Protein AF-A0A7S8ECG7-F1 (afdb_monomer_lite)

InterPro domains:
  IPR003646 SH3-like domain, bacterial-type [PF08239] (434-485)
  IPR003646 SH3-like domain, bacterial-type [PS51781] (425-496)
  IPR003646 SH3-like domain, bacterial-type [SM00287] (425-490)

Foldseek 3Di:
DDDDDDDDDDDPDPPPPPPPFDKKWFWWADQQQQWIFIATPQLDTPDTDRDDDDPQFRGWAPAWAAALVRFKIWTKTAHPVPLWIKIWIAGRVVRDTQAIDTDPAHFPFWQSNPAHAEDENVNQKTKIWTAHPVLKIKIWIARRNVNDTPDMDICPQLLVVPVDPPLSHWIWHFQYDYPFKTKIWIDSPPDPGDQFTWIWIQGNVQRWIDTFDQPRDRAWEAQPPQRKIKDFHADPVAAACQVVDPHNHARQFIWIQGPVVLFIFGQEGDHQWGWDHKAAALLNQWIWTWIQGPPVRDIWIFIAGLASDTPDIQPDDAPDRNQWYYFNQTIKGWHFDDDPDPQFTKIWIFDDRVVVPRYNGDTSYMDRHDIGTRDMDSSNSSHDPPYDHHDGPDDTDHDDPDPTSGSVVSPPDPDDQWDADAQFKWFFADPDFFWWFFFADPEPPGDGPDTHTGRFIWHWHDDQDDDPNFGWTWTAGPVGDIGITTQDDPNDRRITTDD

Organism: NCBI:txid2710758

Secondary structure (DSSP, 8-state):
--PPP-------------PPPPP-EEEEEETTTTEEEEEETTS-EEEEEEPP--TT--EE-S--EE-TTS-EEEEEEE-TTT--EEEEEEETTTTEEEEEE--SS-EEEEGGGTS---B-TTSSEEEEEEEETTS-EEEEEEETTTTEEEEEEETTSTTTTTTS-S-S-EEEEEEEE-SSEEEEEEEETTS---SS--EEEEETTTTEEEE-SS-SSTT-EE-TTT--EEEEE--TTS---GGGSSS-----EEEEEETTTTEEEEEEE-TTEEEEEEEEEGGGTEEEEEEEETTTTEEE-EEEETTS-EEEE-----SSTT-EEEETTEEEEEE----SSTT---EEEEEE-TTT--SS-EEEEEESS--EEEEEE-HHHH--SSPPPPPPSSPPBPPP-PPPB-TTTSS--TTSTTS--TTSEEEE--STT-EEEEESSSSTTSPEEEEEETT-EEEEEEEEEEETTEEEEEEEETTS-EEEEESEETTEE-EEEE-

Radius of gyration: 29.48 Å; chains: 1; bounding box: 109×62×86 Å

Structure (mmCIF, N/CA/C/O backbone):
data_AF-A0A7S8ECG7-F1
#
_entry.id   AF-A0A7S8ECG7-F1
#
loop_
_atom_site.group_PDB
_atom_site.id
_atom_site.type_symbol
_atom_site.label_atom_id
_atom_site.label_alt_id
_atom_site.label_comp_id
_atom_site.label_asym_id
_atom_site.label_entity_id
_atom_site.label_seq_id
_atom_site.pdbx_PDB_ins_code
_atom_site.Cartn_x
_atom_site.Cartn_y
_atom_site.Cartn_z
_atom_site.occupancy
_atom_site.B_iso_or_equiv
_atom_site.auth_seq_id
_atom_site.auth_comp_id
_atom_site.auth_asym_id
_atom_site.auth_atom_id
_atom_site.pdbx_PDB_model_num
ATOM 1 N N . MET A 1 1 ? 69.811 -33.996 -30.626 1.00 43.78 1 MET A N 1
ATOM 2 C CA . MET A 1 1 ? 69.189 -33.105 -29.621 1.00 43.78 1 MET A CA 1
ATOM 3 C C . MET A 1 1 ? 68.507 -31.951 -30.340 1.00 43.78 1 MET A C 1
ATOM 5 O O . MET A 1 1 ? 69.206 -31.195 -30.994 1.00 43.78 1 MET A O 1
ATOM 9 N N . LYS A 1 2 ? 67.175 -31.858 -30.257 1.00 34.84 2 LYS A N 1
ATOM 10 C CA . LYS A 1 2 ? 66.359 -30.630 -30.350 1.00 34.84 2 LYS A CA 1
ATOM 11 C C . LYS A 1 2 ? 64.906 -31.052 -30.095 1.00 34.84 2 LYS A C 1
ATOM 13 O O . LYS A 1 2 ? 64.277 -31.653 -30.955 1.00 34.84 2 LYS A O 1
ATOM 18 N N . LYS A 1 3 ? 64.434 -30.847 -28.861 1.00 34.00 3 LYS A N 1
ATOM 19 C CA . LYS A 1 3 ? 63.023 -30.998 -28.482 1.00 34.00 3 LYS A CA 1
ATOM 20 C C . LYS A 1 3 ? 62.296 -29.746 -28.979 1.00 34.00 3 LYS A C 1
ATOM 22 O O . LYS A 1 3 ? 62.702 -28.649 -28.609 1.00 34.00 3 LYS A O 1
ATOM 27 N N . ILE A 1 4 ? 61.282 -29.904 -29.825 1.00 37.47 4 ILE A N 1
ATOM 28 C CA . ILE A 1 4 ? 60.367 -28.821 -30.202 1.00 37.47 4 ILE A CA 1
ATOM 29 C C . ILE A 1 4 ? 59.186 -28.903 -29.235 1.00 37.47 4 ILE A C 1
ATOM 31 O O . ILE A 1 4 ? 58.525 -29.934 -29.143 1.00 37.47 4 ILE A O 1
ATOM 35 N N . LEU A 1 5 ? 59.010 -27.843 -28.451 1.00 33.75 5 LEU A N 1
ATOM 36 C CA . LEU A 1 5 ? 57.965 -27.686 -27.447 1.00 33.75 5 LEU A CA 1
ATOM 37 C C . LEU A 1 5 ? 56.689 -27.200 -28.156 1.00 33.75 5 LEU A C 1
ATOM 39 O O . LEU A 1 5 ? 56.708 -26.144 -28.785 1.00 33.75 5 LEU A O 1
ATOM 43 N N . LEU A 1 6 ? 55.604 -27.971 -28.078 1.00 32.09 6 LEU A N 1
ATOM 44 C CA . LEU A 1 6 ? 54.273 -27.548 -28.519 1.00 32.09 6 LEU A CA 1
ATOM 45 C C . LEU A 1 6 ? 53.644 -26.729 -27.380 1.00 32.09 6 LEU A C 1
ATOM 47 O O . LEU A 1 6 ? 53.419 -27.266 -26.297 1.00 32.09 6 LEU A O 1
ATOM 51 N N . ILE A 1 7 ? 53.391 -25.440 -27.601 1.00 36.25 7 ILE A N 1
ATOM 52 C CA . ILE A 1 7 ? 52.625 -24.600 -26.672 1.00 36.25 7 ILE A CA 1
ATOM 53 C C . ILE A 1 7 ? 51.153 -24.727 -27.071 1.00 36.25 7 ILE A C 1
ATOM 55 O O . ILE A 1 7 ? 50.754 -24.260 -28.135 1.00 36.25 7 ILE A O 1
ATOM 59 N N . ALA A 1 8 ? 50.361 -25.397 -26.235 1.00 34.62 8 ALA A N 1
ATOM 60 C CA . ALA A 1 8 ? 48.910 -25.417 -26.354 1.00 34.62 8 ALA A CA 1
ATOM 61 C C . ALA A 1 8 ? 48.354 -24.105 -25.784 1.00 34.62 8 ALA A C 1
ATOM 63 O O . ALA A 1 8 ? 48.487 -23.831 -24.592 1.00 34.62 8 ALA A O 1
ATOM 64 N N . LEU A 1 9 ? 47.760 -23.285 -26.649 1.00 33.50 9 LEU A N 1
ATOM 65 C CA . LEU A 1 9 ? 47.025 -22.088 -26.260 1.00 33.50 9 LEU A CA 1
ATOM 66 C C . LEU A 1 9 ? 45.659 -22.536 -25.711 1.00 33.50 9 LEU A C 1
ATOM 68 O O . LEU A 1 9 ? 44.769 -22.893 -26.481 1.00 33.50 9 LEU A O 1
ATOM 72 N N . LEU A 1 10 ? 45.508 -22.580 -24.386 1.00 35.06 10 LEU A N 1
ATOM 73 C CA . LEU A 1 10 ? 44.204 -22.773 -23.748 1.00 35.06 10 LEU A CA 1
ATOM 74 C C . LEU A 1 10 ? 43.410 -21.468 -23.863 1.00 35.06 10 LEU A C 1
ATOM 76 O O . LEU A 1 10 ? 43.706 -20.486 -23.187 1.00 35.06 10 LEU A O 1
ATOM 80 N N . LEU A 1 11 ? 42.407 -21.466 -24.738 1.00 34.72 11 LEU A N 1
ATOM 81 C CA . LEU A 1 11 ? 41.403 -20.414 -24.821 1.00 34.72 11 LEU A CA 1
ATOM 82 C C . LEU A 1 11 ? 40.391 -20.645 -23.688 1.00 34.72 11 LEU A C 1
ATOM 84 O O . LEU A 1 11 ? 39.513 -21.499 -23.795 1.00 34.72 11 LEU A O 1
ATOM 88 N N . THR A 1 12 ? 40.528 -19.930 -22.574 1.00 38.47 12 THR A N 1
ATOM 89 C CA . THR A 1 12 ? 39.499 -19.900 -21.528 1.00 38.47 12 THR A CA 1
ATOM 90 C C . THR A 1 12 ? 38.333 -19.047 -22.021 1.00 38.47 12 THR A C 1
ATOM 92 O O . THR A 1 12 ? 38.361 -17.824 -21.900 1.00 38.47 12 THR A O 1
ATOM 95 N N . MET A 1 13 ? 37.314 -19.678 -22.609 1.00 38.59 13 MET A N 1
ATOM 96 C CA . MET A 1 13 ? 35.991 -19.063 -22.720 1.00 38.59 13 MET A CA 1
ATOM 97 C C . MET A 1 13 ? 35.450 -18.890 -21.300 1.00 38.59 13 MET A C 1
ATOM 99 O O . MET A 1 13 ? 35.088 -19.867 -20.646 1.00 38.59 13 MET A O 1
ATOM 103 N N . ALA A 1 14 ? 35.431 -17.651 -20.811 1.00 35.88 14 ALA A N 1
ATOM 104 C CA . ALA A 1 14 ? 34.609 -17.295 -19.669 1.00 35.88 14 ALA A CA 1
ATOM 105 C C . ALA A 1 14 ? 33.151 -17.447 -20.114 1.00 35.88 14 ALA A C 1
ATOM 107 O O . ALA A 1 14 ? 32.633 -16.625 -20.867 1.00 35.88 14 ALA A O 1
ATOM 108 N N . ILE A 1 15 ? 32.515 -18.543 -19.708 1.00 37.91 15 ILE A N 1
ATOM 109 C CA . ILE A 1 15 ? 31.062 -18.652 -19.745 1.00 37.91 15 ILE A CA 1
ATOM 110 C C . ILE A 1 15 ? 30.591 -17.714 -18.637 1.00 37.91 15 ILE A C 1
ATOM 112 O O . ILE A 1 15 ? 30.588 -18.082 -17.464 1.00 37.91 15 ILE A O 1
ATOM 116 N N . SER A 1 16 ? 30.275 -16.471 -18.989 1.00 36.03 16 SER A N 1
ATOM 117 C CA . SER A 1 16 ? 29.411 -15.647 -18.158 1.00 36.03 16 SER A CA 1
ATOM 118 C C . SER A 1 16 ? 28.082 -16.386 -18.087 1.00 36.03 16 SER A C 1
ATOM 120 O O . SER A 1 16 ? 27.332 -16.447 -19.057 1.00 36.03 16 SER A O 1
ATOM 122 N N . THR A 1 17 ? 27.813 -17.026 -16.954 1.00 36.03 17 THR A N 1
ATOM 123 C CA . THR A 1 17 ? 26.460 -17.450 -16.623 1.00 36.03 17 THR A CA 1
ATOM 124 C C . THR A 1 17 ? 25.637 -16.172 -16.533 1.00 36.03 17 THR A C 1
ATOM 126 O O . THR A 1 17 ? 25.737 -15.455 -15.539 1.00 36.03 17 THR A O 1
ATOM 129 N N . SER A 1 18 ? 24.876 -15.836 -17.577 1.00 40.19 18 SER A N 1
ATOM 130 C CA . SER A 1 18 ? 23.759 -14.912 -17.413 1.00 40.19 18 SER A CA 1
ATOM 131 C C . SER A 1 18 ? 22.861 -15.561 -16.367 1.00 40.19 18 SER A C 1
ATOM 133 O O . SER A 1 18 ? 22.275 -16.614 -16.638 1.00 40.19 18 SER A O 1
ATOM 135 N N . GLN A 1 19 ? 22.821 -15.021 -15.148 1.00 48.00 19 GLN A N 1
ATOM 136 C CA . GLN A 1 19 ? 21.738 -15.379 -14.244 1.00 48.00 19 GLN A CA 1
ATOM 137 C C . GLN A 1 19 ? 20.449 -15.067 -15.004 1.00 48.00 19 GLN A C 1
ATOM 139 O O . GLN A 1 19 ? 20.299 -13.966 -15.530 1.00 48.00 19 GLN A O 1
ATOM 144 N N . ALA A 1 20 ? 19.589 -16.070 -15.174 1.00 52.16 20 ALA A N 1
ATOM 145 C CA . ALA A 1 20 ? 18.272 -15.834 -15.736 1.00 52.16 20 ALA A CA 1
ATOM 146 C C . ALA A 1 20 ? 17.577 -14.813 -14.825 1.00 52.16 20 ALA A C 1
ATOM 148 O O . ALA A 1 20 ? 17.541 -15.012 -13.611 1.00 52.16 20 ALA A O 1
ATOM 149 N N . GLN A 1 21 ? 17.113 -13.708 -15.404 1.00 68.19 21 GLN A N 1
ATOM 150 C CA . GLN A 1 21 ? 16.331 -12.697 -14.699 1.00 68.19 21 GLN A CA 1
ATOM 151 C C . GLN A 1 21 ? 15.106 -13.377 -14.078 1.00 68.19 21 GLN A C 1
ATOM 153 O O . GLN A 1 21 ? 14.456 -14.192 -14.742 1.00 68.19 21 GLN A O 1
ATOM 158 N N . THR A 1 22 ? 14.813 -13.083 -12.811 1.00 85.12 22 THR A N 1
ATOM 159 C CA . THR A 1 22 ? 13.583 -13.572 -12.185 1.00 85.12 22 THR A CA 1
ATOM 160 C C . THR A 1 22 ? 12.398 -12.944 -12.923 1.00 85.12 22 THR A C 1
ATOM 162 O O . THR A 1 22 ? 12.349 -11.715 -13.020 1.00 85.12 22 THR A O 1
ATOM 165 N N . PRO A 1 23 ? 11.465 -13.746 -13.466 1.00 93.19 23 PRO A N 1
ATOM 166 C CA . PRO A 1 23 ? 10.355 -13.216 -14.239 1.00 93.19 23 PRO A CA 1
ATOM 167 C C . PRO A 1 23 ? 9.448 -12.349 -13.370 1.00 93.19 23 PRO A C 1
ATOM 169 O O . PRO A 1 23 ? 9.189 -12.669 -12.210 1.00 93.19 23 PRO A O 1
ATOM 172 N N . TRP A 1 24 ? 8.929 -11.281 -13.964 1.00 96.44 24 TRP A N 1
ATOM 173 C CA . TRP A 1 24 ? 7.961 -10.397 -13.328 1.00 96.44 24 TRP A CA 1
ATOM 174 C C . TRP A 1 24 ? 6.834 -10.017 -14.289 1.00 96.44 24 TRP A C 1
ATOM 176 O O . TRP A 1 24 ? 6.952 -10.103 -15.517 1.00 96.44 24 TRP A O 1
ATOM 186 N N . SER A 1 25 ? 5.721 -9.585 -13.705 1.00 97.88 25 SER A N 1
ATOM 187 C CA . SER A 1 25 ? 4.620 -8.929 -14.402 1.00 97.88 25 SER A CA 1
ATOM 188 C C . SER A 1 25 ? 4.142 -7.711 -13.618 1.00 97.88 25 SER A C 1
ATOM 190 O O . SER A 1 25 ? 4.456 -7.554 -12.437 1.00 97.88 25 SER A O 1
ATOM 192 N N . ALA A 1 26 ? 3.411 -6.835 -14.294 1.00 98.44 26 ALA A N 1
ATOM 193 C CA . ALA A 1 26 ? 2.826 -5.637 -13.722 1.00 98.44 26 ALA A CA 1
ATOM 194 C C . ALA A 1 26 ? 1.327 -5.587 -14.012 1.00 98.44 26 ALA A C 1
ATOM 196 O O . ALA A 1 26 ? 0.912 -5.884 -15.133 1.00 98.44 26 ALA A O 1
ATOM 197 N N . TRP A 1 27 ? 0.536 -5.171 -13.024 1.00 98.56 27 TRP A N 1
ATOM 198 C CA . TRP A 1 27 ? -0.868 -4.816 -13.222 1.00 98.56 27 TRP A CA 1
ATOM 199 C C . TRP A 1 27 ? -1.004 -3.308 -13.420 1.00 98.56 27 TRP A C 1
ATOM 201 O O . TRP A 1 27 ? -0.477 -2.511 -12.641 1.00 98.56 27 TRP A O 1
ATOM 211 N N . LEU A 1 28 ? -1.717 -2.932 -14.475 1.00 97.88 28 LEU A N 1
ATOM 212 C CA . LEU A 1 28 ? -2.051 -1.566 -14.852 1.00 97.88 28 LEU A CA 1
ATOM 213 C C . LEU A 1 28 ? -3.562 -1.400 -14.729 1.00 97.88 28 LEU A C 1
ATOM 215 O O . LEU A 1 28 ? -4.295 -2.319 -15.088 1.00 97.88 28 LEU A O 1
ATOM 219 N N . TYR A 1 29 ? -4.018 -0.249 -14.245 1.00 97.19 29 TYR A N 1
ATOM 220 C CA . TYR A 1 29 ? -5.416 -0.050 -13.867 1.00 97.19 29 TYR A CA 1
ATOM 221 C C . TYR A 1 29 ? -5.946 1.329 -14.270 1.00 97.19 29 TYR A C 1
ATOM 223 O O . TYR A 1 29 ? -5.304 2.350 -14.017 1.00 97.19 29 TYR A O 1
ATOM 231 N N . ASP A 1 30 ? -7.127 1.351 -14.883 1.00 95.69 30 ASP A N 1
ATOM 232 C CA . ASP A 1 30 ? -7.916 2.548 -15.170 1.00 95.69 30 ASP A CA 1
ATOM 233 C C . ASP A 1 30 ? -9.132 2.597 -14.232 1.00 95.69 30 ASP A C 1
ATOM 235 O O . ASP A 1 30 ? -10.134 1.917 -14.458 1.00 95.69 30 ASP A O 1
ATOM 239 N N . SER A 1 31 ? -9.069 3.436 -13.193 1.00 93.38 31 SER A N 1
ATOM 240 C CA . SER A 1 31 ? -10.163 3.587 -12.223 1.00 93.38 31 SER A CA 1
ATOM 241 C C . SER A 1 31 ? -11.425 4.228 -12.800 1.00 93.38 31 SER A C 1
ATOM 243 O O . SER A 1 31 ? -12.493 4.127 -12.203 1.00 93.38 31 SER A O 1
ATOM 245 N N . THR A 1 32 ? -11.345 4.859 -13.975 1.00 93.69 32 THR A N 1
ATOM 246 C CA . THR A 1 32 ? -12.517 5.481 -14.609 1.00 93.69 32 THR A CA 1
ATOM 247 C C . THR A 1 32 ? -13.401 4.436 -15.278 1.00 93.69 32 THR A C 1
ATOM 249 O O . THR A 1 32 ? -14.621 4.582 -15.326 1.00 93.69 32 THR A O 1
ATOM 252 N N . THR A 1 33 ? -12.787 3.390 -15.831 1.00 95.62 33 THR A N 1
ATOM 253 C CA . THR A 1 33 ? -13.480 2.363 -16.620 1.00 95.62 33 THR A CA 1
ATOM 254 C C . THR A 1 33 ? -13.533 1.006 -15.922 1.00 95.62 33 THR A C 1
ATOM 256 O O . THR A 1 33 ? -14.327 0.154 -16.320 1.00 95.62 33 THR A O 1
ATOM 259 N N . GLY A 1 34 ? -12.712 0.800 -14.888 1.00 97.06 34 GLY A N 1
ATOM 260 C CA . GLY A 1 34 ? -12.518 -0.499 -14.251 1.00 97.06 34 GLY A CA 1
ATOM 261 C C . GLY A 1 34 ? -11.682 -1.460 -15.096 1.00 97.06 34 GLY A C 1
ATOM 262 O O . GLY A 1 34 ? -11.642 -2.652 -14.800 1.00 97.06 34 GLY A O 1
ATOM 263 N N . GLU A 1 35 ? -11.051 -0.989 -16.175 1.00 98.12 35 GLU A N 1
ATOM 264 C CA . GLU A 1 35 ? -10.193 -1.824 -17.011 1.00 98.12 35 GLU A CA 1
ATOM 265 C C . GLU A 1 35 ? -8.837 -2.067 -16.337 1.00 98.12 35 GLU A C 1
ATOM 267 O O . GLU A 1 35 ? -8.225 -1.162 -15.764 1.00 98.12 35 GLU A O 1
ATOM 272 N N . ALA A 1 36 ? -8.357 -3.306 -16.427 1.00 98.44 36 ALA A N 1
ATOM 273 C CA . ALA A 1 36 ? -7.074 -3.721 -15.891 1.00 98.44 36 ALA A CA 1
ATOM 274 C C . ALA A 1 36 ? -6.318 -4.617 -16.882 1.00 98.44 36 ALA A C 1
ATOM 276 O O . ALA A 1 36 ? -6.903 -5.469 -17.559 1.00 98.44 36 ALA A O 1
ATOM 277 N N . TRP A 1 37 ? -4.997 -4.444 -16.936 1.00 98.50 37 TRP A N 1
ATOM 278 C CA . TRP A 1 37 ? -4.098 -5.210 -17.799 1.00 98.50 37 TRP A CA 1
ATOM 279 C C . TRP A 1 37 ? -2.939 -5.775 -16.994 1.00 98.50 37 TRP A C 1
ATOM 281 O O . TRP A 1 37 ? -2.264 -5.029 -16.288 1.00 98.50 37 TRP A O 1
ATOM 291 N N . GLN A 1 38 ? -2.661 -7.066 -17.153 1.00 98.62 38 GLN A N 1
ATOM 292 C CA . GLN A 1 38 ? -1.438 -7.677 -16.649 1.00 98.62 38 GLN A CA 1
ATOM 293 C C . GLN A 1 38 ? -0.445 -7.823 -17.792 1.00 98.62 38 GLN A C 1
ATOM 295 O O . GLN A 1 38 ? -0.731 -8.493 -18.784 1.00 98.62 38 GLN A O 1
ATOM 300 N N . VAL A 1 39 ? 0.730 -7.223 -17.652 1.00 98.62 39 VAL A N 1
ATOM 301 C CA . VAL A 1 39 ? 1.771 -7.210 -18.682 1.00 98.62 39 VAL A CA 1
ATOM 302 C C . VAL A 1 39 ? 3.039 -7.833 -18.119 1.00 98.62 39 VAL A C 1
ATOM 304 O O . VAL A 1 39 ? 3.474 -7.470 -17.029 1.00 98.62 39 VAL A O 1
ATOM 307 N N . ASN A 1 40 ? 3.634 -8.784 -18.836 1.00 97.50 40 ASN A N 1
ATOM 308 C CA . ASN A 1 40 ? 4.900 -9.389 -18.427 1.00 97.50 40 ASN A CA 1
ATOM 309 C C . ASN A 1 40 ? 6.117 -8.553 -18.863 1.00 97.50 40 ASN A C 1
ATOM 311 O O . ASN A 1 40 ? 6.002 -7.594 -19.626 1.00 97.50 40 ASN A O 1
ATOM 315 N N . GLN A 1 41 ? 7.302 -8.966 -18.416 1.00 95.44 41 GLN A N 1
ATOM 316 C CA . GLN A 1 41 ? 8.576 -8.318 -18.747 1.00 95.44 41 GLN A CA 1
ATOM 317 C C . GLN A 1 41 ? 8.894 -8.186 -20.248 1.00 95.44 41 GLN A C 1
ATOM 319 O O . GLN A 1 41 ? 9.711 -7.353 -20.620 1.00 95.44 41 GLN A O 1
ATOM 324 N N . ASP A 1 42 ? 8.260 -8.984 -21.111 1.00 96.00 42 ASP A N 1
ATOM 325 C CA . ASP A 1 42 ? 8.465 -8.949 -22.564 1.00 96.00 42 ASP A CA 1
ATOM 326 C C . ASP A 1 42 ? 7.429 -8.056 -23.278 1.00 96.00 42 ASP A C 1
ATOM 328 O O . ASP A 1 42 ? 7.377 -8.020 -24.508 1.00 96.00 42 ASP A O 1
ATOM 332 N N . GLY A 1 43 ? 6.555 -7.376 -22.526 1.00 97.06 43 GLY A N 1
ATOM 333 C CA . GLY A 1 43 ? 5.459 -6.565 -23.067 1.00 97.06 43 GLY A CA 1
ATOM 334 C C . GLY A 1 43 ? 4.235 -7.373 -23.505 1.00 97.06 43 GLY A C 1
ATOM 335 O O . GLY A 1 43 ? 3.298 -6.823 -24.088 1.00 97.06 43 GLY A O 1
ATOM 336 N N . THR A 1 44 ? 4.209 -8.680 -23.231 1.00 98.19 44 THR A N 1
ATOM 337 C CA . THR A 1 44 ? 3.051 -9.529 -23.530 1.00 98.19 44 THR A CA 1
ATOM 338 C C . THR A 1 44 ? 1.950 -9.265 -22.514 1.00 98.19 44 THR A C 1
ATOM 340 O O . THR A 1 44 ? 2.165 -9.371 -21.306 1.00 98.19 44 THR A O 1
ATOM 343 N N . VAL A 1 45 ? 0.751 -8.961 -23.009 1.00 98.56 45 VAL A N 1
ATOM 344 C CA . VAL A 1 45 ? -0.455 -8.852 -22.186 1.00 98.56 45 VAL A CA 1
ATOM 345 C C . VAL A 1 45 ? -0.915 -10.263 -21.817 1.00 98.56 45 VAL A C 1
ATOM 347 O O . VAL A 1 45 ? -1.356 -11.018 -22.683 1.00 98.56 45 VAL A O 1
ATOM 350 N N . LEU A 1 46 ? -0.771 -10.623 -20.544 1.00 98.19 46 LEU A N 1
ATOM 351 C CA . LEU A 1 46 ? -1.208 -11.901 -19.982 1.00 98.19 46 LEU A CA 1
ATOM 352 C C . LEU A 1 46 ? -2.718 -11.905 -19.732 1.00 98.19 46 LEU A C 1
ATOM 354 O O . LEU A 1 46 ? -3.388 -12.881 -20.052 1.00 98.19 46 LEU A O 1
ATOM 358 N N . ASN A 1 47 ? -3.237 -10.793 -19.206 1.00 98.44 47 ASN A N 1
ATOM 359 C CA . ASN A 1 47 ? -4.651 -10.590 -18.910 1.00 98.44 47 ASN A CA 1
ATOM 360 C C . ASN A 1 47 ? -5.082 -9.182 -19.332 1.00 98.44 47 ASN A C 1
ATOM 362 O O . ASN A 1 47 ? -4.319 -8.226 -19.197 1.00 98.44 47 ASN A O 1
ATOM 366 N N . ALA A 1 48 ? -6.310 -9.064 -19.831 1.00 97.94 48 ALA A N 1
ATOM 367 C CA . ALA A 1 48 ? -6.975 -7.802 -20.134 1.00 97.94 48 ALA A CA 1
ATOM 368 C C . ALA A 1 48 ? -8.461 -7.974 -19.824 1.00 97.94 48 ALA A C 1
ATOM 370 O O . ALA A 1 48 ? -9.128 -8.790 -20.462 1.00 97.94 48 ALA A O 1
ATOM 371 N N . LEU A 1 49 ? -8.960 -7.251 -18.828 1.00 97.75 49 LEU A N 1
ATOM 372 C CA . LEU A 1 49 ? -10.310 -7.443 -18.308 1.00 97.75 49 LEU A CA 1
ATOM 373 C C . LEU A 1 49 ? -10.922 -6.128 -17.838 1.00 97.75 49 LEU A C 1
ATOM 375 O O . LEU A 1 49 ? -10.213 -5.176 -17.521 1.00 97.75 49 LEU A O 1
ATOM 379 N N . THR A 1 50 ? -12.247 -6.102 -17.774 1.00 97.88 50 THR A N 1
ATOM 380 C CA . THR A 1 50 ? -12.995 -5.086 -17.034 1.00 97.88 50 THR A CA 1
ATOM 381 C C . THR A 1 50 ? -13.443 -5.723 -15.731 1.00 97.88 50 THR A C 1
ATOM 383 O O . THR A 1 50 ? -14.088 -6.772 -15.752 1.00 97.88 50 THR A O 1
ATOM 386 N N . LEU A 1 51 ? -13.077 -5.110 -14.611 1.00 97.94 51 LEU A N 1
ATOM 387 C CA . LEU A 1 51 ? -13.419 -5.597 -13.283 1.00 97.94 51 LEU A CA 1
ATOM 388 C C . LEU A 1 51 ? -14.946 -5.709 -13.139 1.00 97.94 51 LEU A C 1
ATOM 390 O O . LEU A 1 51 ? -15.652 -4.743 -13.430 1.00 97.94 51 LEU A O 1
ATOM 394 N N . PRO A 1 52 ? -15.492 -6.860 -12.709 1.00 96.62 52 PRO A N 1
ATOM 395 C CA . PRO A 1 52 ? -16.935 -6.999 -12.558 1.00 96.62 52 PRO A CA 1
ATOM 396 C C . PRO A 1 52 ? -17.509 -6.027 -11.521 1.00 96.62 52 PRO A C 1
ATOM 398 O O . PRO A 1 52 ? -16.878 -5.727 -10.508 1.00 96.62 52 PRO A O 1
ATOM 401 N N . THR A 1 53 ? -18.749 -5.594 -11.727 1.00 95.31 53 THR A N 1
ATOM 402 C CA . THR A 1 53 ? -19.504 -4.827 -10.730 1.00 95.31 53 THR A CA 1
ATOM 403 C C . THR A 1 53 ? -20.723 -5.603 -10.251 1.00 95.31 53 THR A C 1
ATOM 405 O O . THR A 1 53 ? -21.098 -6.652 -10.779 1.00 95.31 53 THR A O 1
ATOM 408 N N . VAL A 1 54 ? -21.351 -5.071 -9.212 1.00 90.31 54 VAL A N 1
ATOM 409 C CA . VAL A 1 54 ? -22.628 -5.532 -8.666 1.00 90.31 54 VAL A CA 1
ATOM 410 C C . VAL A 1 54 ? -23.729 -4.531 -9.008 1.00 90.31 54 VAL A C 1
ATOM 412 O O . VAL A 1 54 ? -23.455 -3.391 -9.384 1.00 90.31 54 VAL A O 1
ATOM 415 N N . MET A 1 55 ? -24.994 -4.952 -8.910 1.00 83.56 55 MET A N 1
ATOM 416 C CA . MET A 1 55 ? -26.122 -4.154 -9.405 1.00 83.56 55 MET A CA 1
ATOM 417 C C . MET A 1 55 ? -26.093 -2.707 -8.888 1.00 83.56 55 MET A C 1
ATOM 419 O O . MET A 1 55 ? -25.948 -2.480 -7.688 1.00 83.56 55 MET A O 1
ATOM 423 N N . ALA A 1 56 ? -26.259 -1.763 -9.819 1.00 85.75 56 ALA A N 1
ATOM 424 C CA . ALA A 1 56 ? -26.287 -0.312 -9.613 1.00 85.75 56 ALA A CA 1
ATOM 425 C C . ALA A 1 56 ? -24.975 0.360 -9.156 1.00 85.75 56 ALA A C 1
ATOM 427 O O . ALA A 1 56 ? -25.002 1.559 -8.897 1.00 85.75 56 ALA A O 1
ATOM 428 N N . HIS A 1 57 ? -23.844 -0.350 -9.079 1.00 93.88 57 HIS A N 1
ATOM 429 C CA . HIS A 1 57 ? -22.546 0.260 -8.762 1.00 93.88 57 HIS A CA 1
ATOM 430 C C . HIS A 1 57 ? -21.778 0.589 -10.047 1.00 93.88 57 HIS A C 1
ATOM 432 O O . HIS A 1 57 ? -21.626 -0.268 -10.922 1.00 93.88 57 HIS A O 1
ATOM 438 N N . ASP A 1 58 ? -21.335 1.838 -10.159 1.00 93.44 58 ASP A N 1
ATOM 439 C CA . ASP A 1 58 ? -20.896 2.471 -11.406 1.00 93.44 58 ASP A CA 1
ATOM 440 C C . ASP A 1 58 ? -19.593 3.277 -11.281 1.00 93.44 58 ASP A C 1
ATOM 442 O O . ASP A 1 58 ? -19.048 3.713 -12.294 1.00 93.44 58 ASP A O 1
ATOM 446 N N . VAL A 1 59 ? -19.069 3.443 -10.066 1.00 96.38 59 VAL A N 1
ATOM 447 C CA . VAL A 1 59 ? -17.802 4.134 -9.796 1.00 96.38 59 VAL A CA 1
ATOM 448 C C . VAL A 1 59 ? -16.835 3.160 -9.137 1.00 96.38 59 VAL A C 1
ATOM 450 O O . VAL A 1 59 ? -17.182 2.564 -8.123 1.00 96.38 59 VAL A O 1
ATOM 453 N N . TYR A 1 60 ? -15.631 2.999 -9.681 1.00 97.75 60 TYR A N 1
ATOM 454 C CA . TYR A 1 60 ? -14.607 2.144 -9.079 1.00 97.75 60 TYR A CA 1
ATOM 455 C C . TYR A 1 60 ? -13.716 2.922 -8.113 1.00 97.75 60 TYR A C 1
ATOM 457 O O . TYR A 1 60 ? -13.542 4.135 -8.240 1.00 97.75 60 TYR A O 1
ATOM 465 N N . SER A 1 61 ? -13.109 2.202 -7.174 1.00 97.19 61 SER A N 1
ATOM 466 C CA . SER A 1 61 ? -12.061 2.736 -6.319 1.00 97.19 61 SER A CA 1
ATOM 467 C C . SER A 1 61 ? -10.859 3.208 -7.124 1.00 97.19 61 SER A C 1
ATOM 469 O O . SER A 1 61 ? -10.481 2.638 -8.151 1.00 97.19 61 SER A O 1
ATOM 471 N N . ASP A 1 62 ? -10.213 4.237 -6.597 1.00 93.69 62 ASP A N 1
ATOM 472 C CA . ASP A 1 62 ? -9.049 4.873 -7.202 1.00 93.69 62 ASP A CA 1
ATOM 473 C C . ASP A 1 62 ? -7.804 3.970 -7.207 1.00 93.69 62 ASP A C 1
ATOM 475 O O . ASP A 1 62 ? -6.910 4.134 -8.044 1.00 93.69 62 ASP A O 1
ATOM 479 N N . GLN A 1 63 ? -7.742 3.016 -6.278 1.00 95.31 63 GLN A N 1
ATOM 480 C CA . GLN A 1 63 ? -6.689 2.011 -6.195 1.00 95.31 63 GLN A CA 1
ATOM 481 C C . GLN A 1 63 ? -7.232 0.623 -6.523 1.00 95.31 63 GLN A C 1
ATOM 483 O O . GLN A 1 63 ? -8.416 0.331 -6.346 1.00 95.31 63 GLN A O 1
ATOM 488 N N . LEU A 1 64 ? -6.320 -0.238 -6.964 1.00 97.19 64 LEU A N 1
ATOM 489 C CA . LEU A 1 64 ? -6.537 -1.662 -7.162 1.00 97.19 64 LEU A CA 1
ATOM 490 C C . LEU A 1 64 ? -5.526 -2.404 -6.298 1.00 97.19 64 LEU A C 1
ATOM 492 O O . LEU A 1 64 ? -4.321 -2.197 -6.431 1.00 97.19 64 LEU A O 1
ATOM 496 N N . THR A 1 65 ? -6.012 -3.261 -5.409 1.00 97.81 65 THR A N 1
ATOM 497 C CA . THR A 1 65 ? -5.151 -4.100 -4.576 1.00 97.81 65 THR A CA 1
ATOM 498 C C . THR A 1 65 ? -4.975 -5.450 -5.249 1.00 97.81 65 THR A C 1
ATOM 500 O O . THR A 1 65 ? -5.955 -6.087 -5.619 1.00 97.81 65 THR A O 1
ATOM 503 N N . VAL A 1 66 ? -3.736 -5.905 -5.392 1.00 98.31 66 VAL A N 1
ATOM 504 C CA . VAL A 1 66 ? -3.408 -7.176 -6.048 1.00 98.31 66 VAL A CA 1
ATOM 505 C C . VAL A 1 66 ? -2.782 -8.120 -5.024 1.00 98.31 66 VAL A C 1
ATOM 507 O O . VAL A 1 66 ? -1.942 -7.693 -4.227 1.00 98.31 66 VAL A O 1
ATOM 510 N N . SER A 1 67 ? -3.188 -9.390 -5.020 1.00 97.88 67 SER A N 1
ATOM 511 C CA . SER A 1 67 ? -2.602 -10.413 -4.147 1.00 97.88 67 SER A CA 1
ATOM 512 C C . SER A 1 67 ? -1.109 -10.640 -4.437 1.00 97.88 67 SER A C 1
ATOM 514 O O . SER A 1 67 ? -0.624 -10.312 -5.523 1.00 97.88 67 SER A O 1
ATOM 516 N N . PRO A 1 68 ? -0.337 -11.204 -3.487 1.00 95.94 68 PRO A N 1
ATOM 517 C CA . PRO A 1 68 ? 1.113 -11.364 -3.641 1.00 95.94 68 PRO A CA 1
ATOM 518 C C . PRO A 1 68 ? 1.556 -12.213 -4.842 1.00 95.94 68 PRO A C 1
ATOM 520 O O . PRO A 1 68 ? 2.662 -12.017 -5.346 1.00 95.94 68 PRO A O 1
ATOM 523 N N . ASP A 1 69 ? 0.703 -13.129 -5.298 1.00 95.44 69 ASP A N 1
ATOM 524 C CA . ASP A 1 69 ? 0.890 -13.971 -6.486 1.00 95.44 69 ASP A CA 1
ATOM 525 C C . ASP A 1 69 ? 0.424 -13.309 -7.797 1.00 95.44 69 ASP A C 1
ATOM 527 O O . ASP A 1 69 ? 0.768 -13.778 -8.880 1.00 95.44 69 ASP A O 1
ATOM 531 N N . GLY A 1 70 ? -0.303 -12.190 -7.724 1.00 97.06 70 GLY A N 1
ATOM 532 C CA . GLY A 1 70 ? -0.841 -11.496 -8.890 1.00 97.06 70 GLY A CA 1
ATOM 533 C C . GLY A 1 70 ? -2.171 -12.045 -9.416 1.00 97.06 70 GLY A C 1
ATOM 534 O O . GLY A 1 70 ? -2.606 -11.589 -10.475 1.00 97.06 70 GLY A O 1
ATOM 535 N N . GLU A 1 71 ? -2.800 -13.003 -8.725 1.00 97.25 71 GLU A N 1
ATOM 536 C CA . GLU A 1 71 ? -3.961 -13.756 -9.231 1.00 97.25 71 GLU A CA 1
ATOM 537 C C . GLU A 1 71 ? -5.324 -13.237 -8.741 1.00 97.25 71 GLU A C 1
ATOM 539 O O . GLU A 1 71 ? -6.351 -13.534 -9.351 1.00 97.25 71 GLU A O 1
ATOM 544 N N . ARG A 1 72 ? -5.367 -12.433 -7.673 1.00 98.38 72 ARG A N 1
ATOM 545 C CA . ARG A 1 72 ? -6.604 -11.897 -7.085 1.00 98.38 72 ARG A CA 1
ATOM 546 C C . ARG A 1 72 ? -6.561 -10.378 -7.018 1.00 98.38 72 ARG A C 1
ATOM 548 O O . ARG A 1 72 ? -5.539 -9.781 -6.680 1.00 98.38 72 ARG A O 1
ATOM 555 N N . LEU A 1 73 ? -7.696 -9.758 -7.320 1.00 98.62 73 LEU A N 1
ATOM 556 C CA . LEU A 1 73 ? -7.863 -8.313 -7.424 1.00 98.62 73 LEU A CA 1
ATOM 557 C C . LEU A 1 73 ? -8.942 -7.852 -6.444 1.00 98.62 73 LEU A C 1
ATOM 559 O O . LEU A 1 73 ? -10.089 -8.281 -6.545 1.00 98.62 73 LEU A O 1
ATOM 563 N N . ALA A 1 74 ? -8.581 -6.978 -5.509 1.00 98.62 74 ALA A N 1
ATOM 564 C CA . ALA A 1 74 ? -9.487 -6.392 -4.531 1.00 98.62 74 ALA A CA 1
ATOM 565 C C . ALA A 1 74 ? -9.663 -4.886 -4.759 1.00 98.62 74 ALA A C 1
ATOM 567 O O . ALA A 1 74 ? -8.692 -4.140 -4.916 1.00 98.62 74 ALA A O 1
ATOM 568 N N . TYR A 1 75 ? -10.915 -4.448 -4.783 1.00 98.56 75 TYR A N 1
ATOM 569 C CA . TYR A 1 75 ? -11.326 -3.083 -5.111 1.00 98.56 75 TYR A CA 1
ATOM 570 C C . TYR A 1 75 ? -12.690 -2.793 -4.489 1.00 98.56 75 TYR A C 1
ATOM 572 O O . TYR A 1 75 ? -13.406 -3.715 -4.093 1.00 98.56 75 TYR A O 1
ATOM 580 N N . SER A 1 76 ? -13.064 -1.520 -4.392 1.00 98.25 76 SER A N 1
ATOM 581 C CA . SER A 1 76 ? -14.435 -1.151 -4.051 1.00 98.25 76 SER A CA 1
ATOM 582 C C . SER A 1 76 ? -15.147 -0.531 -5.245 1.00 98.25 76 SER A C 1
ATOM 584 O O . SER A 1 76 ? -14.530 -0.020 -6.180 1.00 98.25 76 SER A O 1
ATOM 586 N N . VAL A 1 77 ? -16.469 -0.641 -5.239 1.00 98.00 77 VAL A N 1
ATOM 587 C CA . VAL A 1 77 ? -17.353 0.024 -6.189 1.00 98.00 77 VAL A CA 1
ATOM 588 C C . VAL A 1 77 ? -18.404 0.803 -5.417 1.00 98.00 77 VAL A C 1
ATOM 590 O O . VAL A 1 77 ? -18.918 0.323 -4.408 1.00 98.00 77 VAL A O 1
ATOM 593 N N . TYR A 1 78 ? -18.731 1.998 -5.885 1.00 96.75 78 TYR A N 1
ATOM 594 C CA . TYR A 1 78 ? -19.743 2.881 -5.324 1.00 96.75 78 TYR A CA 1
ATOM 595 C C . TYR A 1 78 ? -20.913 3.018 -6.301 1.00 96.75 78 TYR A C 1
ATOM 597 O O . TYR A 1 78 ? -20.726 3.019 -7.517 1.00 96.75 78 TYR A O 1
ATOM 605 N N . SER A 1 79 ? -22.126 3.098 -5.759 1.00 96.12 79 SER A N 1
ATOM 606 C CA . SER A 1 79 ? -23.350 3.368 -6.505 1.00 96.12 79 SER A CA 1
ATOM 607 C C . SER A 1 79 ? -23.714 4.841 -6.394 1.00 96.12 79 SER A C 1
ATOM 609 O O . SER A 1 79 ? -24.122 5.299 -5.325 1.00 96.12 79 SER A O 1
ATOM 611 N N . SER A 1 80 ? -23.631 5.577 -7.503 1.00 92.00 80 SER A N 1
ATOM 612 C CA . SER A 1 80 ? -24.060 6.979 -7.554 1.00 92.00 80 SER A CA 1
ATOM 613 C C . SER A 1 80 ? -25.566 7.157 -7.316 1.00 92.00 80 SER A C 1
ATOM 615 O O . SER A 1 80 ? -25.984 8.157 -6.728 1.00 92.00 80 SER A O 1
ATOM 617 N N . ASP A 1 81 ? -26.363 6.154 -7.689 1.00 90.94 81 ASP A N 1
ATOM 618 C CA . ASP A 1 81 ? -27.815 6.130 -7.504 1.00 90.94 81 ASP A CA 1
ATOM 619 C C . ASP A 1 81 ? -28.228 5.798 -6.060 1.00 90.94 81 ASP A C 1
ATOM 621 O O . ASP A 1 81 ? -29.187 6.374 -5.539 1.00 90.94 81 ASP A O 1
ATOM 625 N N . MET A 1 82 ? -27.543 4.845 -5.415 1.00 91.19 82 MET A N 1
ATOM 626 C CA . MET A 1 82 ? -27.930 4.325 -4.094 1.00 91.19 82 MET A CA 1
ATOM 627 C C . MET A 1 82 ? -27.108 4.897 -2.935 1.00 91.19 82 MET A C 1
ATOM 629 O O . MET A 1 82 ? -27.519 4.767 -1.783 1.00 91.19 82 MET A O 1
ATOM 633 N N . GLY A 1 83 ? -25.955 5.506 -3.208 1.00 91.88 83 GLY A N 1
ATOM 634 C CA . GLY A 1 83 ? -25.017 5.977 -2.188 1.00 91.88 83 GLY A CA 1
ATOM 635 C C . GLY A 1 83 ? -24.246 4.862 -1.476 1.00 91.88 83 GLY A C 1
ATOM 636 O O . GLY A 1 83 ? -23.570 5.125 -0.485 1.00 91.88 83 GLY A O 1
ATOM 637 N N . THR A 1 84 ? -24.360 3.616 -1.937 1.00 95.00 84 THR A N 1
ATOM 638 C CA . THR A 1 84 ? -23.773 2.443 -1.281 1.00 95.00 84 THR A CA 1
ATOM 639 C C . THR A 1 84 ? -22.420 2.082 -1.876 1.00 95.00 84 THR A C 1
ATOM 641 O O . THR A 1 84 ? -22.225 2.195 -3.084 1.00 95.00 84 THR A O 1
ATOM 644 N N . THR A 1 85 ? -21.521 1.571 -1.038 1.00 96.88 85 THR A N 1
ATOM 645 C CA . THR A 1 85 ? -20.241 0.993 -1.462 1.00 96.88 85 THR A CA 1
ATOM 646 C C . THR A 1 85 ? -20.268 -0.519 -1.273 1.00 96.88 85 THR A C 1
ATOM 648 O O . THR A 1 85 ? -20.826 -1.014 -0.295 1.00 96.88 85 THR A O 1
ATOM 651 N N . GLN A 1 86 ? -19.637 -1.262 -2.177 1.00 97.12 86 GLN A N 1
ATOM 652 C CA . GLN A 1 86 ? -19.308 -2.672 -1.988 1.00 97.12 86 GLN A CA 1
ATOM 653 C C . GLN A 1 86 ? -17.819 -2.891 -2.195 1.00 97.12 86 GLN A C 1
ATOM 655 O O . GLN A 1 86 ? -17.240 -2.374 -3.144 1.00 97.12 86 GLN A O 1
ATOM 660 N N . PHE A 1 87 ? -17.215 -3.687 -1.322 1.00 98.19 87 PHE A N 1
ATOM 661 C CA . PHE A 1 87 ? -15.854 -4.173 -1.479 1.00 98.19 87 PHE A CA 1
ATOM 662 C C . PHE A 1 87 ? -15.883 -5.566 -2.106 1.00 98.19 87 PHE A C 1
ATOM 664 O O . PHE A 1 87 ? -16.678 -6.417 -1.705 1.00 98.19 87 PHE A O 1
ATOM 671 N N . LEU A 1 88 ? -15.050 -5.782 -3.114 1.00 98.00 88 LEU A N 1
ATOM 672 C CA . LEU A 1 88 ? -15.100 -6.918 -4.025 1.00 98.00 88 LEU A CA 1
ATOM 673 C C . LEU A 1 88 ? -13.718 -7.564 -4.125 1.00 98.00 88 LEU A C 1
ATOM 675 O O . LEU A 1 88 ? -12.704 -6.867 -4.109 1.00 98.00 88 LEU A O 1
ATOM 679 N N . VAL A 1 89 ? -13.684 -8.891 -4.261 1.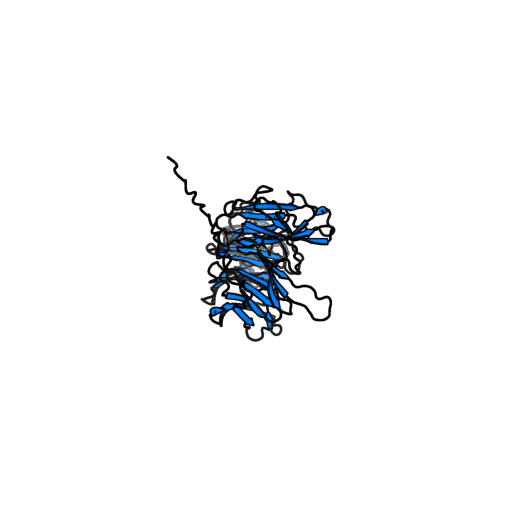00 98.38 89 VAL A N 1
ATOM 680 C CA . VAL A 1 89 ? -12.473 -9.656 -4.578 1.00 98.38 89 VAL A CA 1
ATOM 681 C C . VAL A 1 89 ? -12.756 -10.567 -5.763 1.00 98.38 89 VAL A C 1
ATOM 683 O O . VAL A 1 89 ? -13.580 -11.481 -5.682 1.00 98.38 89 VAL A O 1
ATOM 686 N N . TYR A 1 90 ? -12.045 -10.322 -6.856 1.00 98.19 90 TYR A N 1
ATOM 687 C CA . TYR A 1 90 ? -12.140 -11.062 -8.105 1.00 98.19 90 TYR A CA 1
ATOM 688 C C . TYR A 1 90 ? -10.917 -11.967 -8.288 1.00 98.19 90 TYR A C 1
ATOM 690 O O . TYR A 1 90 ? -9.781 -11.531 -8.106 1.00 98.19 90 TYR A O 1
ATOM 698 N N . ASP A 1 91 ? -11.157 -13.226 -8.641 1.00 97.94 91 ASP A N 1
ATOM 699 C CA . ASP A 1 91 ? -10.136 -14.227 -8.937 1.00 97.94 91 ASP A CA 1
ATOM 700 C C . ASP A 1 91 ? -9.929 -14.319 -10.452 1.00 97.94 91 ASP A C 1
ATOM 702 O O . ASP A 1 91 ? -10.825 -14.726 -11.196 1.00 97.94 91 ASP A O 1
ATOM 706 N N . VAL A 1 92 ? -8.745 -13.912 -10.910 1.00 97.88 92 VAL A N 1
ATOM 707 C CA . VAL A 1 92 ? -8.408 -13.815 -12.335 1.00 97.88 92 VAL A CA 1
ATOM 708 C C . VAL A 1 92 ? -8.312 -15.195 -12.998 1.00 97.88 92 VAL A C 1
ATOM 710 O O . VAL A 1 92 ? -8.873 -15.350 -14.084 1.00 97.88 92 VAL A O 1
ATOM 713 N N . PRO A 1 93 ? -7.664 -16.221 -12.400 1.00 96.81 93 PRO A N 1
ATOM 714 C CA . PRO A 1 93 ? -7.555 -17.534 -13.035 1.00 96.81 93 PRO A CA 1
ATOM 715 C C . PRO A 1 93 ? -8.900 -18.225 -13.265 1.00 96.81 93 PRO A C 1
ATOM 717 O O . PRO A 1 93 ? -9.057 -18.931 -14.265 1.00 96.81 93 PRO A O 1
ATOM 720 N N . THR A 1 94 ? -9.853 -18.065 -12.341 1.00 96.38 94 THR A N 1
ATOM 721 C CA . THR A 1 94 ? -11.170 -18.709 -12.445 1.00 96.38 94 THR A CA 1
ATOM 722 C C . THR A 1 94 ? -12.251 -17.831 -13.070 1.00 96.38 94 THR A C 1
ATOM 724 O O . THR A 1 94 ? -13.301 -18.371 -13.419 1.00 96.38 94 THR A O 1
ATOM 727 N N . ASP A 1 95 ? -11.992 -16.534 -13.269 1.00 96.38 95 ASP A N 1
ATOM 728 C CA . ASP A 1 95 ? -12.952 -15.542 -13.774 1.00 96.38 95 ASP A CA 1
ATOM 729 C C . ASP A 1 95 ? -14.219 -15.456 -12.900 1.00 96.38 95 ASP A C 1
ATOM 731 O O . ASP A 1 95 ? -15.357 -15.504 -13.373 1.00 96.38 95 ASP A O 1
ATOM 735 N N . VAL A 1 96 ? -14.026 -15.388 -11.578 1.00 95.19 96 VAL A N 1
ATOM 736 C CA . VAL A 1 96 ? -15.122 -15.400 -10.597 1.00 95.19 96 VAL A CA 1
ATOM 737 C C . VAL A 1 96 ? -14.940 -14.308 -9.548 1.00 95.19 96 VAL A C 1
ATOM 739 O O . VAL A 1 96 ? -13.854 -14.076 -9.027 1.00 95.19 96 VAL A O 1
ATOM 742 N N . MET A 1 97 ? -16.049 -13.664 -9.180 1.00 95.62 97 MET A N 1
ATOM 743 C CA . MET A 1 97 ? -16.130 -12.858 -7.963 1.00 95.62 97 MET A CA 1
ATOM 744 C C . MET A 1 97 ? -16.185 -13.788 -6.744 1.00 95.62 97 MET A C 1
ATOM 746 O O . MET A 1 97 ? -17.215 -14.421 -6.504 1.00 95.62 97 MET A O 1
ATOM 750 N N . ILE A 1 98 ? -15.082 -13.901 -6.006 1.00 95.25 98 ILE A N 1
ATOM 751 C CA . ILE A 1 98 ? -14.928 -14.886 -4.924 1.00 95.25 98 ILE A CA 1
ATOM 752 C C . ILE A 1 98 ? -15.325 -14.341 -3.553 1.00 95.25 98 ILE A C 1
ATOM 754 O O . ILE A 1 98 ? -15.789 -15.108 -2.711 1.00 95.25 98 ILE A O 1
ATOM 758 N N . ALA A 1 99 ? -15.229 -13.026 -3.342 1.00 94.88 99 ALA A N 1
ATOM 759 C CA . ALA A 1 99 ? -15.656 -12.414 -2.092 1.00 94.88 99 ALA A CA 1
ATOM 760 C C . ALA A 1 99 ? -16.311 -11.049 -2.302 1.00 94.88 99 ALA A C 1
ATOM 762 O O . ALA A 1 99 ? -15.951 -10.292 -3.204 1.00 94.88 99 ALA A O 1
ATOM 763 N N . THR A 1 100 ? -17.278 -10.738 -1.443 1.00 95.38 100 THR A N 1
ATOM 764 C CA . THR A 1 100 ? -18.012 -9.471 -1.454 1.00 95.38 100 THR A CA 1
ATOM 765 C C . THR A 1 100 ? -18.309 -9.042 -0.027 1.00 95.38 100 THR A C 1
ATOM 767 O O . THR A 1 100 ? -18.822 -9.838 0.760 1.00 95.38 100 THR A O 1
ATOM 770 N N . TYR A 1 101 ? -18.092 -7.773 0.287 1.00 96.62 101 TYR A N 1
ATOM 771 C CA . TYR A 1 101 ? -18.436 -7.197 1.576 1.00 96.62 101 TYR A CA 1
ATOM 772 C C . TYR A 1 101 ? -19.222 -5.901 1.393 1.00 96.62 101 TYR A C 1
ATOM 774 O O . TYR A 1 101 ? -18.818 -5.005 0.654 1.00 96.62 101 TYR A O 1
ATOM 782 N N . THR A 1 102 ? -20.365 -5.810 2.071 1.00 95.62 102 THR A N 1
ATOM 783 C CA . THR A 1 102 ? -21.183 -4.594 2.127 1.00 95.62 102 THR A CA 1
ATOM 784 C C . THR A 1 102 ? -21.014 -3.977 3.513 1.00 95.62 102 THR A C 1
ATOM 786 O O . THR A 1 102 ? -21.387 -4.632 4.490 1.00 95.62 102 THR A O 1
ATOM 789 N N . PRO A 1 103 ? -20.459 -2.757 3.623 1.00 95.62 103 PRO A N 1
ATOM 790 C CA . PRO A 1 103 ? -20.405 -2.033 4.884 1.00 95.62 103 PRO A CA 1
ATOM 791 C C . PRO A 1 103 ? -21.794 -1.888 5.525 1.00 95.62 103 PRO A C 1
ATOM 793 O O . PRO A 1 103 ? -22.798 -1.819 4.811 1.00 95.62 103 PRO A O 1
ATOM 796 N N . PRO A 1 104 ? -21.875 -1.830 6.865 1.00 91.81 104 PRO A N 1
ATOM 797 C CA . PRO A 1 104 ? -23.152 -1.825 7.582 1.00 91.81 104 PRO A CA 1
ATOM 798 C C . PRO A 1 104 ? -23.967 -0.533 7.402 1.00 91.81 104 PRO A C 1
ATOM 800 O O . PRO A 1 104 ? -25.162 -0.533 7.691 1.00 91.81 104 PRO A O 1
ATOM 803 N N . ASP A 1 105 ? -23.335 0.549 6.943 1.00 93.38 105 ASP A N 1
ATOM 804 C CA . ASP A 1 105 ? -23.953 1.852 6.697 1.00 93.38 105 ASP A CA 1
ATOM 805 C C . ASP A 1 105 ? -23.227 2.579 5.548 1.00 93.38 105 ASP A C 1
ATOM 807 O O . ASP A 1 105 ? -22.218 2.096 5.022 1.00 93.38 105 ASP A O 1
ATOM 811 N N . LEU A 1 106 ? -23.736 3.746 5.151 1.00 94.31 106 LEU A N 1
ATOM 812 C CA . LEU A 1 106 ? -23.130 4.599 4.137 1.00 94.31 106 LEU A CA 1
ATOM 813 C C . LEU A 1 106 ? -21.734 5.055 4.567 1.00 94.31 106 LEU A C 1
ATOM 815 O O . LEU A 1 106 ? -21.503 5.467 5.709 1.00 94.31 106 LEU A O 1
ATOM 819 N N . LEU A 1 107 ? -20.808 5.031 3.612 1.00 95.19 107 LEU A N 1
ATOM 820 C CA . LEU A 1 107 ? -19.437 5.459 3.838 1.00 95.19 107 LEU A CA 1
ATOM 821 C C . LEU A 1 107 ? -19.297 6.973 3.667 1.00 95.19 107 LEU A C 1
ATOM 823 O O . LEU A 1 107 ? -19.934 7.585 2.807 1.00 95.19 107 LEU A O 1
ATOM 827 N N . LEU A 1 108 ? -18.425 7.569 4.476 1.00 92.69 108 LEU A N 1
ATOM 828 C CA . LEU A 1 108 ? -17.821 8.867 4.191 1.00 92.69 108 LEU A CA 1
ATOM 829 C C . LEU A 1 108 ? -16.578 8.704 3.302 1.00 92.69 108 LEU A C 1
ATOM 831 O O . LEU A 1 108 ? -16.312 9.569 2.469 1.00 92.69 108 LEU A O 1
ATOM 835 N N . GLY A 1 109 ? -15.848 7.594 3.461 1.00 92.69 109 GLY A N 1
ATOM 836 C CA . GLY A 1 109 ? -14.698 7.214 2.643 1.00 92.69 109 GLY A CA 1
ATOM 837 C C . GLY A 1 109 ? -14.216 5.794 2.952 1.00 92.69 109 GLY A C 1
ATOM 838 O O . GLY A 1 109 ? -14.583 5.210 3.975 1.00 92.69 109 GLY A O 1
ATOM 839 N N . ASP A 1 110 ? -13.386 5.238 2.073 1.00 96.12 110 ASP A N 1
ATOM 840 C CA . ASP A 1 110 ? -12.745 3.941 2.272 1.00 96.12 110 ASP A CA 1
ATOM 841 C C . ASP A 1 110 ? -11.266 3.924 1.869 1.00 96.12 110 ASP A C 1
ATOM 843 O O . ASP A 1 110 ? -10.788 4.741 1.082 1.00 96.12 110 ASP A O 1
ATOM 847 N N . ALA A 1 111 ? -10.525 2.971 2.437 1.00 96.44 111 ALA A N 1
ATOM 848 C CA . ALA A 1 111 ? -9.077 2.882 2.290 1.00 96.44 111 ALA A CA 1
ATOM 849 C C . ALA A 1 111 ? -8.646 2.728 0.826 1.00 96.44 111 ALA A C 1
ATOM 851 O O . ALA A 1 111 ? -7.728 3.415 0.381 1.00 96.44 111 ALA A O 1
ATOM 852 N N . VAL A 1 112 ? -9.350 1.882 0.066 1.00 94.75 112 VAL A N 1
ATOM 853 C CA . VAL A 1 112 ? -9.010 1.542 -1.328 1.00 94.75 112 VAL A CA 1
ATOM 854 C C . VAL A 1 112 ? -9.242 2.717 -2.287 1.00 94.75 112 VAL A C 1
ATOM 856 O O . VAL A 1 112 ? -8.729 2.726 -3.403 1.00 94.75 112 VAL A O 1
ATOM 859 N N . SER A 1 113 ? -9.946 3.764 -1.857 1.00 92.62 113 SER A N 1
ATOM 860 C CA . SER A 1 113 ? -10.031 5.013 -2.619 1.00 92.62 113 SER A CA 1
ATOM 861 C C . SER A 1 113 ? -8.774 5.882 -2.509 1.00 92.62 113 SER A C 1
ATOM 863 O O . SER A 1 113 ? -8.607 6.794 -3.312 1.00 92.62 113 SER A O 1
ATOM 865 N N . ILE A 1 114 ? -7.870 5.626 -1.554 1.00 89.69 114 ILE A N 1
ATOM 866 C CA . ILE A 1 114 ? -6.665 6.455 -1.361 1.00 89.69 114 ILE A CA 1
ATOM 867 C C . ILE A 1 114 ? -5.349 5.675 -1.394 1.00 89.69 114 ILE A C 1
ATOM 869 O O . ILE A 1 114 ? -4.349 6.218 -1.853 1.00 89.69 114 ILE A O 1
ATOM 873 N N . ALA A 1 115 ? -5.329 4.415 -0.958 1.00 92.44 115 ALA A N 1
ATOM 874 C CA . ALA A 1 115 ? -4.152 3.549 -1.015 1.00 92.44 115 ALA A CA 1
ATOM 875 C C . ALA A 1 115 ? -4.568 2.076 -1.203 1.00 92.44 115 ALA A C 1
ATOM 877 O O . ALA A 1 115 ? -5.659 1.693 -0.777 1.00 92.44 115 ALA A O 1
ATOM 878 N N . PRO A 1 116 ? -3.728 1.231 -1.827 1.00 93.19 116 PRO A N 1
ATOM 879 C CA . PRO A 1 116 ? -3.942 -0.210 -1.802 1.00 93.19 116 PRO A CA 1
ATOM 880 C C . PRO A 1 116 ? -4.038 -0.724 -0.359 1.00 93.19 116 PRO A C 1
ATOM 882 O O . PRO A 1 116 ? -3.346 -0.223 0.528 1.00 93.19 116 PRO A O 1
ATOM 885 N N . VAL A 1 117 ? -4.884 -1.727 -0.136 1.00 95.62 117 VAL A N 1
ATOM 886 C CA . VAL A 1 117 ? -4.975 -2.452 1.140 1.00 95.62 117 VAL A CA 1
ATOM 887 C C . VAL A 1 117 ? -4.087 -3.697 1.096 1.00 95.62 117 VAL A C 1
ATOM 889 O O . VAL A 1 117 ? -3.316 -3.889 0.156 1.00 95.62 117 VAL A O 1
ATOM 892 N N . ALA A 1 118 ? -4.157 -4.560 2.109 1.00 95.75 118 ALA A N 1
ATOM 893 C CA . ALA A 1 118 ? -3.253 -5.700 2.217 1.00 95.75 118 ALA A CA 1
ATOM 894 C C . ALA A 1 118 ? -3.981 -7.045 2.153 1.00 95.75 118 ALA A C 1
ATOM 896 O O . ALA A 1 118 ? -4.874 -7.322 2.961 1.00 95.75 118 ALA A O 1
ATOM 897 N N . PHE A 1 119 ? -3.531 -7.903 1.238 1.00 97.44 119 PHE A N 1
ATOM 898 C CA . PHE A 1 119 ? -3.708 -9.350 1.335 1.00 97.44 119 PHE A CA 1
ATOM 899 C C . PHE A 1 119 ? -2.689 -9.940 2.312 1.00 97.44 119 PHE A C 1
ATOM 901 O O . PHE A 1 119 ? -1.579 -9.420 2.443 1.00 97.44 119 PHE A O 1
ATOM 908 N N . ASN A 1 120 ? -3.032 -11.060 2.950 1.00 93.44 120 ASN A N 1
ATOM 909 C CA . ASN A 1 120 ? -2.016 -11.888 3.594 1.00 93.44 120 ASN A CA 1
ATOM 910 C C . ASN A 1 120 ? -1.063 -12.475 2.538 1.00 93.44 120 ASN A C 1
ATOM 912 O O . ASN A 1 120 ? -1.360 -12.510 1.342 1.00 93.44 120 ASN A O 1
ATOM 916 N N . ARG A 1 121 ? 0.079 -13.000 2.989 1.00 88.88 121 ARG A N 1
ATOM 917 C CA . ARG A 1 121 ? 1.112 -13.570 2.105 1.00 88.88 121 ARG A CA 1
ATOM 918 C C . ARG A 1 121 ? 0.597 -14.641 1.132 1.00 88.88 121 ARG A C 1
ATOM 920 O O . ARG A 1 121 ? 1.148 -14.776 0.049 1.00 88.88 121 ARG A O 1
ATOM 927 N N . LEU A 1 122 ? -0.429 -15.399 1.521 1.00 87.75 122 LEU A N 1
ATOM 928 C CA . LEU A 1 122 ? -0.991 -16.485 0.711 1.00 87.75 122 LEU A CA 1
ATOM 929 C C . LEU A 1 122 ? -2.130 -16.033 -0.217 1.00 87.75 122 LEU A C 1
ATOM 931 O O . LEU A 1 122 ? -2.686 -16.867 -0.919 1.00 87.75 122 LEU A O 1
ATOM 935 N N . GLY A 1 123 ? -2.539 -14.761 -0.177 1.00 91.19 123 GLY A N 1
ATOM 936 C CA . GLY A 1 123 ? -3.689 -14.264 -0.936 1.00 91.19 123 GLY A CA 1
ATOM 937 C C . GLY A 1 123 ? -5.050 -14.806 -0.472 1.00 91.19 123 GLY A C 1
ATOM 938 O O . GLY A 1 123 ? -6.056 -14.556 -1.133 1.00 91.19 123 GLY A O 1
ATOM 939 N N . THR A 1 124 ? -5.121 -15.536 0.646 1.00 90.62 124 THR A N 1
ATOM 940 C CA . THR A 1 124 ? -6.343 -16.198 1.150 1.00 90.62 124 THR A CA 1
ATOM 941 C C . THR A 1 124 ? -7.207 -15.318 2.049 1.00 90.62 124 THR A C 1
ATOM 943 O O . THR A 1 124 ? -8.356 -15.654 2.326 1.00 90.62 124 THR A O 1
ATOM 946 N N . ALA A 1 125 ? -6.688 -14.177 2.491 1.00 94.62 125 ALA A N 1
ATOM 947 C CA . ALA A 1 125 ? -7.455 -13.192 3.235 1.00 94.62 125 ALA A CA 1
ATOM 948 C C . ALA A 1 125 ? -7.010 -11.777 2.869 1.00 94.62 125 ALA A C 1
ATOM 950 O O . ALA A 1 125 ? -5.841 -11.556 2.543 1.00 94.62 125 ALA A O 1
ATOM 951 N N . VAL A 1 126 ? -7.933 -10.822 2.949 1.00 98.12 126 VAL A N 1
ATOM 952 C CA . VAL A 1 126 ? -7.694 -9.412 2.624 1.00 98.12 126 VAL A CA 1
ATOM 953 C C . VAL A 1 126 ? -8.265 -8.500 3.700 1.00 98.12 126 VAL A C 1
ATOM 955 O O . VAL A 1 126 ? -9.286 -8.796 4.321 1.00 98.12 126 VAL A O 1
ATOM 958 N N . THR A 1 127 ? -7.582 -7.390 3.935 1.00 98.38 127 THR A N 1
ATOM 959 C CA . THR A 1 127 ? -8.003 -6.343 4.868 1.00 98.38 127 THR A CA 1
ATOM 960 C C . THR A 1 127 ? -8.827 -5.279 4.152 1.00 98.38 127 THR A C 1
ATOM 962 O O . THR A 1 127 ? -8.562 -4.967 2.995 1.00 98.38 127 THR A O 1
ATOM 965 N N . TYR A 1 128 ? -9.804 -4.686 4.833 1.00 98.31 128 TYR A N 1
ATOM 966 C CA . TYR A 1 128 ? -10.553 -3.545 4.307 1.00 98.31 128 TYR A CA 1
ATOM 967 C C . TYR A 1 128 ? -10.850 -2.549 5.425 1.00 98.31 128 TYR A C 1
ATOM 969 O O . TYR A 1 128 ? -11.424 -2.918 6.446 1.00 98.31 128 TYR A O 1
ATOM 977 N N . GLY A 1 129 ? -10.412 -1.302 5.245 1.00 98.06 129 GLY A N 1
ATOM 978 C CA . GLY A 1 129 ? -10.643 -0.201 6.179 1.00 98.06 129 GLY A CA 1
ATOM 979 C C . GLY A 1 129 ? -11.598 0.832 5.590 1.00 98.06 129 GLY A C 1
ATOM 980 O O . GLY A 1 129 ? -11.501 1.150 4.403 1.00 98.06 129 GLY A O 1
ATOM 981 N N . TYR A 1 130 ? -12.516 1.356 6.398 1.00 97.38 130 TYR A N 1
ATOM 982 C CA . TYR A 1 130 ? -13.479 2.372 5.968 1.00 97.38 130 TYR A CA 1
ATOM 983 C C . TYR A 1 130 ? -13.955 3.261 7.118 1.00 97.38 130 TYR A C 1
ATOM 985 O O . TYR A 1 130 ? -13.826 2.914 8.292 1.00 97.38 130 TYR A O 1
ATOM 993 N N . LEU A 1 131 ? -14.519 4.414 6.753 1.00 95.19 131 LEU A N 1
ATOM 994 C CA . LEU A 1 131 ? -15.122 5.404 7.641 1.00 95.19 131 LEU A CA 1
ATOM 995 C C . LEU A 1 131 ? -16.598 5.584 7.268 1.00 95.19 131 LEU A C 1
ATOM 997 O O . LEU A 1 131 ? -16.919 5.914 6.126 1.00 95.19 131 LEU A O 1
ATOM 1001 N N . LEU A 1 132 ? -17.494 5.381 8.230 1.00 94.06 132 LEU A N 1
ATOM 1002 C CA . LEU A 1 132 ? -18.938 5.553 8.081 1.00 94.06 132 LEU A CA 1
ATOM 1003 C C . LEU A 1 132 ? -19.337 7.032 8.193 1.00 94.06 132 LEU A C 1
ATOM 1005 O O . LEU A 1 132 ? -18.648 7.834 8.825 1.00 94.06 132 LEU A O 1
ATOM 1009 N N . GLN A 1 133 ? -20.501 7.397 7.649 1.00 89.69 133 GLN A N 1
ATOM 1010 C CA . GLN A 1 133 ? -21.075 8.741 7.828 1.00 89.69 133 GLN A CA 1
ATOM 1011 C C . GLN A 1 133 ? -21.394 9.078 9.292 1.00 89.69 133 GLN A C 1
ATOM 1013 O O . GLN A 1 133 ? -21.469 10.253 9.649 1.00 89.69 133 GLN A O 1
ATOM 1018 N N . SER A 1 134 ? -21.545 8.065 10.149 1.00 86.75 134 SER A N 1
ATOM 1019 C CA . SER A 1 134 ? -21.678 8.233 11.599 1.00 86.75 134 SER A CA 1
ATOM 1020 C C . SER A 1 134 ? -20.401 8.753 12.276 1.00 86.75 134 SER A C 1
ATOM 1022 O O . SER A 1 134 ? -20.462 9.173 13.429 1.00 86.75 134 SER A O 1
ATOM 1024 N N . GLY A 1 135 ? -19.255 8.717 11.583 1.00 87.62 135 GLY A N 1
ATOM 1025 C CA . GLY A 1 135 ? -17.929 8.991 12.140 1.00 87.62 135 GLY A CA 1
ATOM 1026 C C . GLY A 1 135 ? -17.235 7.754 12.719 1.00 87.62 135 GLY A C 1
ATOM 1027 O O . GLY A 1 135 ? -16.055 7.826 13.052 1.00 87.62 135 GLY A O 1
ATOM 1028 N N . GLU A 1 136 ? -17.929 6.615 12.815 1.00 90.00 136 GLU A N 1
ATOM 1029 C CA . GLU A 1 136 ? -17.305 5.349 13.202 1.00 90.00 136 GLU A CA 1
ATOM 1030 C C . GLU A 1 136 ? -16.438 4.821 12.057 1.00 90.00 136 GLU A C 1
ATOM 1032 O O . GLU A 1 136 ? -16.869 4.788 10.903 1.00 90.00 136 GLU A O 1
ATOM 1037 N N . TRP A 1 137 ? -15.231 4.364 12.369 1.00 93.94 137 TRP A N 1
ATOM 1038 C CA . TRP A 1 137 ? -14.397 3.651 11.411 1.00 93.94 137 TRP A CA 1
ATOM 1039 C C . TRP A 1 137 ? -14.262 2.184 11.783 1.00 93.94 137 TRP A C 1
ATOM 1041 O O . TRP A 1 137 ? -14.352 1.812 12.954 1.00 93.94 137 TRP A O 1
ATOM 1051 N N . GLN A 1 138 ? -14.024 1.342 10.779 1.00 95.62 138 GLN A N 1
ATOM 1052 C CA . GLN A 1 138 ? -13.797 -0.085 10.978 1.00 95.62 138 GLN A CA 1
ATOM 1053 C C . GLN A 1 138 ? -12.662 -0.591 10.084 1.00 95.62 138 GLN A C 1
ATOM 1055 O O . GLN A 1 138 ? -12.437 -0.078 8.987 1.00 95.62 138 GLN A O 1
ATOM 1060 N N . ILE A 1 139 ? -11.957 -1.612 10.565 1.00 98.06 139 ILE A N 1
ATOM 1061 C CA . ILE A 1 139 ? -11.082 -2.481 9.779 1.00 98.06 139 ILE A CA 1
ATOM 1062 C C . ILE A 1 139 ? -11.650 -3.885 9.875 1.00 98.06 139 ILE A C 1
ATOM 1064 O O . ILE A 1 139 ? -11.893 -4.382 10.971 1.00 98.06 139 ILE A O 1
ATOM 1068 N N . ILE A 1 140 ? -11.814 -4.548 8.741 1.00 97.00 140 ILE A N 1
ATOM 1069 C CA . ILE A 1 140 ? -12.188 -5.957 8.689 1.00 97.00 140 ILE A CA 1
ATOM 1070 C C . ILE A 1 140 ? -11.078 -6.788 8.054 1.00 97.00 140 ILE A C 1
ATOM 1072 O O . ILE A 1 140 ? -10.280 -6.288 7.258 1.00 97.00 140 ILE A O 1
ATOM 1076 N N . VAL A 1 141 ? -11.070 -8.077 8.375 1.00 95.50 141 VAL A N 1
ATOM 1077 C CA . VAL A 1 141 ? -10.329 -9.103 7.642 1.00 95.50 141 VAL A CA 1
ATOM 1078 C C . VAL A 1 141 ? -11.342 -10.068 7.045 1.00 95.50 141 VAL A C 1
ATOM 1080 O O . VAL A 1 141 ? -12.135 -10.673 7.770 1.00 95.50 141 VAL A O 1
ATOM 1083 N N . LEU A 1 142 ? -11.315 -10.203 5.725 1.00 94.12 142 LEU A N 1
ATOM 1084 C CA . LEU A 1 142 ? -12.192 -11.065 4.946 1.00 94.12 142 LEU A CA 1
ATOM 1085 C C . LEU A 1 142 ? -11.409 -12.298 4.492 1.00 94.12 142 LEU A C 1
ATOM 1087 O O . LEU A 1 142 ? -10.403 -12.161 3.797 1.00 94.12 142 LEU A O 1
ATOM 1091 N N . ASP A 1 143 ? -11.873 -13.489 4.864 1.00 90.56 143 ASP A N 1
ATOM 1092 C CA . ASP A 1 143 ? -11.447 -14.732 4.217 1.00 90.56 143 ASP A CA 1
ATOM 1093 C C . ASP A 1 143 ? -12.087 -14.779 2.828 1.00 90.56 143 ASP A C 1
ATOM 1095 O O . ASP A 1 143 ? -13.317 -14.745 2.704 1.00 90.56 143 ASP A O 1
ATOM 1099 N N . VAL A 1 144 ? -11.255 -14.794 1.785 1.00 90.44 144 VAL A N 1
ATOM 1100 C CA . VAL A 1 144 ? -11.743 -14.619 0.411 1.00 90.44 144 VAL A CA 1
ATOM 1101 C C . VAL A 1 144 ? -12.280 -15.910 -0.196 1.00 90.44 144 VAL A C 1
ATOM 1103 O O . VAL A 1 144 ? -13.058 -15.848 -1.139 1.00 90.44 144 VAL A O 1
ATOM 1106 N N . GLU A 1 145 ? -11.900 -17.074 0.335 1.00 82.88 145 GLU A N 1
ATOM 1107 C CA . GLU A 1 145 ? -12.388 -18.366 -0.160 1.00 82.88 145 GLU A CA 1
ATOM 1108 C C . GLU A 1 145 ? -13.704 -18.750 0.513 1.00 82.88 145 GLU A C 1
ATOM 1110 O O . GLU A 1 145 ? -14.616 -19.269 -0.131 1.00 82.88 145 GLU A O 1
ATOM 1115 N N . ALA A 1 146 ? -13.823 -18.465 1.810 1.00 83.88 146 ALA A N 1
ATOM 1116 C CA . ALA A 1 146 ? -15.053 -18.666 2.562 1.00 83.88 146 ALA A CA 1
ATOM 1117 C C . ALA A 1 146 ? -16.076 -17.539 2.344 1.00 83.88 146 ALA A C 1
ATOM 1119 O O . ALA A 1 146 ? -17.255 -17.732 2.647 1.00 83.88 146 ALA A O 1
ATOM 1120 N N . ASN A 1 147 ? -15.645 -16.379 1.831 1.00 90.94 147 ASN A N 1
ATOM 1121 C CA . ASN A 1 147 ? -16.432 -15.145 1.760 1.00 90.94 147 ASN A CA 1
ATOM 1122 C C . ASN A 1 147 ? -17.037 -14.773 3.128 1.00 90.94 147 ASN A C 1
ATOM 1124 O O . ASN A 1 147 ? -18.232 -14.504 3.269 1.00 90.94 147 ASN A O 1
ATOM 1128 N N . THR A 1 148 ? -16.203 -14.817 4.168 1.00 85.06 148 THR A N 1
ATOM 1129 C CA . THR A 1 148 ? -1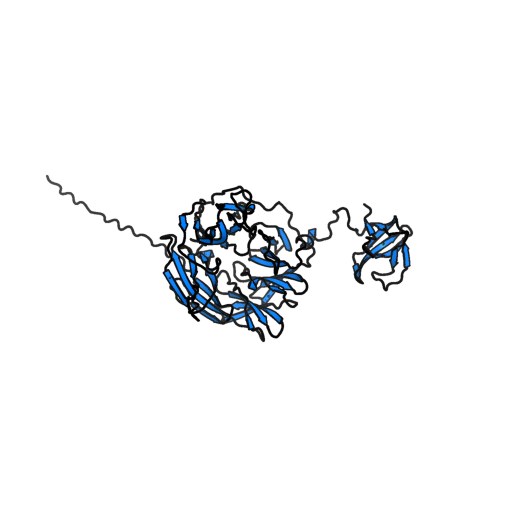6.615 -14.539 5.549 1.00 85.06 148 THR A CA 1
ATOM 1130 C C . THR A 1 148 ? -15.669 -13.560 6.213 1.00 85.06 148 THR A C 1
ATOM 1132 O O . THR A 1 148 ? -14.452 -13.723 6.148 1.00 85.06 148 THR A O 1
ATOM 1135 N N . MET A 1 149 ? -16.225 -12.567 6.904 1.00 90.81 149 MET A N 1
ATOM 1136 C CA . MET A 1 149 ? -15.449 -11.708 7.793 1.00 90.81 149 MET A CA 1
ATOM 1137 C C . MET A 1 149 ? -14.970 -12.530 8.995 1.00 90.81 149 MET A C 1
ATOM 1139 O O . MET A 1 149 ? -15.789 -13.079 9.733 1.00 90.81 149 MET A O 1
ATOM 1143 N N . ILE A 1 150 ? -13.653 -12.619 9.176 1.00 88.50 150 ILE A N 1
ATOM 1144 C CA . ILE A 1 150 ? -13.017 -13.412 10.238 1.00 88.50 150 ILE A CA 1
ATOM 1145 C C . ILE A 1 150 ? -12.540 -12.555 11.413 1.00 88.50 150 ILE A C 1
ATOM 1147 O O . ILE A 1 150 ? -12.533 -13.035 12.544 1.00 88.50 150 ILE A O 1
ATOM 1151 N N . PHE A 1 151 ? -12.206 -11.286 11.169 1.00 90.56 151 PHE A N 1
ATOM 1152 C CA . PHE A 1 151 ? -11.855 -10.322 12.212 1.00 90.56 151 PHE A CA 1
ATOM 1153 C C . PHE A 1 151 ? -12.450 -8.951 11.901 1.00 90.56 151 PHE A C 1
ATOM 1155 O O . PHE A 1 151 ? -12.605 -8.588 10.735 1.00 90.56 151 PHE A O 1
ATOM 1162 N N . GLN A 1 152 ? -12.740 -8.189 12.952 1.00 93.38 152 GLN A N 1
ATOM 1163 C CA . GLN A 1 152 ? -13.166 -6.798 12.877 1.00 93.38 152 GLN A CA 1
ATOM 1164 C C . GLN A 1 152 ? -12.541 -6.019 14.036 1.00 93.38 152 GLN A C 1
ATOM 1166 O O . GLN A 1 152 ? -12.498 -6.520 15.158 1.00 93.38 152 GLN A O 1
ATOM 1171 N N . LEU A 1 153 ? -12.105 -4.800 13.743 1.00 93.06 153 LEU A N 1
ATOM 1172 C CA . LEU A 1 153 ? -11.713 -3.770 14.694 1.00 93.06 153 LEU A CA 1
ATOM 1173 C C . LEU A 1 153 ? -12.553 -2.528 14.396 1.00 93.06 153 LEU A C 1
ATOM 1175 O O . LEU A 1 153 ? -12.601 -2.081 13.251 1.00 93.06 153 LEU A O 1
ATOM 1179 N N . SER A 1 154 ? -13.224 -1.981 15.400 1.00 90.81 154 SER A N 1
ATOM 1180 C CA . SER A 1 154 ? -14.064 -0.789 15.279 1.00 90.81 154 SER A CA 1
ATOM 1181 C C . SER A 1 154 ? -13.544 0.332 16.168 1.00 90.81 154 SER A C 1
ATOM 1183 O O . SER A 1 154 ? -13.043 0.096 17.265 1.00 90.81 154 SER A O 1
ATOM 1185 N N . SER A 1 155 ? -13.760 1.579 15.750 1.00 89.31 155 SER A N 1
ATOM 1186 C CA . SER A 1 155 ? -13.534 2.745 16.604 1.00 89.31 155 SER A CA 1
ATOM 1187 C C . SER A 1 155 ? -14.392 2.757 17.872 1.00 89.31 155 SER A C 1
ATOM 1189 O O . SER A 1 155 ? -14.100 3.506 18.800 1.00 89.31 155 SER A O 1
ATOM 1191 N N . SER A 1 156 ? -15.462 1.958 17.905 1.00 84.81 156 SER A N 1
ATOM 1192 C CA . SER A 1 156 ? -16.313 1.759 19.080 1.00 84.81 156 SER A CA 1
ATOM 1193 C C . SER A 1 156 ? -15.781 0.708 20.057 1.00 84.81 156 SER A C 1
ATOM 1195 O O . SER A 1 156 ? -16.306 0.596 21.169 1.00 84.81 156 SER A O 1
ATOM 1197 N N . ASP A 1 157 ? -14.739 -0.043 19.684 1.00 82.56 157 ASP A N 1
ATOM 1198 C CA . ASP A 1 157 ? -14.150 -1.037 20.570 1.00 82.56 157 ASP A CA 1
ATOM 1199 C C . ASP A 1 157 ? -13.507 -0.350 21.787 1.00 82.56 157 ASP A C 1
ATOM 1201 O O . ASP A 1 157 ? -12.736 0.602 21.626 1.00 82.56 157 ASP A O 1
ATOM 1205 N N . PRO A 1 158 ? -13.748 -0.837 23.022 1.00 75.56 158 PRO A N 1
ATOM 1206 C CA . PRO A 1 158 ? -13.243 -0.191 24.235 1.00 75.56 158 PRO A CA 1
ATOM 1207 C C . PRO A 1 158 ? -11.727 0.031 24.254 1.00 75.56 158 PRO A C 1
ATOM 1209 O O . PRO A 1 158 ? -11.261 0.983 24.865 1.00 75.56 158 PRO A O 1
ATOM 1212 N N . MET A 1 159 ? -10.959 -0.834 23.584 1.00 74.44 159 MET A N 1
ATOM 1213 C CA . MET A 1 159 ? -9.498 -0.720 23.502 1.00 74.44 159 MET A CA 1
ATOM 1214 C C . MET A 1 159 ? -9.032 0.454 22.643 1.00 74.44 159 MET A C 1
ATOM 1216 O O . MET A 1 159 ? -7.925 0.936 22.826 1.00 74.44 159 MET A O 1
ATOM 1220 N N . VAL A 1 160 ? -9.864 0.900 21.702 1.00 79.06 160 VAL A N 1
ATOM 1221 C CA . VAL A 1 160 ? -9.561 2.021 20.812 1.00 79.06 160 VAL A CA 1
ATOM 1222 C C . VAL A 1 160 ? -9.862 3.351 21.506 1.00 79.06 160 VAL A C 1
ATOM 1224 O O . VAL A 1 160 ? -9.246 4.376 21.197 1.00 79.06 160 VAL A O 1
ATOM 1227 N N . ALA A 1 161 ? -10.777 3.343 22.481 1.00 68.31 161 ALA A N 1
ATOM 1228 C CA . ALA A 1 161 ? -11.135 4.523 23.253 1.00 68.31 161 ALA A CA 1
ATOM 1229 C C . ALA A 1 161 ? -9.900 5.104 23.969 1.00 68.31 161 ALA A C 1
ATOM 1231 O O . ALA A 1 161 ? -9.253 4.441 24.774 1.00 68.31 161 ALA A O 1
ATOM 1232 N N . GLY A 1 162 ? -9.570 6.362 23.668 1.00 62.12 162 GLY A N 1
ATOM 1233 C CA . GLY A 1 162 ? -8.415 7.060 24.245 1.00 62.12 162 GLY A CA 1
ATOM 1234 C C . GLY A 1 162 ? -7.063 6.768 23.578 1.00 62.12 162 GLY A C 1
ATOM 1235 O O . GLY A 1 162 ? -6.081 7.408 23.946 1.00 62.12 162 GLY A O 1
ATOM 1236 N N . MET A 1 163 ? -6.988 5.858 22.594 1.00 63.97 163 MET A N 1
ATOM 1237 C CA . MET A 1 163 ? -5.766 5.627 21.801 1.00 63.97 163 MET A CA 1
ATOM 1238 C C . MET A 1 163 ? -5.584 6.628 20.662 1.00 63.97 163 MET A C 1
ATOM 1240 O O . MET A 1 163 ? -4.454 6.910 20.262 1.00 63.97 163 MET A O 1
ATOM 1244 N N . LEU A 1 164 ? -6.696 7.109 20.112 1.00 68.00 164 LEU A N 1
ATOM 1245 C CA . LEU A 1 164 ? -6.729 8.051 19.003 1.00 68.00 164 LEU A CA 1
ATOM 1246 C C . LEU A 1 164 ? -7.057 9.441 19.543 1.00 68.00 164 LEU A C 1
ATOM 1248 O O . LEU A 1 164 ? -7.944 9.580 20.385 1.00 68.00 164 LEU A O 1
ATOM 1252 N N . GLY A 1 165 ? -6.323 10.456 19.082 1.00 60.03 165 GLY A N 1
ATOM 1253 C CA . GLY A 1 165 ? -6.592 11.849 19.445 1.00 60.03 165 GLY A CA 1
ATOM 1254 C C . GLY A 1 165 ? -7.965 12.332 18.959 1.00 60.03 165 GLY A C 1
ATOM 1255 O O . GLY A 1 165 ? -8.660 11.633 18.225 1.00 60.03 165 GLY A O 1
ATOM 1256 N N . ASP A 1 166 ? -8.329 13.568 19.310 1.00 56.31 166 ASP A N 1
ATOM 1257 C CA . ASP A 1 166 ? -9.645 14.182 19.036 1.00 56.31 166 ASP A CA 1
ATOM 1258 C C . ASP A 1 166 ? -9.934 14.483 17.544 1.00 56.31 166 ASP A C 1
ATOM 1260 O O . ASP A 1 166 ? -10.746 15.352 17.220 1.00 56.31 166 ASP A O 1
ATOM 1264 N N . ALA A 1 167 ? -9.266 13.815 16.600 1.00 64.88 167 ALA A N 1
ATOM 1265 C CA . ALA A 1 167 ? -9.523 14.003 15.179 1.00 64.88 167 ALA A CA 1
ATOM 1266 C C . ALA A 1 167 ? -10.914 13.430 14.824 1.00 64.88 167 ALA A C 1
ATOM 1268 O O . ALA A 1 167 ? -11.119 12.220 14.921 1.00 64.88 167 ALA A O 1
ATOM 1269 N N . PRO A 1 168 ? -11.877 14.268 14.390 1.00 62.19 168 PRO A N 1
ATOM 1270 C CA . PRO A 1 168 ? -13.285 13.872 14.305 1.00 62.19 168 PRO A CA 1
ATOM 1271 C C . PRO A 1 168 ? -13.590 12.883 13.171 1.00 62.19 168 PRO A C 1
ATOM 1273 O O . PRO A 1 168 ? -14.633 12.239 13.196 1.00 62.19 168 PRO A O 1
ATOM 1276 N N . TYR A 1 169 ? -12.698 12.762 12.182 1.00 82.19 169 TYR A N 1
ATOM 1277 C CA . TYR A 1 169 ? -12.862 11.883 11.025 1.00 82.19 169 TYR A CA 1
ATOM 1278 C C . TYR A 1 169 ? -11.535 11.200 10.712 1.00 82.19 169 TYR A C 1
ATOM 1280 O O . TYR A 1 169 ? -10.713 11.725 9.962 1.00 82.19 169 TYR A O 1
ATOM 1288 N N . LEU A 1 170 ? -11.308 10.039 11.318 1.00 87.38 170 LEU A N 1
ATOM 1289 C CA . LEU A 1 170 ? -10.136 9.217 11.044 1.00 87.38 170 LEU A CA 1
ATOM 1290 C C . LEU A 1 170 ? -10.535 8.020 10.192 1.00 87.38 170 LEU A C 1
ATOM 1292 O O . LEU A 1 170 ? -11.448 7.282 10.544 1.00 87.38 170 LEU A O 1
ATOM 1296 N N . MET A 1 171 ? -9.822 7.813 9.092 1.00 91.81 171 MET A N 1
ATOM 1297 C CA . MET A 1 171 ? -9.990 6.653 8.232 1.00 91.81 171 MET A CA 1
ATOM 1298 C C . MET A 1 171 ? -8.793 5.711 8.390 1.00 91.81 171 MET A C 1
ATOM 1300 O O . MET A 1 171 ? -7.657 6.139 8.164 1.00 91.81 171 MET A O 1
ATOM 1304 N N . PRO A 1 172 ? -9.009 4.442 8.764 1.00 95.50 172 PRO A N 1
ATOM 1305 C CA . PRO A 1 172 ? -7.944 3.464 8.842 1.00 95.50 172 PRO A CA 1
ATOM 1306 C C . PRO A 1 172 ? -7.589 2.963 7.446 1.00 95.50 172 PRO A C 1
ATOM 1308 O O . PRO A 1 172 ? -8.452 2.550 6.671 1.00 95.50 172 PRO A O 1
ATOM 1311 N N . VAL A 1 173 ? -6.298 2.934 7.147 1.00 96.94 173 VAL A N 1
ATOM 1312 C CA . VAL A 1 173 ? -5.759 2.367 5.915 1.00 96.94 173 VAL A CA 1
ATOM 1313 C C . VAL A 1 173 ? -4.861 1.193 6.286 1.00 96.94 173 VAL A C 1
ATOM 1315 O O . VAL A 1 173 ? -3.739 1.419 6.745 1.00 96.94 173 VAL A O 1
ATOM 1318 N N . PRO A 1 174 ? -5.320 -0.059 6.121 1.00 97.62 174 PRO A N 1
ATOM 1319 C CA . PRO A 1 174 ? -4.460 -1.230 6.245 1.00 97.62 174 PRO A CA 1
ATOM 1320 C C . PRO A 1 174 ? -3.285 -1.148 5.266 1.00 97.62 174 PRO A C 1
ATOM 1322 O O . PRO A 1 174 ? -3.488 -0.993 4.069 1.00 97.62 174 PRO A O 1
ATOM 1325 N N . GLN A 1 175 ? -2.064 -1.239 5.783 1.00 95.88 175 GLN A N 1
ATOM 1326 C CA . GLN A 1 175 ? -0.820 -1.113 5.016 1.00 95.88 175 GLN A CA 1
ATOM 1327 C C . GLN A 1 175 ? -0.151 -2.468 4.780 1.00 95.88 175 GLN A C 1
ATOM 1329 O O . GLN A 1 175 ? 0.482 -2.684 3.752 1.00 95.88 175 GLN A O 1
ATOM 1334 N N . TYR A 1 176 ? -0.272 -3.393 5.738 1.00 95.62 176 TYR A N 1
ATOM 1335 C CA . TYR A 1 176 ? 0.369 -4.703 5.653 1.00 95.62 176 TYR A CA 1
ATOM 1336 C C . TYR A 1 176 ? -0.358 -5.750 6.487 1.00 95.62 176 TYR A C 1
ATOM 1338 O O . TYR A 1 176 ? -0.725 -5.486 7.633 1.00 95.62 176 TYR A O 1
ATOM 1346 N N . TYR A 1 177 ? -0.496 -6.954 5.935 1.00 93.88 177 TYR A N 1
ATOM 1347 C CA . TYR A 1 177 ? -1.037 -8.116 6.626 1.00 93.88 177 TYR A CA 1
ATOM 1348 C C . TYR A 1 177 ? 0.064 -9.177 6.754 1.00 93.88 177 TYR A C 1
ATOM 1350 O O . TYR A 1 177 ? 0.427 -9.855 5.792 1.00 93.88 177 TYR A O 1
ATOM 1358 N N . GLY A 1 178 ? 0.600 -9.291 7.972 1.00 87.00 178 GLY A N 1
ATOM 1359 C CA . GLY A 1 178 ? 1.565 -10.313 8.357 1.00 87.00 178 GLY A CA 1
ATOM 1360 C C . GLY A 1 178 ? 0.923 -11.685 8.573 1.00 87.00 178 GLY A C 1
ATOM 1361 O O . GLY A 1 178 ? -0.140 -12.005 8.046 1.00 87.00 178 GLY A O 1
ATOM 1362 N N . SER A 1 179 ? 1.570 -12.532 9.369 1.00 80.06 179 SER A N 1
ATOM 1363 C CA . SER A 1 179 ? 1.056 -13.880 9.652 1.00 80.06 179 SER A CA 1
ATOM 1364 C C . SER A 1 179 ? -0.154 -13.868 10.589 1.00 80.06 179 SER A C 1
ATOM 1366 O O . SER A 1 179 ? -1.063 -14.680 10.431 1.00 80.06 179 SER A O 1
ATOM 1368 N N . ALA A 1 180 ? -0.164 -12.952 11.558 1.00 83.00 180 ALA A N 1
ATOM 1369 C CA . ALA A 1 180 ? -1.209 -12.826 12.571 1.00 83.00 180 ALA A CA 1
ATOM 1370 C C . ALA A 1 180 ? -1.443 -11.369 13.005 1.00 83.00 180 ALA A C 1
ATOM 1372 O O . ALA A 1 180 ? -2.061 -11.121 14.038 1.00 83.00 180 ALA A O 1
ATOM 1373 N N . GLU A 1 181 ? -0.965 -10.400 12.224 1.00 91.50 181 GLU A N 1
ATOM 1374 C CA . GLU A 1 181 ? -1.167 -8.985 12.508 1.00 91.50 181 GLU A CA 1
ATOM 1375 C C . GLU A 1 181 ? -1.521 -8.183 11.263 1.00 91.50 181 GLU A C 1
ATOM 1377 O O . GLU A 1 181 ? -1.086 -8.498 10.154 1.00 91.50 181 GLU A O 1
ATOM 1382 N N . VAL A 1 182 ? -2.243 -7.090 11.480 1.00 96.38 182 VAL A N 1
ATOM 1383 C CA . VAL A 1 182 ? -2.485 -6.048 10.487 1.00 96.38 182 VAL A CA 1
ATOM 1384 C C . VAL A 1 182 ? -1.814 -4.772 10.967 1.00 96.38 182 VAL A C 1
ATOM 1386 O O . VAL A 1 182 ? -2.083 -4.294 12.067 1.00 96.38 182 VAL A O 1
ATOM 1389 N N . ASN A 1 183 ? -0.934 -4.208 10.147 1.00 96.38 183 ASN A N 1
ATOM 1390 C CA . ASN A 1 183 ? -0.438 -2.854 10.357 1.00 96.38 183 ASN A CA 1
ATOM 1391 C C . ASN A 1 183 ? -1.312 -1.894 9.559 1.00 96.38 183 ASN A C 1
ATOM 1393 O O . ASN A 1 183 ? -1.599 -2.150 8.388 1.00 96.38 183 ASN A O 1
ATOM 1397 N N . PHE A 1 184 ? -1.718 -0.796 10.180 1.00 96.31 184 PHE A N 1
ATOM 1398 C CA . PHE A 1 184 ? -2.564 0.203 9.546 1.00 96.31 184 PHE A CA 1
ATOM 1399 C C . PHE A 1 184 ? -2.199 1.610 10.001 1.00 96.31 184 PHE A C 1
ATOM 1401 O O . PHE A 1 184 ? -1.647 1.815 11.084 1.00 96.31 184 PHE A O 1
ATOM 1408 N N . THR A 1 185 ? -2.541 2.571 9.155 1.00 94.81 185 THR A N 1
ATOM 1409 C CA . THR A 1 185 ? -2.252 3.990 9.341 1.00 94.81 185 THR A CA 1
ATOM 1410 C C . THR A 1 185 ? -3.559 4.768 9.378 1.00 94.81 185 THR A C 1
ATOM 1412 O O . THR A 1 185 ? -4.463 4.506 8.587 1.00 94.81 185 THR A O 1
ATOM 1415 N N . MET A 1 186 ? -3.667 5.721 10.296 1.00 92.62 186 MET A N 1
ATOM 1416 C CA . MET A 1 186 ? -4.847 6.557 10.478 1.00 92.62 186 MET A CA 1
ATOM 1417 C C . MET A 1 186 ? -4.706 7.846 9.680 1.00 92.62 186 MET A C 1
ATOM 1419 O O . MET A 1 186 ? -3.759 8.608 9.864 1.00 92.62 186 MET A O 1
ATOM 1423 N N . VAL A 1 187 ? -5.668 8.093 8.795 1.00 90.19 187 VAL A N 1
ATOM 1424 C CA . VAL A 1 187 ? -5.695 9.264 7.917 1.00 90.19 187 VAL A CA 1
ATOM 1425 C C . VAL A 1 187 ? -6.803 10.213 8.370 1.00 90.19 187 VAL A C 1
ATOM 1427 O O . VAL A 1 187 ? -7.970 9.821 8.349 1.00 90.19 187 VAL A O 1
ATOM 1430 N N . PRO A 1 188 ? -6.485 11.464 8.744 1.00 86.69 188 PRO A N 1
ATOM 1431 C CA . PRO A 1 188 ? -7.494 12.488 8.998 1.00 86.69 188 PRO A CA 1
ATOM 1432 C C . PRO A 1 188 ? -8.221 12.874 7.702 1.00 86.69 188 PRO A C 1
ATOM 1434 O O . PRO A 1 188 ? -7.701 13.617 6.864 1.00 86.69 188 PRO A O 1
ATOM 1437 N N . TYR A 1 189 ? -9.424 12.336 7.526 1.00 80.62 189 TYR A N 1
ATOM 1438 C CA . TYR A 1 189 ? -10.195 12.435 6.294 1.00 80.62 189 TYR A CA 1
ATOM 1439 C C . TYR A 1 189 ? -10.582 13.888 5.986 1.00 80.62 189 TYR A C 1
ATOM 1441 O O . TYR A 1 189 ? -11.063 14.615 6.855 1.00 80.62 189 TYR A O 1
ATOM 1449 N N . GLY A 1 190 ? -10.379 14.314 4.736 1.00 72.38 190 GLY A N 1
ATOM 1450 C CA . GLY A 1 190 ? -10.737 15.661 4.275 1.00 72.38 190 GLY A CA 1
ATOM 1451 C C . GLY A 1 190 ? -9.819 16.790 4.766 1.00 72.38 190 GLY A C 1
ATOM 1452 O O . GLY A 1 190 ? -10.198 17.956 4.669 1.00 72.38 190 GLY A O 1
ATOM 1453 N N . THR A 1 191 ? -8.629 16.474 5.285 1.00 73.00 191 THR A N 1
ATOM 1454 C CA . THR A 1 191 ? -7.625 17.463 5.721 1.00 73.00 191 THR A CA 1
ATOM 1455 C C . THR A 1 191 ? -6.279 17.231 5.025 1.00 73.00 191 THR A C 1
ATOM 1457 O O . THR A 1 191 ? -6.069 16.181 4.424 1.00 73.00 191 THR A O 1
ATOM 1460 N N . GLU A 1 192 ? -5.349 18.185 5.128 1.00 61.34 192 GLU A N 1
ATOM 1461 C CA . GLU A 1 192 ? -3.975 18.031 4.610 1.00 61.34 192 GLU A CA 1
ATOM 1462 C C . GLU A 1 192 ? -3.126 17.030 5.425 1.00 61.34 192 GLU A C 1
ATOM 1464 O O . GLU A 1 192 ? -2.081 16.590 4.953 1.00 61.34 192 GLU A O 1
ATOM 1469 N N . GLY A 1 193 ? -3.601 16.613 6.608 1.00 61.50 193 GLY A N 1
ATOM 1470 C CA . GLY A 1 193 ? -2.940 15.637 7.476 1.00 61.50 193 GLY A CA 1
ATOM 1471 C C . GLY A 1 193 ? -1.656 16.153 8.156 1.00 61.50 193 GLY A C 1
ATOM 1472 O O . GLY A 1 193 ? -1.075 17.159 7.753 1.00 61.50 193 GLY A O 1
ATOM 1473 N N . PRO A 1 194 ? -1.201 15.499 9.240 1.00 70.31 194 PRO A N 1
ATOM 1474 C CA . PRO A 1 194 ? 0.083 15.806 9.871 1.00 70.31 194 PRO A CA 1
ATOM 1475 C C . PRO A 1 194 ? 1.279 15.279 9.052 1.00 70.31 194 PRO A C 1
ATOM 1477 O O . PRO A 1 194 ? 1.142 14.399 8.206 1.00 70.31 194 PRO A O 1
ATOM 1480 N N . LEU A 1 195 ? 2.493 15.749 9.374 1.00 70.31 195 LEU A N 1
ATOM 1481 C CA . LEU A 1 195 ? 3.755 15.264 8.777 1.00 70.31 195 LEU A CA 1
ATOM 1482 C C . LEU A 1 195 ? 4.035 13.780 9.022 1.00 70.31 195 LEU A C 1
ATOM 1484 O O . LEU A 1 195 ? 4.858 13.172 8.342 1.00 70.31 195 LEU A O 1
ATOM 1488 N N . THR A 1 196 ? 3.428 13.210 10.052 1.00 81.19 196 THR A N 1
ATOM 1489 C CA . THR A 1 196 ? 3.569 11.812 10.440 1.00 81.19 196 THR A CA 1
ATOM 1490 C C . THR A 1 196 ? 2.202 11.327 10.857 1.00 81.19 196 THR A C 1
ATOM 1492 O O . THR A 1 196 ? 1.575 11.934 11.722 1.00 81.19 196 THR A O 1
ATOM 1495 N N . LEU A 1 197 ? 1.747 10.262 10.209 1.00 87.62 197 LEU A N 1
ATOM 1496 C CA . LEU A 1 197 ? 0.456 9.663 10.492 1.00 87.62 197 LEU A CA 1
ATOM 1497 C C . LEU A 1 197 ? 0.577 8.673 11.653 1.00 87.62 197 LEU A C 1
ATOM 1499 O O . LEU A 1 197 ? 1.536 7.889 11.727 1.00 87.62 197 LEU A O 1
ATOM 1503 N N . ASP A 1 198 ? -0.424 8.688 12.529 1.00 88.69 198 ASP A N 1
ATOM 1504 C CA . ASP A 1 198 ? -0.557 7.690 13.583 1.00 88.69 198 ASP A CA 1
ATOM 1505 C C . ASP A 1 198 ? -0.737 6.314 12.942 1.00 88.69 198 ASP A C 1
ATOM 1507 O O . ASP A 1 198 ? -1.497 6.142 11.988 1.00 88.69 198 ASP A O 1
ATOM 1511 N N . ASN A 1 199 ? -0.002 5.324 13.431 1.00 91.81 199 ASN A N 1
ATOM 1512 C CA . ASN A 1 199 ? -0.014 3.983 12.869 1.00 91.81 199 ASN A CA 1
ATOM 1513 C C . ASN A 1 199 ? 0.123 2.944 13.977 1.00 91.81 199 ASN A C 1
ATOM 1515 O O . ASN A 1 199 ? 0.789 3.164 14.993 1.00 91.81 199 ASN A O 1
ATOM 1519 N N . TYR A 1 200 ? -0.535 1.810 13.773 1.00 92.75 200 TYR A N 1
ATOM 1520 C CA . TYR A 1 200 ? -0.712 0.782 14.786 1.00 92.75 200 TYR A CA 1
ATOM 1521 C C . TYR A 1 200 ? -0.534 -0.603 14.179 1.00 92.75 200 TYR A C 1
ATOM 1523 O O . TYR A 1 200 ? -0.818 -0.841 13.004 1.00 92.75 200 TYR A O 1
ATOM 1531 N N . ARG A 1 201 ? -0.096 -1.533 15.021 1.00 92.75 201 ARG A N 1
ATOM 1532 C CA . ARG A 1 201 ? -0.163 -2.969 14.780 1.00 92.75 201 ARG A CA 1
ATOM 1533 C C . ARG A 1 201 ? -1.344 -3.528 15.563 1.00 92.75 201 ARG A C 1
ATOM 1535 O O . ARG A 1 201 ? -1.366 -3.413 16.786 1.00 92.75 201 ARG A O 1
ATOM 1542 N N . TRP A 1 202 ? -2.280 -4.149 14.861 1.00 94.31 202 TRP A N 1
ATOM 1543 C CA . TRP A 1 202 ? -3.374 -4.930 15.424 1.00 94.31 202 TRP A CA 1
ATOM 1544 C C . TRP A 1 202 ? -3.020 -6.415 15.377 1.00 94.31 202 TRP A C 1
ATOM 1546 O O . TRP A 1 202 ? -2.819 -6.976 14.301 1.00 94.31 202 TRP A O 1
ATOM 1556 N N . ASP A 1 203 ? -2.908 -7.042 16.542 1.00 90.00 203 ASP A N 1
ATOM 1557 C CA . ASP A 1 203 ? -2.694 -8.478 16.689 1.00 90.00 203 ASP A CA 1
ATOM 1558 C C . ASP A 1 203 ? -4.043 -9.207 16.613 1.00 90.00 203 ASP A C 1
ATOM 1560 O O . ASP A 1 203 ? -4.916 -9.017 17.459 1.00 90.00 203 ASP A O 1
ATOM 1564 N N . LEU A 1 204 ? -4.213 -10.052 15.596 1.00 84.62 204 LEU A N 1
ATOM 1565 C CA . LEU A 1 204 ? -5.486 -10.709 15.288 1.00 84.62 204 LEU A CA 1
ATOM 1566 C C . LEU A 1 204 ? -5.828 -11.842 16.266 1.00 84.62 204 LEU A C 1
ATOM 1568 O O . LEU A 1 204 ? -6.987 -12.233 16.379 1.00 84.62 204 LEU A O 1
ATOM 1572 N N . LEU A 1 205 ? -4.838 -12.394 16.975 1.00 82.56 205 LEU A N 1
ATOM 1573 C CA . LEU A 1 205 ? -5.045 -13.519 17.893 1.00 82.56 205 LEU A CA 1
ATOM 1574 C C . LEU A 1 205 ? -5.494 -13.048 19.275 1.00 82.56 205 LEU A C 1
ATOM 1576 O O . LEU A 1 205 ? -6.333 -13.678 19.916 1.00 82.56 205 LEU A O 1
ATOM 1580 N N . THR A 1 206 ? -4.907 -11.951 19.740 1.00 82.50 206 THR A N 1
ATOM 1581 C CA . THR A 1 206 ? -5.180 -11.343 21.049 1.00 82.50 206 THR A CA 1
ATOM 1582 C C . THR A 1 206 ? -6.187 -10.203 20.970 1.00 82.50 206 THR A C 1
ATOM 1584 O O . THR A 1 206 ? -6.703 -9.776 22.004 1.00 82.50 206 THR A O 1
ATOM 1587 N N . ASN A 1 207 ? -6.471 -9.729 19.754 1.00 83.06 207 ASN A N 1
ATOM 1588 C CA . ASN A 1 207 ? -7.223 -8.516 19.478 1.00 83.06 207 ASN A CA 1
ATOM 1589 C C . ASN A 1 207 ? -6.620 -7.296 20.192 1.00 83.06 207 ASN A C 1
ATOM 1591 O O . ASN A 1 207 ? -7.359 -6.470 20.704 1.00 83.06 207 ASN A O 1
ATOM 1595 N N . SER A 1 208 ? -5.290 -7.222 20.315 1.00 85.44 208 SER A N 1
ATOM 1596 C CA . SER A 1 208 ? -4.602 -6.100 20.964 1.00 85.44 208 SER A CA 1
ATOM 1597 C C . SER A 1 208 ? -4.020 -5.137 19.938 1.00 85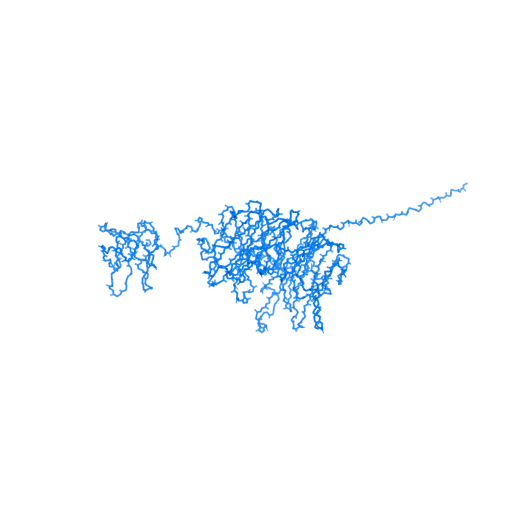.44 208 SER A C 1
ATOM 1599 O O . SER A 1 208 ? -3.707 -5.519 18.808 1.00 85.44 208 SER A O 1
ATOM 1601 N N . MET A 1 209 ? -3.855 -3.879 20.335 1.00 88.38 209 MET A N 1
ATOM 1602 C CA . MET A 1 209 ? -3.261 -2.842 19.503 1.00 88.38 209 MET A CA 1
ATOM 1603 C C . MET A 1 209 ? -2.002 -2.268 20.137 1.00 88.38 209 MET A C 1
ATOM 1605 O O . MET A 1 209 ? -1.966 -1.962 21.325 1.00 88.38 209 MET A O 1
ATOM 1609 N N . THR A 1 210 ? -0.973 -2.063 19.320 1.00 87.88 210 THR A N 1
ATOM 1610 C CA . THR A 1 210 ? 0.276 -1.420 19.744 1.00 87.88 210 THR A CA 1
ATOM 1611 C C . THR A 1 210 ? 0.630 -0.296 18.767 1.00 87.88 210 THR A C 1
ATOM 1613 O O . THR A 1 210 ? 0.684 -0.562 17.563 1.00 87.88 210 THR A O 1
ATOM 1616 N N . PRO A 1 211 ? 0.886 0.944 19.229 1.00 88.88 211 PRO A N 1
ATOM 1617 C CA . PRO A 1 211 ? 1.457 1.991 18.385 1.00 88.88 211 PRO A CA 1
ATOM 1618 C C . PRO A 1 211 ? 2.764 1.534 17.733 1.00 88.88 211 PRO A C 1
ATOM 1620 O O . PRO A 1 211 ? 3.584 0.859 18.358 1.00 88.88 211 PRO A O 1
ATOM 1623 N N . THR A 1 212 ? 2.982 1.910 16.479 1.00 89.19 212 THR A N 1
ATOM 1624 C CA . THR A 1 212 ? 4.190 1.543 15.736 1.00 89.19 212 THR A CA 1
ATOM 1625 C C . THR A 1 212 ? 4.769 2.740 14.982 1.00 89.19 212 THR A C 1
ATOM 1627 O O . THR A 1 212 ? 4.210 3.835 14.975 1.00 89.19 212 THR A O 1
ATOM 1630 N N . LEU A 1 213 ? 5.965 2.558 14.424 1.00 87.06 213 LEU A N 1
ATOM 1631 C CA . LEU A 1 213 ? 6.674 3.559 13.618 1.00 87.06 213 LEU A CA 1
ATOM 1632 C C . LEU A 1 213 ? 6.972 3.052 12.201 1.00 87.06 213 LEU A C 1
ATOM 1634 O O . LEU A 1 213 ? 7.736 3.684 11.473 1.00 87.06 213 LEU A O 1
ATOM 1638 N N . ILE A 1 214 ? 6.411 1.902 11.816 1.00 91.88 214 ILE A N 1
ATOM 1639 C CA . ILE A 1 214 ? 6.736 1.233 10.551 1.00 91.88 214 ILE A CA 1
ATOM 1640 C C . ILE A 1 214 ? 6.119 1.999 9.373 1.00 91.88 214 ILE A C 1
ATOM 1642 O O . ILE A 1 214 ? 6.828 2.370 8.440 1.00 91.88 214 ILE A O 1
ATOM 1646 N N . TYR A 1 215 ? 4.819 2.297 9.449 1.00 93.31 215 TYR A N 1
ATOM 1647 C CA . TYR A 1 215 ? 4.035 2.873 8.351 1.00 93.31 215 TYR A CA 1
ATOM 1648 C C . TYR A 1 215 ? 3.568 4.297 8.681 1.00 93.31 215 TYR A C 1
ATOM 1650 O O . TYR A 1 215 ? 2.377 4.596 8.735 1.00 93.31 215 TYR A O 1
ATOM 1658 N N . THR A 1 216 ? 4.512 5.212 8.913 1.00 89.12 216 THR A N 1
ATOM 1659 C CA . THR A 1 216 ? 4.196 6.624 9.232 1.00 89.12 216 THR A CA 1
ATOM 1660 C C . THR A 1 216 ? 3.698 7.448 8.043 1.00 89.12 216 THR A C 1
ATOM 1662 O O . THR A 1 216 ? 3.441 8.642 8.188 1.00 89.12 216 THR A O 1
ATOM 1665 N N . GLN A 1 217 ? 3.634 6.830 6.865 1.00 88.62 217 GLN A N 1
ATOM 1666 C CA . GLN A 1 217 ? 3.141 7.368 5.600 1.00 88.62 217 GLN A CA 1
ATOM 1667 C C . GLN A 1 217 ? 2.416 6.244 4.847 1.00 88.62 217 GLN A C 1
ATOM 1669 O O . GLN A 1 217 ? 2.695 5.071 5.087 1.00 88.62 217 GLN A O 1
ATOM 1674 N N . LEU A 1 218 ? 1.534 6.598 3.907 1.00 89.06 218 LEU A N 1
ATOM 1675 C CA . LEU A 1 218 ? 0.728 5.626 3.145 1.00 89.06 218 LEU A CA 1
ATOM 1676 C C . LEU A 1 218 ? 1.472 4.940 1.992 1.00 89.06 218 LEU A C 1
ATOM 1678 O O . LEU A 1 218 ? 0.987 3.960 1.439 1.00 89.06 218 LEU A O 1
ATOM 1682 N N . TYR A 1 219 ? 2.624 5.477 1.588 1.00 86.44 219 TYR A N 1
ATOM 1683 C CA . TYR A 1 219 ? 3.377 5.004 0.423 1.00 86.44 219 TYR A CA 1
ATOM 1684 C C . TYR A 1 219 ? 4.727 4.411 0.823 1.00 86.44 219 TYR A C 1
ATOM 1686 O O . TYR A 1 219 ? 5.742 4.657 0.170 1.00 86.44 219 TYR A O 1
ATOM 1694 N N . ALA A 1 220 ? 4.739 3.627 1.899 1.00 93.25 220 ALA A N 1
ATOM 1695 C CA . ALA A 1 220 ? 5.872 2.774 2.229 1.00 93.25 220 ALA A CA 1
ATOM 1696 C C . ALA A 1 220 ? 5.984 1.606 1.232 1.00 93.25 220 ALA A C 1
ATOM 1698 O O . ALA A 1 220 ? 5.071 1.356 0.440 1.00 93.25 220 ALA A O 1
ATOM 1699 N N . ASP A 1 221 ? 7.118 0.916 1.240 1.00 96.00 221 ASP A N 1
ATOM 1700 C CA . ASP A 1 221 ? 7.325 -0.312 0.476 1.00 96.00 221 ASP A CA 1
ATOM 1701 C C . ASP A 1 221 ? 7.967 -1.379 1.355 1.00 96.00 221 ASP A C 1
ATOM 1703 O O . ASP A 1 221 ? 8.893 -1.072 2.105 1.00 96.00 221 ASP A O 1
ATOM 1707 N N . THR A 1 222 ? 7.488 -2.616 1.249 1.00 95.75 222 THR A N 1
ATOM 1708 C CA . THR A 1 222 ? 7.853 -3.722 2.141 1.00 95.75 222 THR A CA 1
ATOM 1709 C C . THR A 1 222 ? 8.445 -4.869 1.337 1.00 95.75 222 THR A C 1
ATOM 1711 O O . THR A 1 222 ? 7.858 -5.325 0.353 1.00 95.75 222 THR A O 1
ATOM 1714 N N . LEU A 1 223 ? 9.602 -5.364 1.771 1.00 94.88 223 LEU A N 1
ATOM 1715 C CA . LEU A 1 223 ? 10.178 -6.599 1.252 1.00 94.88 223 LEU A CA 1
ATOM 1716 C C . LEU A 1 223 ? 9.471 -7.807 1.893 1.00 94.88 223 LEU A C 1
ATOM 1718 O O . LEU A 1 223 ? 9.477 -7.934 3.118 1.00 94.88 223 LEU A O 1
ATOM 1722 N N . PRO A 1 224 ? 8.826 -8.686 1.109 1.00 91.06 224 PRO A N 1
ATOM 1723 C CA . PRO A 1 224 ? 7.956 -9.734 1.646 1.00 91.06 224 PRO A CA 1
ATOM 1724 C C . PRO A 1 224 ? 8.678 -10.854 2.416 1.00 91.06 224 PRO A C 1
ATOM 1726 O O . PRO A 1 224 ? 8.046 -11.490 3.262 1.00 91.06 224 PRO A O 1
ATOM 1729 N N . ARG A 1 225 ? 9.962 -11.140 2.147 1.00 89.56 225 ARG A N 1
ATOM 1730 C CA . ARG A 1 225 ? 10.726 -12.164 2.885 1.00 89.56 225 ARG A CA 1
ATOM 1731 C C . ARG A 1 225 ? 11.394 -11.590 4.122 1.00 89.56 225 ARG A C 1
ATOM 1733 O O . ARG A 1 225 ? 11.261 -12.191 5.186 1.00 89.56 225 ARG A O 1
ATOM 1740 N N . SER A 1 226 ? 12.133 -10.489 3.985 1.00 91.44 226 SER A N 1
ATOM 1741 C CA . SER A 1 226 ? 12.854 -9.883 5.107 1.00 91.44 226 SER A CA 1
ATOM 1742 C C . SER A 1 226 ? 11.930 -9.129 6.061 1.00 91.44 226 SER A C 1
ATOM 1744 O O . SER A 1 226 ? 12.219 -9.063 7.250 1.00 91.44 226 SER A O 1
ATOM 1746 N N . GLY A 1 227 ? 10.821 -8.578 5.560 1.00 92.62 227 GLY A N 1
ATOM 1747 C CA . GLY A 1 227 ? 9.953 -7.664 6.301 1.00 92.62 227 GLY A CA 1
ATOM 1748 C C . GLY A 1 227 ? 10.531 -6.253 6.453 1.00 92.62 227 GLY A C 1
ATOM 1749 O O . GLY A 1 227 ? 9.931 -5.438 7.153 1.00 92.62 227 GLY A O 1
ATOM 1750 N N . GLU A 1 228 ? 11.680 -5.949 5.831 1.00 95.81 228 GLU A N 1
ATOM 1751 C CA . GLU A 1 228 ? 12.220 -4.585 5.789 1.00 95.81 228 GLU A CA 1
ATOM 1752 C C . GLU A 1 228 ? 11.203 -3.649 5.127 1.00 95.81 228 GLU A C 1
ATOM 1754 O O . GLU A 1 228 ? 10.605 -3.988 4.101 1.00 95.81 228 GLU A O 1
ATOM 1759 N N . VAL A 1 229 ? 11.041 -2.450 5.687 1.00 97.50 229 VAL A N 1
ATOM 1760 C CA . VAL A 1 229 ? 10.150 -1.420 5.136 1.00 97.50 229 VAL A CA 1
ATOM 1761 C C . VAL A 1 229 ? 10.952 -0.168 4.836 1.00 97.50 229 VAL A C 1
ATOM 1763 O O . VAL A 1 229 ? 11.677 0.321 5.700 1.00 97.50 229 VAL A O 1
ATOM 1766 N N . VAL A 1 230 ? 10.809 0.379 3.631 1.00 97.81 230 VAL A N 1
ATOM 1767 C CA . VAL A 1 230 ? 11.331 1.701 3.278 1.00 97.81 230 VAL A CA 1
ATOM 1768 C C . VAL A 1 230 ? 10.202 2.720 3.284 1.00 97.81 230 VAL A C 1
ATOM 1770 O O . VAL A 1 230 ? 9.124 2.491 2.737 1.00 97.81 230 VAL A O 1
ATOM 1773 N N . VAL A 1 231 ? 10.451 3.864 3.915 1.00 95.75 231 VAL A N 1
ATOM 1774 C CA . VAL A 1 231 ? 9.475 4.945 4.058 1.00 95.75 231 VAL A CA 1
ATOM 1775 C C . VAL A 1 231 ? 10.183 6.296 4.058 1.00 95.75 231 VAL A C 1
ATOM 1777 O O . VAL A 1 231 ? 11.334 6.412 4.484 1.00 95.75 231 VAL A O 1
ATOM 1780 N N . THR A 1 232 ? 9.513 7.337 3.575 1.00 94.75 232 THR A N 1
ATOM 1781 C CA . THR A 1 232 ? 9.999 8.714 3.702 1.00 94.75 232 THR A CA 1
ATOM 1782 C C . THR A 1 232 ? 9.437 9.332 4.975 1.00 94.75 232 THR A C 1
ATOM 1784 O O . THR A 1 232 ? 8.305 9.057 5.373 1.00 94.75 232 THR A O 1
ATOM 1787 N N . ALA A 1 233 ? 10.236 10.137 5.665 1.00 93.19 233 ALA A N 1
ATOM 1788 C CA . ALA A 1 233 ? 9.799 10.751 6.911 1.00 93.19 233 ALA A CA 1
ATOM 1789 C C . ALA A 1 233 ? 10.552 12.048 7.192 1.00 93.19 233 ALA A C 1
ATOM 1791 O O . ALA A 1 233 ? 11.654 12.287 6.685 1.00 93.19 233 ALA A O 1
ATOM 1792 N N . PHE A 1 234 ? 9.944 12.879 8.031 1.00 92.56 234 PHE A N 1
ATOM 1793 C CA . PHE A 1 234 ? 10.639 13.975 8.682 1.00 92.56 234 PHE A CA 1
ATOM 1794 C C . PHE A 1 234 ? 11.470 13.447 9.860 1.00 92.56 234 PHE A C 1
ATOM 1796 O O . PHE A 1 234 ? 11.009 12.593 10.619 1.00 92.56 234 PHE A O 1
ATOM 1803 N N . ASP A 1 235 ? 12.688 13.956 10.013 1.00 93.12 235 ASP A N 1
ATOM 1804 C CA . ASP A 1 235 ? 13.558 13.700 11.158 1.00 93.12 235 ASP A CA 1
ATOM 1805 C C . ASP A 1 235 ? 14.273 14.994 11.559 1.00 93.12 235 ASP A C 1
ATOM 1807 O O . ASP A 1 235 ? 15.204 15.450 10.887 1.00 93.12 235 ASP A O 1
ATOM 1811 N N . GLU A 1 236 ? 13.841 15.577 12.678 1.00 92.75 236 GLU A N 1
ATOM 1812 C CA . GLU A 1 236 ? 14.386 16.823 13.231 1.00 92.75 236 GLU A CA 1
ATOM 1813 C C . GLU A 1 236 ? 15.851 16.705 13.675 1.00 92.75 236 GLU A C 1
ATOM 1815 O O . GLU A 1 236 ? 16.547 17.710 13.810 1.00 92.75 236 GLU A O 1
ATOM 1820 N N . ARG A 1 237 ? 16.349 15.478 13.892 1.00 94.69 237 ARG A N 1
ATOM 1821 C CA . ARG A 1 237 ? 17.737 15.228 14.315 1.00 94.69 237 ARG A CA 1
ATOM 1822 C C . ARG A 1 237 ? 18.730 15.454 13.177 1.00 94.69 237 ARG A C 1
ATOM 1824 O O . ARG A 1 237 ? 19.939 15.453 13.410 1.00 94.69 237 ARG A O 1
ATOM 1831 N N . LEU A 1 238 ? 18.232 15.580 11.949 1.00 96.19 238 LEU A N 1
ATOM 1832 C CA . LEU A 1 238 ? 19.009 15.665 10.722 1.00 96.19 238 LEU A CA 1
ATOM 1833 C C . LEU A 1 238 ? 18.752 16.996 9.999 1.00 96.19 238 LEU A C 1
ATOM 1835 O O . LEU A 1 238 ? 17.720 17.631 10.232 1.00 96.19 238 LEU A O 1
ATOM 1839 N N . PRO A 1 239 ? 19.679 17.433 9.119 1.00 94.12 239 PRO A N 1
ATOM 1840 C CA . PRO A 1 239 ? 19.530 18.683 8.379 1.00 94.12 239 PRO A CA 1
ATOM 1841 C C . PRO A 1 239 ? 18.172 18.768 7.675 1.00 94.12 239 PRO A C 1
ATOM 1843 O O . PRO A 1 239 ? 17.756 17.834 6.985 1.00 94.12 239 PRO A O 1
ATOM 1846 N N . ASN A 1 240 ? 17.477 19.877 7.894 1.00 94.81 240 ASN A N 1
ATOM 1847 C CA . ASN A 1 240 ? 16.159 20.175 7.352 1.00 94.81 240 ASN A CA 1
ATOM 1848 C C . ASN A 1 240 ? 15.982 21.694 7.278 1.00 94.81 240 ASN A C 1
ATOM 1850 O O . ASN A 1 240 ? 16.701 22.440 7.940 1.00 94.81 240 ASN A O 1
ATOM 1854 N N . MET A 1 241 ? 15.012 22.130 6.487 1.00 93.81 241 MET A N 1
ATOM 1855 C CA . MET A 1 241 ? 14.702 23.541 6.289 1.00 93.81 241 MET A CA 1
ATOM 1856 C C . MET A 1 241 ? 13.235 23.853 6.605 1.00 93.81 241 MET A C 1
ATOM 1858 O O . MET A 1 241 ? 12.727 24.877 6.150 1.00 93.81 241 MET A O 1
ATOM 1862 N N . LEU A 1 242 ? 12.558 22.992 7.377 1.00 90.06 242 LEU A N 1
ATOM 1863 C CA . LEU A 1 242 ? 11.116 23.049 7.644 1.00 90.06 242 LEU A CA 1
ATOM 1864 C C . LEU A 1 242 ? 10.666 24.442 8.113 1.00 90.06 242 LEU A C 1
ATOM 1866 O O . LEU A 1 242 ? 9.721 25.000 7.561 1.00 90.06 242 LEU A O 1
ATOM 1870 N N . ASP A 1 243 ? 11.408 25.035 9.053 1.00 89.88 243 ASP A N 1
ATOM 1871 C CA . ASP A 1 243 ? 11.125 26.361 9.627 1.00 89.88 243 ASP A CA 1
ATOM 1872 C C . ASP A 1 243 ? 11.295 27.524 8.632 1.00 89.88 243 ASP A C 1
ATOM 1874 O O . ASP A 1 243 ? 10.864 28.647 8.897 1.00 89.88 243 ASP A O 1
ATOM 1878 N N . SER A 1 244 ? 11.943 27.282 7.490 1.00 88.44 244 SER A N 1
ATOM 1879 C CA . SER A 1 244 ? 12.142 28.278 6.431 1.00 88.44 244 SER A CA 1
ATOM 1880 C C . SER A 1 244 ? 11.095 28.205 5.316 1.00 88.44 244 SER A C 1
ATOM 1882 O O . SER A 1 244 ? 11.058 29.090 4.458 1.00 88.44 244 SER A O 1
ATOM 1884 N N . LEU A 1 245 ? 10.250 27.167 5.308 1.00 85.94 245 LEU A N 1
ATOM 1885 C CA . LEU A 1 245 ? 9.262 26.955 4.257 1.00 85.94 245 LEU A CA 1
ATOM 1886 C C . LEU A 1 245 ? 8.007 27.810 4.487 1.00 85.94 245 LEU A C 1
ATOM 1888 O O . LEU A 1 245 ? 7.544 27.947 5.618 1.00 85.94 245 LEU A O 1
ATOM 1892 N N . PRO A 1 246 ? 7.403 28.360 3.415 1.00 80.56 246 PRO A N 1
ATOM 1893 C CA . PRO A 1 246 ? 6.165 29.136 3.522 1.00 80.56 246 PRO A CA 1
ATOM 1894 C C . PRO A 1 246 ? 4.979 28.284 3.994 1.00 80.56 246 PRO A C 1
ATOM 1896 O O . PRO A 1 246 ? 4.060 28.799 4.626 1.00 80.56 246 PRO A O 1
ATOM 1899 N N . PHE A 1 247 ? 5.029 26.983 3.706 1.00 76.12 247 PHE A N 1
ATOM 1900 C CA . PHE A 1 247 ? 4.132 25.964 4.227 1.00 76.12 247 PHE A CA 1
ATOM 1901 C C . PHE A 1 247 ? 5.027 24.901 4.870 1.00 76.12 247 PHE A C 1
ATOM 1903 O O . PHE A 1 247 ? 5.812 24.293 4.139 1.00 76.12 247 PHE A O 1
ATOM 1910 N N . PRO A 1 248 ? 4.994 24.724 6.206 1.00 77.12 248 PRO A N 1
ATOM 1911 C CA . PRO A 1 248 ? 5.947 23.890 6.934 1.00 77.12 248 PRO A CA 1
ATOM 1912 C C . PRO A 1 248 ? 5.645 22.409 6.700 1.00 77.12 248 PRO A C 1
ATOM 1914 O O . PRO A 1 248 ? 5.123 21.707 7.564 1.00 77.12 248 PRO A O 1
ATOM 1917 N N . TYR A 1 249 ? 5.977 21.938 5.501 1.00 83.31 249 TYR A N 1
ATOM 1918 C CA . TYR A 1 249 ? 5.887 20.547 5.117 1.00 83.31 249 TYR A CA 1
ATOM 1919 C C . TYR A 1 249 ? 7.178 20.089 4.452 1.00 83.31 249 TYR A C 1
ATOM 1921 O O . TYR A 1 249 ? 7.518 20.511 3.347 1.00 83.31 249 TYR A O 1
ATOM 1929 N N . GLN A 1 250 ? 7.900 19.206 5.137 1.00 90.88 250 GLN A N 1
ATOM 1930 C CA . GLN A 1 250 ? 9.102 18.578 4.614 1.00 90.88 250 GLN A CA 1
ATOM 1931 C C . GLN A 1 250 ? 9.260 17.175 5.185 1.00 90.88 250 GLN A C 1
ATOM 1933 O O . GLN A 1 250 ? 9.197 16.972 6.392 1.00 90.88 250 GLN A O 1
ATOM 1938 N N . THR A 1 251 ? 9.570 16.226 4.316 1.00 93.56 251 THR A N 1
ATOM 1939 C CA . THR A 1 251 ? 10.099 14.905 4.659 1.00 93.56 251 THR A CA 1
ATOM 1940 C C . THR A 1 251 ? 11.564 14.874 4.228 1.00 93.56 251 THR A C 1
ATOM 1942 O O . THR A 1 251 ? 11.882 14.619 3.073 1.00 93.56 251 THR A O 1
ATOM 1945 N N . ASN A 1 252 ? 12.488 15.198 5.131 1.00 95.69 252 ASN A N 1
ATOM 1946 C CA . ASN A 1 252 ? 13.913 15.391 4.817 1.00 95.69 252 ASN A CA 1
ATOM 1947 C C . ASN A 1 252 ? 14.729 14.085 4.764 1.00 95.69 252 ASN A C 1
ATOM 1949 O O . ASN A 1 252 ? 15.934 14.131 4.506 1.00 95.69 252 ASN A O 1
ATOM 1953 N N . THR A 1 253 ? 14.111 12.924 5.022 1.00 97.19 253 THR A N 1
ATOM 1954 C CA . THR A 1 253 ? 14.818 11.637 5.092 1.00 97.19 253 THR A CA 1
ATOM 1955 C C . THR A 1 253 ? 14.134 10.495 4.347 1.00 97.19 253 THR A C 1
ATOM 1957 O O . THR A 1 253 ? 12.907 10.427 4.251 1.00 97.19 253 THR A O 1
ATOM 1960 N N . VAL A 1 254 ? 14.960 9.550 3.890 1.00 97.56 254 VAL A N 1
ATOM 1961 C CA . VAL A 1 254 ? 14.558 8.174 3.568 1.00 97.56 254 VAL A CA 1
ATOM 1962 C C . VAL A 1 254 ? 14.975 7.293 4.740 1.00 97.56 254 VAL A C 1
ATOM 1964 O O . VAL A 1 254 ? 16.133 7.340 5.170 1.00 97.56 254 VAL A O 1
ATOM 1967 N N . GLN A 1 255 ? 14.041 6.505 5.266 1.00 97.38 255 GLN A N 1
ATOM 1968 C CA . GLN A 1 255 ? 14.243 5.657 6.435 1.00 97.38 255 GLN A CA 1
ATOM 1969 C C . GLN A 1 255 ? 13.938 4.193 6.127 1.00 97.38 255 GLN A C 1
ATOM 1971 O O . GLN A 1 255 ? 13.106 3.885 5.275 1.00 97.38 255 GLN A O 1
ATOM 1976 N N . ILE A 1 256 ? 14.609 3.308 6.859 1.00 97.25 256 ILE A N 1
ATOM 1977 C CA . ILE A 1 256 ? 14.384 1.866 6.838 1.00 97.25 256 ILE A CA 1
ATOM 1978 C C . ILE A 1 256 ? 13.889 1.443 8.215 1.00 97.25 256 ILE A C 1
ATOM 1980 O O . ILE A 1 256 ? 14.488 1.811 9.226 1.00 97.25 256 ILE A O 1
ATOM 1984 N N . TYR A 1 257 ? 12.797 0.688 8.254 1.00 95.81 257 TYR A N 1
ATOM 1985 C CA . TYR A 1 257 ? 12.468 -0.170 9.382 1.00 95.81 257 TYR A CA 1
ATOM 1986 C C . TYR A 1 257 ? 13.073 -1.549 9.141 1.00 95.81 257 TYR A C 1
ATOM 1988 O O . TYR A 1 257 ? 12.840 -2.159 8.095 1.00 95.81 257 TYR A O 1
ATOM 1996 N N . ASP A 1 258 ? 13.830 -2.021 10.123 1.00 90.56 258 ASP A N 1
ATOM 1997 C CA . ASP A 1 258 ? 14.463 -3.333 10.114 1.00 90.56 258 ASP A CA 1
ATOM 1998 C C . ASP A 1 258 ? 13.834 -4.204 11.220 1.00 90.56 258 ASP A C 1
ATOM 2000 O O . ASP A 1 258 ? 13.994 -3.877 12.408 1.00 90.56 258 ASP A O 1
ATOM 2004 N N . PRO A 1 259 ? 13.129 -5.297 10.862 1.00 86.25 259 PRO A N 1
ATOM 2005 C CA . PRO A 1 259 ? 12.514 -6.211 11.821 1.00 86.25 259 PRO A CA 1
ATOM 2006 C C . PRO A 1 259 ? 13.490 -6.813 12.836 1.00 86.25 259 PRO A C 1
ATOM 2008 O O . PRO A 1 259 ? 13.079 -7.074 13.964 1.00 86.25 259 PRO A O 1
ATOM 2011 N N . ASP A 1 260 ? 14.769 -6.989 12.488 1.00 82.44 260 ASP A N 1
ATOM 2012 C CA . ASP A 1 260 ? 15.765 -7.581 13.391 1.00 82.44 260 ASP A CA 1
ATOM 2013 C C . ASP A 1 260 ? 16.165 -6.612 14.513 1.00 82.44 260 ASP A C 1
ATOM 2015 O O . ASP A 1 260 ? 16.477 -7.020 15.636 1.00 82.44 260 ASP A O 1
ATOM 2019 N N . THR A 1 261 ? 16.139 -5.308 14.226 1.00 75.75 261 THR A N 1
ATOM 2020 C CA . THR A 1 261 ? 16.440 -4.258 15.213 1.00 75.75 261 THR A CA 1
ATOM 2021 C C . THR A 1 261 ? 15.192 -3.703 15.897 1.00 75.75 261 THR A C 1
ATOM 2023 O O . THR A 1 261 ? 15.313 -2.976 16.885 1.00 75.75 261 THR A O 1
ATOM 2026 N N . PHE A 1 262 ? 14.001 -4.032 15.379 1.00 75.00 262 PHE A N 1
ATOM 2027 C CA . PHE A 1 262 ? 12.703 -3.468 15.767 1.00 75.00 262 PHE A CA 1
ATOM 2028 C C . PHE A 1 262 ? 12.668 -1.931 15.762 1.00 75.00 262 PHE A C 1
ATOM 2030 O O . PHE A 1 262 ? 11.865 -1.311 16.463 1.00 75.00 262 PHE A O 1
ATOM 2037 N N . GLY A 1 263 ? 13.546 -1.303 14.982 1.00 86.31 263 GLY A N 1
ATOM 2038 C CA . GLY A 1 263 ? 13.728 0.138 14.948 1.00 86.31 263 GLY A CA 1
ATOM 2039 C C . GLY A 1 263 ? 13.683 0.675 13.528 1.00 86.31 263 GLY A C 1
ATOM 2040 O O . GLY A 1 263 ? 14.005 -0.018 12.564 1.00 86.31 263 GLY A O 1
ATOM 2041 N N . ARG A 1 264 ? 13.296 1.945 13.412 1.00 93.50 264 ARG A N 1
ATOM 2042 C CA . ARG A 1 264 ? 13.335 2.689 12.156 1.00 93.50 264 ARG A CA 1
ATOM 2043 C C . ARG A 1 264 ? 14.447 3.724 12.189 1.00 93.50 264 ARG A C 1
ATOM 2045 O O . ARG A 1 264 ? 14.518 4.509 13.129 1.00 93.50 264 ARG A O 1
ATOM 2052 N N . PHE A 1 265 ? 15.295 3.778 11.174 1.00 95.06 265 PHE A N 1
ATOM 2053 C CA . PHE A 1 265 ? 16.423 4.709 11.132 1.00 95.06 265 PHE A CA 1
ATOM 2054 C C . PHE A 1 265 ? 16.600 5.348 9.749 1.00 95.06 265 PHE A C 1
ATOM 2056 O O . PHE A 1 265 ? 16.310 4.721 8.729 1.00 95.06 265 PHE A O 1
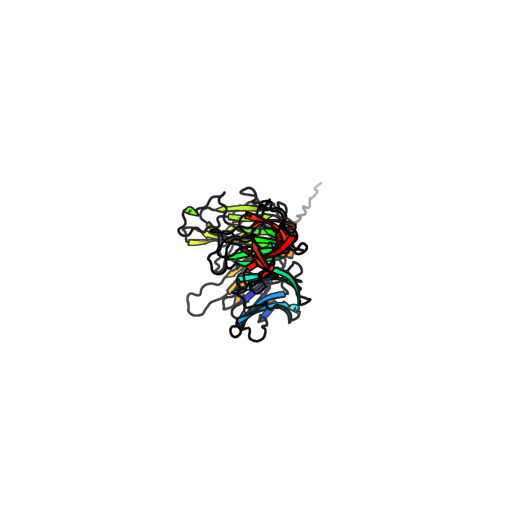ATOM 2063 N N . PRO A 1 266 ? 17.103 6.593 9.692 1.00 97.12 266 PRO A N 1
ATOM 2064 C CA . PRO A 1 266 ? 17.400 7.268 8.437 1.00 97.12 266 PRO A CA 1
ATOM 2065 C C . PRO A 1 266 ? 18.655 6.692 7.776 1.00 97.12 266 PRO A C 1
ATOM 2067 O O . PRO A 1 266 ? 19.685 6.503 8.428 1.00 97.12 266 PRO A O 1
ATOM 2070 N N . VAL A 1 267 ? 18.568 6.463 6.465 1.00 97.44 267 VAL A N 1
ATOM 2071 C CA . VAL A 1 267 ? 19.674 5.987 5.609 1.00 97.44 267 VAL A CA 1
ATOM 2072 C C . VAL A 1 267 ? 20.135 7.049 4.612 1.00 97.44 267 VAL A C 1
ATOM 2074 O O . VAL A 1 267 ? 21.271 7.013 4.147 1.00 97.44 267 VAL A O 1
ATOM 2077 N N . LEU A 1 268 ? 19.276 8.031 4.324 1.00 97.62 268 LEU A N 1
ATOM 2078 C CA . LEU A 1 268 ? 19.600 9.235 3.564 1.00 97.62 268 LEU A CA 1
ATOM 2079 C C . LEU A 1 268 ? 18.899 10.439 4.199 1.00 97.62 268 LEU A C 1
ATOM 2081 O O . LEU A 1 268 ? 17.741 10.336 4.604 1.00 97.62 268 LEU A O 1
ATOM 2085 N N . ALA A 1 269 ? 19.587 11.578 4.244 1.00 97.38 269 ALA A N 1
ATOM 2086 C CA . ALA A 1 269 ? 19.037 12.855 4.681 1.00 97.38 269 ALA A CA 1
ATOM 2087 C C . ALA A 1 269 ? 19.500 13.973 3.749 1.00 97.38 269 ALA A C 1
ATOM 2089 O O . ALA A 1 269 ? 20.655 13.971 3.314 1.00 97.38 269 ALA A O 1
ATOM 2090 N N . ASN A 1 270 ? 18.622 14.929 3.455 1.00 97.00 270 ASN A N 1
ATOM 2091 C CA . ASN A 1 270 ? 18.982 16.107 2.676 1.00 97.00 270 ASN A CA 1
ATOM 2092 C C . ASN A 1 270 ? 18.163 17.322 3.125 1.00 97.00 270 ASN A C 1
ATOM 2094 O O . ASN A 1 270 ? 16.940 17.259 3.199 1.00 97.00 270 ASN A O 1
ATOM 2098 N N . GLU A 1 271 ? 18.851 18.428 3.402 1.00 96.19 271 GLU A N 1
ATOM 2099 C CA . GLU A 1 271 ? 18.239 19.666 3.888 1.00 96.19 271 GLU A CA 1
ATOM 2100 C C . GLU A 1 271 ? 17.355 20.344 2.838 1.00 96.19 271 GLU A C 1
ATOM 2102 O O . GLU A 1 271 ? 16.294 20.854 3.180 1.00 96.19 271 GLU A O 1
ATOM 2107 N N . GLY A 1 272 ? 17.775 20.332 1.570 1.00 95.75 272 GLY A N 1
ATOM 2108 C CA . GLY A 1 272 ? 17.098 21.031 0.479 1.00 95.75 272 GLY A CA 1
ATOM 2109 C C . GLY A 1 272 ? 16.070 20.183 -0.263 1.00 95.75 272 GLY A C 1
ATOM 2110 O O . GLY A 1 272 ? 15.542 20.638 -1.273 1.00 95.75 272 GLY A O 1
ATOM 2111 N N . TRP A 1 273 ? 15.816 18.941 0.160 1.00 95.88 273 TRP A N 1
ATOM 2112 C CA . TRP A 1 273 ? 14.883 18.036 -0.520 1.00 95.88 273 TRP A CA 1
ATOM 2113 C C . TRP A 1 273 ? 13.694 17.669 0.372 1.00 95.88 273 TRP A C 1
ATOM 2115 O O . TRP A 1 273 ? 13.818 17.585 1.593 1.00 95.88 273 TRP A O 1
ATOM 2125 N N . SER A 1 274 ? 12.546 17.405 -0.252 1.00 94.25 274 SER A N 1
ATOM 2126 C CA . SER A 1 274 ? 11.368 16.814 0.391 1.00 94.25 274 SER A CA 1
ATOM 2127 C C . SER A 1 274 ? 10.986 15.514 -0.322 1.00 94.25 274 SER A C 1
ATOM 2129 O O . SER A 1 274 ? 10.653 15.524 -1.508 1.00 94.25 274 SER A O 1
ATOM 2131 N N . PHE A 1 275 ? 11.096 14.381 0.371 1.00 94.38 275 PHE A N 1
ATOM 2132 C CA . PHE A 1 275 ? 10.917 13.042 -0.189 1.00 94.38 275 PHE A CA 1
ATOM 2133 C C . PHE A 1 275 ? 9.451 12.581 -0.156 1.00 94.38 275 PHE A C 1
ATOM 2135 O O . PHE A 1 275 ? 8.875 12.383 0.913 1.00 94.38 275 PHE A O 1
ATOM 2142 N N . SER A 1 276 ? 8.845 12.311 -1.308 1.00 89.88 276 SER A N 1
ATOM 2143 C CA . SER A 1 276 ? 7.422 11.940 -1.382 1.00 89.88 276 SER A CA 1
ATOM 2144 C C . SER A 1 276 ? 7.151 10.433 -1.417 1.00 89.88 276 SER A C 1
ATOM 2146 O O . SER A 1 276 ? 6.074 10.000 -1.018 1.00 89.88 276 SER A O 1
ATOM 2148 N N . SER A 1 277 ? 8.105 9.623 -1.877 1.00 92.25 277 SER A N 1
ATOM 2149 C CA . SER A 1 277 ? 7.989 8.160 -1.895 1.00 92.25 277 SER A CA 1
ATOM 2150 C C . SER A 1 277 ? 9.361 7.494 -1.949 1.00 92.25 277 SER A C 1
ATOM 2152 O O . SER A 1 277 ? 10.352 8.113 -2.347 1.00 92.25 277 SER A O 1
ATOM 2154 N N . ALA A 1 278 ? 9.413 6.220 -1.566 1.00 96.50 278 ALA A N 1
ATOM 2155 C CA . ALA A 1 278 ? 10.578 5.366 -1.738 1.00 96.50 278 ALA A CA 1
ATOM 2156 C C . ALA A 1 278 ? 10.148 3.925 -2.050 1.00 96.50 278 ALA A C 1
ATOM 2158 O O . ALA A 1 278 ? 9.106 3.457 -1.582 1.00 96.50 278 ALA A O 1
ATOM 2159 N N . ARG A 1 279 ? 10.938 3.233 -2.875 1.00 97.12 279 ARG A N 1
ATOM 2160 C CA . ARG A 1 279 ? 10.701 1.852 -3.312 1.00 97.12 279 ARG A CA 1
ATOM 2161 C C . ARG A 1 279 ? 11.995 1.058 -3.272 1.00 97.12 279 ARG A C 1
ATOM 2163 O O . ARG A 1 279 ? 13.034 1.546 -3.719 1.00 97.12 279 ARG A O 1
ATOM 2170 N N . PHE A 1 280 ? 11.926 -0.177 -2.793 1.00 98.31 280 PHE A N 1
ATOM 2171 C CA . PHE A 1 280 ? 13.020 -1.125 -2.952 1.00 98.31 280 PHE A CA 1
ATOM 2172 C C . PHE A 1 280 ? 13.140 -1.529 -4.416 1.00 98.31 280 PHE A C 1
ATOM 2174 O O . PHE A 1 280 ? 12.141 -1.853 -5.059 1.00 98.31 280 PHE A O 1
ATOM 2181 N N . ILE A 1 281 ? 14.370 -1.565 -4.917 1.00 98.00 281 ILE A N 1
ATOM 2182 C CA . ILE A 1 281 ? 14.723 -2.016 -6.264 1.00 98.00 281 ILE A CA 1
ATOM 2183 C C . ILE A 1 281 ? 15.816 -3.081 -6.166 1.00 98.00 281 ILE A C 1
ATOM 2185 O O . ILE A 1 281 ? 16.444 -3.244 -5.117 1.00 98.00 281 ILE A O 1
ATOM 2189 N N . GLU A 1 282 ? 16.044 -3.816 -7.251 1.00 96.75 282 GLU A N 1
ATOM 2190 C CA . GLU A 1 282 ? 17.068 -4.872 -7.313 1.00 96.75 282 GLU A CA 1
ATOM 2191 C C . GLU A 1 282 ? 16.921 -5.937 -6.233 1.00 96.75 282 GLU A C 1
ATOM 2193 O O . GLU A 1 282 ? 17.875 -6.288 -5.530 1.00 96.75 282 GLU A O 1
ATOM 2198 N N . GLY A 1 283 ? 15.680 -6.372 -6.023 1.00 95.44 283 GLY A N 1
ATOM 2199 C CA . GLY A 1 283 ? 15.359 -7.313 -4.957 1.00 95.44 283 GLY A CA 1
ATOM 2200 C C . GLY A 1 283 ? 15.745 -6.818 -3.559 1.00 95.44 283 GLY A C 1
ATOM 2201 O O . GLY A 1 283 ? 16.065 -7.637 -2.706 1.00 95.44 283 GLY A O 1
ATOM 2202 N N . GLY A 1 284 ? 15.775 -5.500 -3.333 1.00 97.06 284 GLY A N 1
ATOM 2203 C CA . GLY A 1 284 ? 16.094 -4.893 -2.038 1.00 97.06 284 GLY A CA 1
ATOM 2204 C C . GLY A 1 284 ? 17.528 -4.385 -1.889 1.00 97.06 284 GLY A C 1
ATOM 2205 O O . GLY A 1 284 ? 17.865 -3.817 -0.848 1.00 97.06 284 GLY A O 1
ATOM 2206 N N . ALA A 1 285 ? 18.394 -4.556 -2.892 1.00 97.06 285 ALA A N 1
ATOM 2207 C CA . ALA A 1 285 ? 19.792 -4.126 -2.801 1.00 97.06 285 ALA A CA 1
ATOM 2208 C C . ALA A 1 285 ? 19.970 -2.602 -2.841 1.00 97.06 285 ALA A C 1
ATOM 2210 O O . ALA A 1 285 ? 20.975 -2.088 -2.345 1.00 97.06 285 ALA A O 1
ATOM 2211 N N . ARG A 1 286 ? 19.008 -1.878 -3.418 1.00 97.94 286 ARG A N 1
ATOM 2212 C CA . ARG A 1 286 ? 18.994 -0.414 -3.486 1.00 97.94 286 ARG A CA 1
ATOM 2213 C C . ARG A 1 286 ? 17.573 0.111 -3.297 1.00 97.94 286 ARG A C 1
ATOM 2215 O O . ARG A 1 286 ? 16.603 -0.647 -3.318 1.00 97.94 286 ARG A O 1
ATOM 2222 N N . VAL A 1 287 ? 17.460 1.420 -3.119 1.00 98.50 287 VAL A N 1
ATOM 2223 C CA . VAL A 1 287 ? 16.189 2.146 -3.044 1.00 98.50 287 VAL A CA 1
ATOM 2224 C C . VAL A 1 287 ? 16.168 3.222 -4.121 1.00 98.50 287 VAL A C 1
ATOM 2226 O O . VAL A 1 287 ? 17.157 3.922 -4.308 1.00 98.50 287 VAL A O 1
ATOM 2229 N N . ILE A 1 288 ? 15.042 3.382 -4.807 1.00 98.31 288 ILE A N 1
ATOM 2230 C CA . ILE A 1 288 ? 14.732 4.601 -5.562 1.00 98.31 288 ILE A CA 1
ATOM 2231 C C . ILE A 1 288 ? 13.791 5.453 -4.716 1.00 98.31 288 ILE A C 1
ATOM 2233 O O . ILE A 1 288 ? 12.833 4.931 -4.145 1.00 98.31 288 ILE A O 1
ATOM 2237 N N . ALA A 1 289 ? 14.058 6.751 -4.616 1.00 97.25 289 ALA A N 1
ATOM 2238 C CA . ALA A 1 289 ? 13.180 7.690 -3.924 1.00 97.25 289 ALA A CA 1
ATOM 2239 C C . ALA A 1 289 ? 12.762 8.821 -4.860 1.00 97.25 289 ALA A C 1
ATOM 2241 O O . ALA A 1 289 ? 13.512 9.176 -5.759 1.00 97.25 289 ALA A O 1
ATOM 2242 N N . SER A 1 290 ? 11.581 9.391 -4.642 1.00 95.75 290 SER A N 1
ATOM 2243 C CA . SER A 1 290 ? 11.141 10.632 -5.283 1.00 95.75 290 SER A CA 1
ATOM 2244 C C . SER A 1 290 ? 11.431 11.798 -4.346 1.00 95.75 290 SER A C 1
ATOM 2246 O O . SER A 1 290 ? 11.014 11.764 -3.188 1.00 95.75 290 SER A O 1
ATOM 2248 N N . ALA A 1 291 ? 12.126 12.825 -4.832 1.00 95.50 291 ALA A N 1
ATOM 2249 C CA . ALA A 1 291 ? 12.493 13.998 -4.047 1.00 95.50 291 ALA A CA 1
ATOM 2250 C C . ALA A 1 291 ? 12.169 15.291 -4.797 1.00 95.50 291 ALA A C 1
ATOM 2252 O O . ALA A 1 291 ? 12.609 15.487 -5.927 1.00 95.50 291 ALA A O 1
ATOM 2253 N N . TYR A 1 292 ? 11.427 16.184 -4.150 1.00 94.25 292 TYR A N 1
ATOM 2254 C CA . TYR A 1 292 ? 11.236 17.558 -4.594 1.00 94.25 292 TYR A CA 1
ATOM 2255 C C . TYR A 1 292 ? 12.403 18.422 -4.110 1.00 94.25 292 TYR A C 1
ATOM 2257 O O . TYR A 1 292 ? 12.677 18.464 -2.911 1.00 94.25 292 TYR A O 1
ATOM 2265 N N . VAL A 1 293 ? 13.097 19.085 -5.031 1.00 95.12 293 VAL A N 1
ATOM 2266 C CA . VAL A 1 293 ? 14.254 19.940 -4.756 1.00 95.12 293 VAL A CA 1
ATOM 2267 C C . VAL A 1 293 ? 13.789 21.368 -4.507 1.00 95.12 293 VAL A C 1
ATOM 2269 O O . VAL A 1 293 ? 13.156 21.988 -5.358 1.00 95.12 293 VAL A O 1
ATOM 2272 N N . ILE A 1 294 ? 14.150 21.900 -3.347 1.00 89.69 294 ILE A N 1
ATOM 2273 C CA . ILE A 1 294 ? 13.803 23.237 -2.880 1.00 89.69 294 ILE A CA 1
ATOM 2274 C C . ILE A 1 294 ? 15.061 24.117 -2.974 1.00 89.69 294 ILE A C 1
ATOM 2276 O O . ILE A 1 294 ? 16.113 23.712 -2.473 1.00 89.69 294 ILE A O 1
ATOM 2280 N N . PRO A 1 295 ? 15.005 25.320 -3.580 1.00 87.44 295 PRO A N 1
ATOM 2281 C CA . PRO A 1 295 ? 13.857 25.988 -4.204 1.00 87.44 295 PRO A CA 1
ATOM 2282 C C . PRO A 1 295 ? 13.781 25.783 -5.729 1.00 87.44 295 PRO A C 1
ATOM 2284 O O . PRO A 1 295 ? 13.102 26.544 -6.410 1.00 87.44 295 PRO A O 1
ATOM 2287 N N . ASP A 1 296 ? 14.531 24.829 -6.287 1.00 89.12 296 ASP A N 1
ATOM 2288 C CA . ASP A 1 296 ? 14.641 24.657 -7.743 1.00 89.12 296 ASP A CA 1
ATOM 2289 C C . ASP A 1 296 ? 13.324 24.200 -8.403 1.00 89.12 296 ASP A C 1
ATOM 2291 O O . ASP A 1 296 ? 13.232 24.196 -9.628 1.00 89.12 296 ASP A O 1
ATOM 2295 N N . ASP A 1 297 ? 12.321 23.816 -7.605 1.00 87.81 297 ASP A N 1
ATOM 2296 C CA . ASP A 1 297 ? 10.987 23.376 -8.023 1.00 87.81 297 ASP A CA 1
ATOM 2297 C C . ASP A 1 297 ? 11.036 22.235 -9.053 1.00 87.81 297 ASP A C 1
ATOM 2299 O O . ASP A 1 297 ? 10.268 22.169 -10.015 1.00 87.81 297 ASP A O 1
ATOM 2303 N N . THR A 1 298 ? 11.974 21.308 -8.844 1.00 92.06 298 THR A N 1
ATOM 2304 C CA . THR A 1 298 ? 12.168 20.124 -9.689 1.00 92.06 298 THR A CA 1
ATOM 2305 C C . THR A 1 298 ? 12.037 18.843 -8.882 1.00 92.06 298 THR A C 1
ATOM 2307 O O . THR A 1 298 ? 12.413 18.784 -7.714 1.00 92.06 298 THR A O 1
ATOM 2310 N N . THR A 1 299 ? 11.523 17.786 -9.510 1.00 93.81 299 THR A N 1
ATOM 2311 C CA . THR A 1 299 ? 11.512 16.440 -8.927 1.00 93.81 299 THR A CA 1
ATOM 2312 C C . THR A 1 299 ? 12.659 15.620 -9.499 1.00 93.81 299 THR A C 1
ATOM 2314 O O . THR A 1 299 ? 12.863 15.582 -10.712 1.00 93.81 299 THR A O 1
ATOM 2317 N N . ILE A 1 300 ? 13.398 14.949 -8.621 1.00 96.50 300 ILE A N 1
ATOM 2318 C CA . ILE A 1 300 ? 14.504 14.055 -8.961 1.00 96.50 300 ILE A CA 1
ATOM 2319 C C . ILE A 1 300 ? 14.281 12.671 -8.352 1.00 96.50 300 ILE A C 1
ATOM 2321 O O . ILE A 1 300 ? 13.559 12.519 -7.364 1.00 96.50 300 ILE A O 1
ATOM 2325 N N . TYR A 1 301 ? 14.955 11.671 -8.923 1.00 97.62 301 TYR A N 1
ATOM 2326 C CA . TYR A 1 301 ? 14.813 10.271 -8.525 1.00 97.62 301 TYR A CA 1
ATOM 2327 C C . TYR A 1 301 ? 16.165 9.639 -8.162 1.00 97.62 301 TYR A C 1
ATOM 2329 O O . TYR A 1 301 ? 16.749 8.925 -8.984 1.00 97.62 301 TYR A O 1
ATOM 2337 N N . PRO A 1 302 ? 16.736 9.939 -6.978 1.00 98.19 302 PRO A N 1
ATOM 2338 C CA . PRO A 1 302 ? 17.993 9.342 -6.539 1.00 98.19 302 PRO A CA 1
ATOM 2339 C C . PRO A 1 302 ? 17.889 7.822 -6.362 1.00 98.19 302 PRO A C 1
ATOM 2341 O O . PRO A 1 302 ? 16.920 7.309 -5.798 1.00 98.19 302 PRO A O 1
ATOM 2344 N N . ILE A 1 303 ? 18.943 7.123 -6.784 1.00 98.38 303 ILE A N 1
ATOM 2345 C CA . ILE A 1 303 ? 19.189 5.708 -6.502 1.00 98.38 303 ILE A CA 1
ATOM 2346 C C . ILE A 1 303 ? 20.148 5.611 -5.317 1.00 98.38 303 ILE A C 1
ATOM 2348 O O . ILE A 1 303 ? 21.277 6.097 -5.374 1.00 98.38 303 ILE A O 1
ATOM 2352 N N . ILE A 1 304 ? 19.689 4.991 -4.239 1.00 98.38 304 ILE A N 1
ATOM 2353 C CA . ILE A 1 304 ? 20.315 4.984 -2.920 1.00 98.38 304 ILE A CA 1
ATOM 2354 C C . ILE A 1 304 ? 20.823 3.574 -2.631 1.00 98.38 304 ILE A C 1
ATOM 2356 O O . ILE A 1 304 ? 20.069 2.601 -2.665 1.00 98.38 304 ILE A O 1
ATOM 2360 N N . GLN A 1 305 ? 22.114 3.457 -2.340 1.00 97.69 305 GLN A N 1
ATOM 2361 C CA . GLN A 1 305 ? 22.729 2.203 -1.917 1.00 97.69 305 GLN A CA 1
ATOM 2362 C C . GLN A 1 305 ? 22.444 1.917 -0.439 1.00 97.69 305 GLN A C 1
ATOM 2364 O O . GLN A 1 305 ? 22.217 2.840 0.344 1.00 97.69 305 GLN A O 1
ATOM 2369 N N . ARG A 1 306 ? 22.595 0.653 -0.011 1.00 96.50 306 ARG A N 1
ATOM 2370 C CA . ARG A 1 306 ? 22.512 0.296 1.420 1.00 96.50 306 ARG A CA 1
ATOM 2371 C C . ARG A 1 306 ? 23.495 1.045 2.319 1.00 96.50 306 ARG A C 1
ATOM 2373 O O . ARG A 1 306 ? 23.239 1.239 3.502 1.00 96.50 306 ARG A O 1
ATOM 2380 N N . SER A 1 307 ? 24.596 1.527 1.746 1.00 96.00 307 SER A N 1
ATOM 2381 C CA . SER A 1 307 ? 25.580 2.365 2.432 1.00 96.00 307 SER A CA 1
ATOM 2382 C C . SER A 1 307 ? 25.095 3.791 2.741 1.00 96.00 307 SER A C 1
ATOM 2384 O O . SER A 1 307 ? 25.794 4.508 3.456 1.00 96.00 307 SER A O 1
ATOM 2386 N N . GLY A 1 308 ? 23.950 4.212 2.189 1.00 94.00 308 GLY A N 1
ATOM 2387 C CA . GLY A 1 308 ? 23.447 5.590 2.201 1.00 94.00 308 GLY A CA 1
ATOM 2388 C C . GLY A 1 308 ? 23.998 6.466 1.067 1.00 94.00 308 GLY A C 1
ATOM 2389 O O . GLY A 1 308 ? 23.561 7.602 0.893 1.00 94.00 308 GLY A O 1
ATOM 2390 N N . ALA A 1 309 ? 24.948 5.961 0.271 1.00 96.94 309 ALA A N 1
ATOM 2391 C CA . ALA A 1 309 ? 25.488 6.689 -0.874 1.00 96.94 309 ALA A CA 1
ATOM 2392 C C . ALA A 1 309 ? 24.467 6.772 -2.020 1.00 96.94 309 ALA A C 1
ATOM 2394 O O . ALA A 1 309 ? 23.797 5.787 -2.337 1.00 96.94 309 ALA A O 1
ATOM 2395 N N . ILE A 1 310 ? 24.395 7.933 -2.676 1.00 98.06 310 ILE A N 1
ATOM 2396 C CA . ILE A 1 310 ? 23.640 8.103 -3.922 1.00 98.06 310 ILE A CA 1
ATOM 2397 C C . ILE A 1 310 ? 24.509 7.603 -5.076 1.00 98.06 310 ILE A C 1
ATOM 2399 O O . ILE A 1 310 ? 25.602 8.119 -5.302 1.00 98.06 310 ILE A O 1
ATOM 2403 N N . ASP A 1 311 ? 24.013 6.602 -5.797 1.00 96.31 311 ASP A N 1
ATOM 2404 C CA . ASP A 1 311 ? 24.697 5.974 -6.931 1.00 96.31 311 ASP A CA 1
ATOM 2405 C C . ASP A 1 311 ? 24.466 6.732 -8.248 1.00 96.31 311 ASP A C 1
ATOM 2407 O O . ASP A 1 311 ? 25.300 6.733 -9.150 1.00 96.31 311 ASP A O 1
ATOM 2411 N N . GLY A 1 312 ? 23.328 7.418 -8.350 1.00 97.25 312 GLY A N 1
ATOM 2412 C CA . GLY A 1 312 ? 22.940 8.216 -9.506 1.00 97.25 312 GLY A CA 1
ATOM 2413 C C . GLY A 1 312 ? 21.503 8.710 -9.393 1.00 97.25 312 GLY A C 1
ATOM 2414 O O . GLY A 1 312 ? 20.850 8.523 -8.366 1.00 97.25 312 GLY A O 1
ATOM 2415 N N . TYR A 1 313 ? 21.011 9.331 -10.463 1.00 97.81 313 TYR A N 1
ATOM 2416 C CA . TYR A 1 313 ? 19.646 9.845 -10.560 1.00 97.81 313 TYR A CA 1
ATOM 2417 C C . TYR A 1 313 ? 18.983 9.252 -11.796 1.00 97.81 313 TYR A C 1
ATOM 2419 O O . TYR A 1 313 ? 19.521 9.388 -12.895 1.00 97.81 313 TYR A O 1
ATOM 2427 N N . ALA A 1 314 ? 17.833 8.602 -11.623 1.00 97.44 314 ALA A N 1
ATOM 2428 C CA . ALA A 1 314 ? 17.063 8.087 -12.744 1.00 97.44 314 ALA A CA 1
ATOM 2429 C C . ALA A 1 314 ? 16.512 9.267 -13.571 1.00 97.44 314 ALA A C 1
ATOM 2431 O O . ALA A 1 314 ? 15.807 10.116 -13.015 1.00 97.44 314 ALA A O 1
ATOM 2432 N N . PRO A 1 315 ? 16.819 9.357 -14.880 1.00 96.25 315 PRO A N 1
ATOM 2433 C CA . PRO A 1 315 ? 16.350 10.434 -15.750 1.00 96.25 315 PRO A CA 1
ATOM 2434 C C . PRO A 1 315 ? 14.905 10.168 -16.201 1.00 96.25 315 PRO A C 1
ATOM 2436 O O . PRO A 1 315 ? 14.634 9.935 -17.382 1.00 96.25 315 PRO A O 1
ATOM 2439 N N . ILE A 1 316 ? 13.987 10.166 -15.236 1.00 92.56 316 ILE A N 1
ATOM 2440 C CA . ILE A 1 316 ? 12.561 9.883 -15.419 1.00 92.56 316 ILE A CA 1
ATOM 2441 C C . ILE A 1 316 ? 11.715 11.066 -14.939 1.00 92.56 316 ILE A C 1
ATOM 2443 O O . ILE A 1 316 ? 12.170 11.906 -14.165 1.00 92.56 316 ILE A O 1
ATOM 2447 N N . SER A 1 317 ? 10.470 11.122 -15.401 1.00 87.25 317 SER A N 1
ATOM 2448 C CA . SER A 1 317 ? 9.472 12.094 -14.959 1.00 87.25 317 SER A CA 1
ATOM 2449 C C . SER A 1 317 ? 8.132 11.385 -14.819 1.00 87.25 317 SER A C 1
ATOM 2451 O O . SER A 1 317 ? 7.722 10.654 -15.728 1.00 87.25 317 SER A O 1
ATOM 2453 N N . LEU A 1 318 ? 7.492 11.564 -13.665 1.00 85.94 318 LEU A N 1
ATOM 2454 C CA . LEU A 1 318 ? 6.239 10.908 -13.310 1.00 85.94 318 LEU A CA 1
ATOM 2455 C C . LEU A 1 318 ? 5.239 11.946 -12.815 1.00 85.94 318 LEU A C 1
ATOM 2457 O O . LEU A 1 318 ? 5.590 12.802 -12.006 1.00 85.94 318 LEU A O 1
ATOM 2461 N N . ASP A 1 319 ? 3.983 11.791 -13.222 1.00 80.50 319 ASP A N 1
ATOM 2462 C CA . ASP A 1 319 ? 2.872 12.565 -12.658 1.00 80.50 319 ASP A CA 1
ATOM 2463 C C . ASP A 1 319 ? 2.545 12.117 -11.230 1.00 80.50 319 ASP A C 1
ATOM 2465 O O . ASP A 1 319 ? 2.171 12.920 -10.379 1.00 80.50 319 ASP A O 1
ATOM 2469 N N . TYR A 1 320 ? 2.707 10.816 -10.967 1.00 79.50 320 TYR A N 1
ATOM 2470 C CA . TYR A 1 320 ? 2.430 10.199 -9.677 1.00 79.50 320 TYR A CA 1
ATOM 2471 C C . TYR A 1 320 ? 3.692 9.498 -9.160 1.00 79.50 320 TYR A C 1
ATOM 2473 O O . TYR A 1 320 ? 4.169 8.554 -9.796 1.00 79.50 320 TYR A O 1
ATOM 2481 N N . PRO A 1 321 ? 4.233 9.881 -7.989 1.00 73.50 321 PRO A N 1
ATOM 2482 C CA . PRO A 1 321 ? 5.482 9.318 -7.461 1.00 73.50 321 PRO A CA 1
ATOM 2483 C C . PRO A 1 321 ? 5.364 7.840 -7.041 1.00 73.50 321 PRO A C 1
ATOM 2485 O O . PRO A 1 321 ? 6.366 7.204 -6.719 1.00 73.50 321 PRO A O 1
ATOM 2488 N N . MET A 1 322 ? 4.146 7.293 -7.039 1.00 78.88 322 MET A N 1
ATOM 2489 C CA . MET A 1 322 ? 3.829 5.883 -6.786 1.00 78.88 322 MET A CA 1
ATOM 2490 C C . MET A 1 322 ? 3.843 5.000 -8.041 1.00 78.88 322 MET A C 1
ATOM 2492 O O . MET A 1 322 ? 3.807 3.782 -7.904 1.00 78.88 322 MET A O 1
ATOM 2496 N N . ASN A 1 323 ? 3.991 5.573 -9.242 1.00 90.88 323 ASN A N 1
ATOM 2497 C CA . ASN A 1 323 ? 4.109 4.834 -10.506 1.00 90.88 323 ASN A CA 1
ATOM 2498 C C . ASN A 1 323 ? 5.497 4.184 -10.699 1.00 90.88 323 ASN A C 1
ATOM 2500 O O . ASN A 1 323 ? 6.077 4.255 -11.782 1.00 90.88 323 ASN A O 1
ATOM 2504 N N . ILE A 1 324 ? 6.043 3.567 -9.649 1.00 95.94 324 ILE A N 1
ATOM 2505 C CA . ILE A 1 324 ? 7.315 2.841 -9.656 1.00 95.94 324 ILE A CA 1
ATOM 2506 C C . ILE A 1 324 ? 7.143 1.539 -8.874 1.00 95.94 324 ILE A C 1
ATOM 2508 O O . ILE A 1 324 ? 6.637 1.553 -7.750 1.00 95.94 324 ILE A O 1
ATOM 2512 N N . GLY A 1 325 ? 7.630 0.430 -9.431 1.00 96.12 325 GLY A N 1
ATOM 2513 C CA . GLY A 1 325 ? 7.733 -0.847 -8.726 1.00 96.12 325 GLY A CA 1
ATOM 2514 C C . GLY A 1 325 ? 9.086 -1.515 -8.952 1.00 96.12 325 GLY A C 1
ATOM 2515 O O . GLY A 1 325 ? 9.641 -1.472 -10.048 1.00 96.12 325 GLY A O 1
ATOM 2516 N N . GLY A 1 326 ? 9.644 -2.113 -7.901 1.00 97.00 326 GLY A N 1
ATOM 2517 C CA . GLY A 1 326 ? 10.943 -2.778 -7.967 1.00 97.00 326 GLY A CA 1
ATOM 2518 C C . GLY A 1 326 ? 10.891 -4.138 -8.657 1.00 97.00 326 GLY A C 1
ATOM 2519 O O . GLY A 1 326 ? 9.956 -4.910 -8.462 1.00 97.00 326 GLY A O 1
ATOM 2520 N N . THR A 1 327 ? 11.947 -4.452 -9.399 1.00 97.12 327 THR A N 1
ATOM 2521 C CA . THR A 1 327 ? 12.230 -5.773 -9.979 1.00 97.12 327 THR A CA 1
ATOM 2522 C C . THR A 1 327 ? 13.512 -6.349 -9.365 1.00 97.12 327 THR A C 1
ATOM 2524 O O . THR A 1 327 ? 14.212 -5.660 -8.617 1.00 97.12 327 THR A O 1
ATOM 2527 N N . SER A 1 328 ? 13.865 -7.602 -9.671 1.00 95.25 328 SER A N 1
ATOM 2528 C CA . SER A 1 328 ? 15.179 -8.171 -9.296 1.00 95.25 328 SER A CA 1
ATOM 2529 C C . SER A 1 328 ? 16.358 -7.404 -9.922 1.00 95.25 328 SER A C 1
ATOM 2531 O O . SER A 1 328 ? 17.469 -7.419 -9.403 1.00 95.25 328 SER A O 1
ATOM 2533 N N . ASP A 1 329 ? 16.065 -6.740 -11.040 1.00 94.94 329 ASP A N 1
ATOM 2534 C CA . ASP A 1 329 ? 16.878 -5.920 -11.940 1.00 94.94 329 ASP A CA 1
ATOM 2535 C C . ASP A 1 329 ? 17.280 -4.496 -11.610 1.00 94.94 329 ASP A C 1
ATOM 2537 O O . ASP A 1 329 ? 18.231 -3.909 -12.131 1.00 94.94 329 ASP A O 1
ATOM 2541 N N . GLY A 1 330 ? 16.345 -3.890 -10.886 1.00 96.81 330 GLY A N 1
ATOM 2542 C CA . GLY A 1 330 ? 16.077 -2.469 -10.946 1.00 96.81 330 GLY A CA 1
ATOM 2543 C C . GLY A 1 330 ? 14.599 -2.220 -10.746 1.00 96.81 330 GLY A C 1
ATOM 2544 O O . GLY A 1 330 ? 14.059 -2.621 -9.715 1.00 96.81 330 GLY A O 1
ATOM 2545 N N . PHE A 1 331 ? 13.934 -1.558 -11.688 1.00 98.00 331 PHE A N 1
ATOM 2546 C CA . PHE A 1 331 ? 12.552 -1.122 -11.496 1.00 98.00 331 PHE A CA 1
ATOM 2547 C C . PHE A 1 331 ? 11.792 -0.953 -12.806 1.00 98.00 331 PHE A C 1
ATOM 2549 O O . PHE A 1 331 ? 12.373 -0.791 -13.876 1.00 98.00 331 PHE A O 1
ATOM 2556 N N . VAL A 1 332 ? 10.471 -0.968 -12.698 1.00 98.06 332 VAL A N 1
ATOM 2557 C CA . VAL A 1 332 ? 9.564 -0.477 -13.730 1.00 98.06 332 VAL A CA 1
ATOM 2558 C C . VAL A 1 332 ? 8.972 0.849 -13.295 1.00 98.06 332 VAL A C 1
ATOM 2560 O O . VAL A 1 332 ? 8.799 1.096 -12.098 1.00 98.06 332 VAL A O 1
ATOM 2563 N N . TYR A 1 333 ? 8.636 1.690 -14.262 1.00 97.56 333 TYR A N 1
ATOM 2564 C CA . TYR A 1 333 ? 7.885 2.906 -14.001 1.00 97.56 333 TYR A CA 1
ATOM 2565 C C . TYR A 1 333 ? 6.869 3.180 -15.104 1.00 97.56 333 TYR A C 1
ATOM 2567 O O . TYR A 1 333 ? 7.065 2.797 -16.260 1.00 97.56 333 TYR A O 1
ATOM 2575 N N . LEU A 1 334 ? 5.781 3.856 -14.738 1.00 95.31 334 LEU A N 1
ATOM 2576 C CA . LEU A 1 334 ? 4.728 4.255 -15.666 1.00 95.31 334 LEU A CA 1
ATOM 2577 C C . LEU A 1 334 ? 4.783 5.767 -15.905 1.00 95.31 334 LEU A C 1
ATOM 2579 O O . LEU A 1 334 ? 4.505 6.561 -15.004 1.00 95.31 334 LEU A O 1
ATOM 2583 N N . SER A 1 335 ? 5.142 6.157 -17.126 1.00 92.56 335 SER A N 1
ATOM 2584 C CA . SER A 1 335 ? 5.143 7.553 -17.560 1.00 92.56 335 SER A CA 1
ATOM 2585 C C . SER A 1 335 ? 3.805 7.918 -18.188 1.00 92.56 335 SER A C 1
ATOM 2587 O O . SER A 1 335 ? 3.328 7.205 -19.070 1.00 92.56 335 SER A O 1
ATOM 2589 N N . ASN A 1 336 ? 3.247 9.052 -17.770 1.00 86.00 336 ASN A N 1
ATOM 2590 C CA . ASN A 1 336 ? 1.966 9.578 -18.237 1.00 86.00 336 ASN A CA 1
ATOM 2591 C C . ASN A 1 336 ? 2.163 10.977 -18.852 1.00 86.00 336 ASN A C 1
ATOM 2593 O O . ASN A 1 336 ? 1.608 11.945 -18.355 1.00 86.00 336 ASN A O 1
ATOM 2597 N N . PRO A 1 337 ? 3.002 11.152 -19.890 1.00 74.25 337 PRO A N 1
ATOM 2598 C CA . PRO A 1 337 ? 3.357 12.484 -20.367 1.00 74.25 337 PRO A CA 1
ATOM 2599 C C . PRO A 1 337 ? 2.110 13.323 -20.678 1.00 74.25 337 PRO A C 1
ATOM 2601 O O . PRO A 1 337 ? 1.265 12.932 -21.486 1.00 74.25 337 PRO A O 1
ATOM 2604 N N . ALA A 1 338 ? 2.013 14.504 -20.060 1.00 59.62 338 ALA A N 1
ATOM 2605 C CA . ALA A 1 338 ? 0.991 15.480 -20.401 1.00 59.62 338 ALA A CA 1
ATOM 2606 C C . ALA A 1 338 ? 1.126 15.839 -21.889 1.00 59.62 338 ALA A C 1
ATOM 2608 O O . ALA A 1 338 ? 2.114 16.449 -22.309 1.00 59.62 338 ALA A O 1
ATOM 2609 N N . SER A 1 339 ? 0.148 15.462 -22.717 1.00 53.75 339 SER A N 1
ATOM 2610 C CA . SER A 1 339 ? 0.180 15.868 -24.119 1.00 53.75 339 SER A CA 1
ATOM 2611 C C . SER A 1 339 ? -0.011 17.374 -24.226 1.00 53.75 339 SER A C 1
ATOM 2613 O O . SER A 1 339 ? -0.977 17.925 -23.702 1.00 53.75 339 SER A O 1
ATOM 2615 N N . SER A 1 340 ? 0.849 18.039 -24.989 1.00 45.84 340 SER A N 1
ATOM 2616 C CA . SER A 1 340 ? 0.760 19.465 -25.321 1.00 45.84 340 SER A CA 1
ATOM 2617 C C . SER A 1 340 ? -0.367 19.812 -26.319 1.00 45.84 340 SER A C 1
ATOM 2619 O O . SER A 1 340 ? -0.305 20.844 -26.987 1.00 45.84 340 SER A O 1
ATOM 2621 N N . GLY A 1 341 ? -1.412 18.980 -26.440 1.00 47.47 341 GLY A N 1
ATOM 2622 C CA . GLY A 1 341 ? -2.504 19.150 -27.403 1.00 47.47 341 GLY A CA 1
ATOM 2623 C C . GLY A 1 341 ? -3.844 18.553 -26.942 1.00 47.47 341 GLY A C 1
ATOM 2624 O O . GLY A 1 341 ? -3.890 17.829 -25.949 1.00 47.47 341 GLY A O 1
ATOM 2625 N N . PRO A 1 342 ? -4.956 18.859 -27.639 1.00 41.19 342 PRO A N 1
ATOM 2626 C CA . PRO A 1 342 ? -6.280 18.402 -27.242 1.00 41.19 342 PRO A CA 1
ATOM 2627 C C . PRO A 1 342 ? -6.452 16.911 -27.565 1.00 41.19 342 PRO A C 1
ATOM 2629 O O . PRO A 1 342 ? -6.670 16.551 -28.719 1.00 41.19 342 PRO A O 1
ATOM 2632 N N . GLY A 1 343 ? -6.375 16.063 -26.532 1.00 52.62 343 GLY A N 1
ATOM 2633 C CA . GLY A 1 343 ? -6.896 14.689 -26.554 1.00 52.62 343 GLY A CA 1
ATOM 2634 C C . GLY A 1 343 ? -5.891 13.531 -26.576 1.00 52.62 343 GLY A C 1
ATOM 2635 O O . GLY A 1 343 ? -6.271 12.468 -27.048 1.00 52.62 343 GLY A O 1
ATOM 2636 N N . GLY A 1 344 ? -4.651 13.683 -26.100 1.00 55.56 344 GLY A N 1
ATOM 2637 C CA . GLY A 1 344 ? -3.637 12.625 -26.223 1.00 55.56 344 GLY A CA 1
ATOM 2638 C C . GLY A 1 344 ? -2.971 12.190 -24.922 1.00 55.56 344 GLY A C 1
ATOM 2639 O O . GLY A 1 344 ? -1.752 12.093 -24.901 1.00 55.56 344 GLY A O 1
ATOM 2640 N N . TYR A 1 345 ? -3.705 11.951 -23.835 1.00 73.81 345 TYR A N 1
ATOM 2641 C CA . TYR A 1 345 ? -3.070 11.316 -22.678 1.00 73.81 345 TYR A CA 1
ATOM 2642 C C . TYR A 1 345 ? -2.667 9.885 -23.042 1.00 73.81 345 TYR A C 1
ATOM 2644 O O . TYR A 1 345 ? -3.499 9.136 -23.541 1.00 73.81 345 TYR A O 1
ATOM 2652 N N . SER A 1 346 ? -1.416 9.508 -22.795 1.00 87.69 346 SER A N 1
ATOM 2653 C CA . SER A 1 346 ? -0.926 8.143 -22.996 1.00 87.69 346 SER A CA 1
ATOM 2654 C C . SER A 1 346 ? -0.145 7.693 -21.776 1.00 87.69 346 SER A C 1
ATOM 2656 O O . SER A 1 346 ? 0.597 8.492 -21.208 1.00 87.69 346 SER A O 1
ATOM 2658 N N . SER A 1 347 ? -0.233 6.415 -21.444 1.00 92.56 347 SER A N 1
ATOM 2659 C CA . SER A 1 347 ? 0.605 5.774 -20.441 1.00 92.56 347 SER A CA 1
ATOM 2660 C C . SER A 1 347 ? 1.597 4.849 -21.124 1.00 92.56 347 SER A C 1
ATOM 2662 O O . SER A 1 347 ? 1.216 4.055 -21.983 1.00 92.56 347 SER A O 1
ATOM 2664 N N . THR A 1 348 ? 2.870 4.935 -20.746 1.00 95.19 348 THR A N 1
ATOM 2665 C CA . THR A 1 348 ? 3.928 4.038 -21.229 1.00 95.19 348 THR A CA 1
ATOM 2666 C C . THR A 1 348 ? 4.674 3.431 -20.050 1.00 95.19 348 THR A C 1
ATOM 2668 O O . THR A 1 348 ? 5.200 4.147 -19.197 1.00 95.19 348 THR A O 1
ATOM 2671 N N . LEU A 1 349 ? 4.702 2.102 -20.002 1.00 97.62 349 LEU A N 1
ATOM 2672 C CA . LEU A 1 349 ? 5.439 1.308 -19.032 1.00 97.62 349 LEU A CA 1
ATOM 2673 C C . LEU A 1 349 ? 6.861 1.087 -19.549 1.00 97.62 349 LEU A C 1
ATOM 2675 O O . LEU A 1 349 ? 7.054 0.575 -20.655 1.00 97.62 349 LEU A O 1
ATOM 2679 N N . TYR A 1 350 ? 7.840 1.437 -18.725 1.00 98.00 350 TYR A N 1
ATOM 2680 C CA . TYR A 1 350 ? 9.258 1.231 -18.990 1.00 98.00 350 TYR A CA 1
ATOM 2681 C C . TYR A 1 350 ? 9.872 0.307 -17.943 1.00 98.00 350 TYR A C 1
ATOM 2683 O O . TYR A 1 350 ? 9.450 0.309 -16.786 1.00 98.00 350 TYR A O 1
ATOM 2691 N N . HIS A 1 351 ? 10.907 -0.436 -18.331 1.00 97.94 351 HIS A N 1
ATOM 2692 C CA . HIS A 1 351 ? 11.776 -1.178 -17.415 1.00 97.94 351 HIS A CA 1
ATOM 2693 C C . HIS A 1 351 ? 13.200 -0.637 -17.478 1.00 97.94 351 HIS A C 1
ATOM 2695 O O . HIS A 1 351 ? 13.761 -0.462 -18.562 1.00 97.94 351 HIS A O 1
ATOM 2701 N N . VAL A 1 352 ? 13.779 -0.394 -16.305 1.00 98.00 352 VAL A N 1
ATOM 2702 C CA . VAL A 1 352 ? 15.163 0.034 -16.116 1.00 98.00 352 VAL A CA 1
ATOM 2703 C C . VAL A 1 352 ? 15.911 -1.088 -15.402 1.00 98.00 352 VAL A C 1
ATOM 2705 O O . VAL A 1 352 ? 15.676 -1.353 -14.218 1.00 98.00 352 VAL A O 1
ATOM 2708 N N . ASN A 1 353 ? 16.859 -1.716 -16.100 1.00 96.69 353 ASN A N 1
ATOM 2709 C CA . ASN A 1 353 ? 17.859 -2.569 -15.463 1.00 96.69 353 ASN A CA 1
ATOM 2710 C C . ASN A 1 353 ? 18.944 -1.676 -14.846 1.00 96.69 353 ASN A C 1
ATOM 2712 O O . ASN A 1 353 ? 20.013 -1.440 -15.419 1.00 96.69 353 ASN A O 1
ATOM 2716 N N . SER A 1 354 ? 18.641 -1.160 -13.656 1.00 96.19 354 SER A N 1
ATOM 2717 C CA . SER A 1 354 ? 19.529 -0.244 -12.951 1.00 96.19 354 SER A CA 1
ATOM 2718 C C . SER A 1 354 ? 20.843 -0.897 -12.527 1.00 96.19 354 SER A C 1
ATOM 2720 O O . SER A 1 354 ? 21.795 -0.171 -12.230 1.00 96.19 354 SER A O 1
ATOM 2722 N N . SER A 1 355 ? 20.916 -2.234 -12.498 1.00 91.62 355 SER A N 1
ATOM 2723 C CA . SER A 1 355 ? 22.135 -2.969 -12.125 1.00 91.62 355 SER A CA 1
ATOM 2724 C C . SER A 1 355 ? 23.221 -2.840 -13.193 1.00 91.62 355 SER A C 1
ATOM 2726 O O . SER A 1 355 ? 24.410 -2.984 -12.906 1.00 91.62 355 SER A O 1
ATOM 2728 N N . VAL A 1 356 ? 22.802 -2.522 -14.422 1.00 94.44 356 VAL A N 1
ATOM 2729 C CA . VAL A 1 356 ? 23.668 -2.284 -15.576 1.00 94.44 356 VAL A CA 1
ATOM 2730 C C . VAL A 1 356 ? 23.853 -0.788 -15.821 1.00 94.44 356 VAL A C 1
ATOM 2732 O O . VAL A 1 356 ? 24.990 -0.339 -15.979 1.00 94.44 356 VAL A O 1
ATOM 2735 N N . ALA A 1 357 ? 22.763 -0.015 -15.867 1.00 95.62 357 ALA A N 1
ATOM 2736 C CA . ALA A 1 357 ? 22.805 1.423 -16.120 1.00 95.62 357 ALA A CA 1
ATOM 2737 C C . ALA A 1 357 ? 21.599 2.153 -15.513 1.00 95.62 357 ALA A C 1
ATOM 2739 O O . ALA A 1 357 ? 20.472 1.672 -15.561 1.00 95.62 357 ALA A O 1
ATOM 2740 N N . ILE A 1 358 ? 21.832 3.352 -14.975 1.00 96.75 358 ILE A N 1
ATOM 2741 C CA . ILE A 1 358 ? 20.766 4.258 -14.532 1.00 96.75 358 ILE A CA 1
ATOM 2742 C C . ILE A 1 358 ? 20.417 5.173 -15.714 1.00 96.75 358 ILE A C 1
ATOM 2744 O O . ILE A 1 358 ? 21.057 6.204 -15.922 1.00 96.75 358 ILE A O 1
ATOM 2748 N N . ASP A 1 359 ? 19.439 4.760 -16.516 1.00 96.38 359 ASP A N 1
ATOM 2749 C CA . ASP A 1 359 ? 18.957 5.473 -17.702 1.00 96.38 359 ASP A CA 1
ATOM 2750 C C . ASP A 1 359 ? 17.415 5.547 -17.732 1.00 96.38 359 ASP A C 1
ATOM 2752 O O . ASP A 1 359 ? 16.750 5.312 -16.723 1.00 96.38 359 ASP A O 1
ATOM 2756 N N . SER A 1 360 ? 16.838 5.949 -18.868 1.00 95.00 360 SER A N 1
ATOM 2757 C CA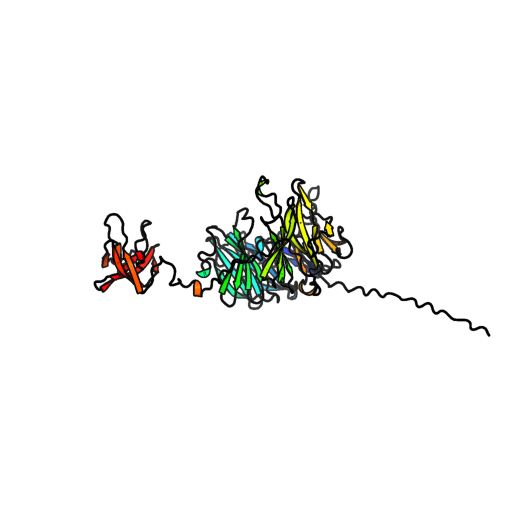 . SER A 1 360 ? 15.380 6.049 -19.045 1.00 95.00 360 SER A CA 1
ATOM 2758 C C . SER A 1 360 ? 14.705 4.698 -19.331 1.00 95.00 360 SER A C 1
ATOM 2760 O O . SER A 1 360 ? 13.497 4.649 -19.527 1.00 95.00 360 SER A O 1
ATOM 2762 N N . GLY A 1 361 ? 15.452 3.597 -19.376 1.00 96.44 361 GLY A N 1
ATOM 2763 C CA . GLY A 1 361 ? 14.907 2.263 -19.576 1.00 96.44 361 GLY A CA 1
ATOM 2764 C C . GLY A 1 361 ? 14.431 1.955 -20.993 1.00 96.44 361 GLY A C 1
ATOM 2765 O O . GLY A 1 361 ? 14.557 2.732 -21.942 1.00 96.44 361 GLY A O 1
ATOM 2766 N N . SER A 1 362 ? 13.875 0.756 -21.121 1.00 96.62 362 SER A N 1
ATOM 2767 C CA . SER A 1 362 ? 13.303 0.208 -22.348 1.00 96.62 362 SER A CA 1
ATOM 2768 C C . SER A 1 362 ? 11.778 0.199 -22.273 1.00 96.62 362 SER A C 1
ATOM 2770 O O . SER A 1 362 ? 11.208 -0.037 -21.209 1.00 96.62 362 SER A O 1
ATOM 2772 N N . LEU A 1 363 ? 11.114 0.490 -23.395 1.00 97.44 363 LEU A N 1
ATOM 2773 C CA . LEU A 1 363 ? 9.655 0.439 -23.492 1.00 97.44 363 LEU A CA 1
ATOM 2774 C C . LEU A 1 363 ? 9.185 -1.014 -23.383 1.00 97.44 363 LEU A C 1
ATOM 2776 O O . LEU A 1 363 ? 9.657 -1.867 -24.132 1.00 97.44 363 LEU A O 1
ATOM 2780 N N . ILE A 1 364 ? 8.218 -1.254 -22.500 1.00 98.19 364 ILE A N 1
ATOM 2781 C CA . ILE A 1 364 ? 7.575 -2.556 -22.297 1.00 98.19 364 ILE A CA 1
ATOM 2782 C C . ILE A 1 364 ? 6.179 -2.565 -22.910 1.00 98.19 364 ILE A C 1
ATOM 2784 O O . ILE A 1 364 ? 5.822 -3.483 -23.642 1.00 98.19 364 ILE A O 1
ATOM 2788 N N . TRP A 1 365 ? 5.379 -1.537 -22.627 1.00 98.00 365 TRP A N 1
ATOM 2789 C CA . TRP A 1 365 ? 3.976 -1.487 -23.036 1.00 98.00 365 TRP A CA 1
ATOM 2790 C C . TRP A 1 365 ? 3.444 -0.056 -23.041 1.00 98.00 365 TRP A C 1
ATOM 2792 O O . TRP A 1 365 ? 3.969 0.798 -22.331 1.00 98.00 365 TRP A O 1
ATOM 2802 N N . SER A 1 366 ? 2.404 0.220 -23.828 1.00 95.88 366 SER A N 1
ATOM 2803 C CA . SER A 1 366 ? 1.789 1.548 -23.904 1.00 95.88 366 SER A CA 1
ATOM 2804 C C . SER A 1 366 ? 0.301 1.492 -24.231 1.00 95.88 366 SER A C 1
ATOM 2806 O O . SER A 1 366 ? -0.143 0.592 -24.946 1.00 95.88 366 SER A O 1
ATOM 2808 N N . ILE A 1 367 ? -0.438 2.510 -23.795 1.00 93.62 367 ILE A N 1
ATOM 2809 C CA . ILE A 1 367 ? -1.849 2.723 -24.127 1.00 93.62 367 ILE A CA 1
ATOM 2810 C C . ILE A 1 367 ? -2.156 4.217 -24.292 1.00 93.62 367 ILE A C 1
ATOM 2812 O O . ILE A 1 367 ? -1.598 5.056 -23.587 1.00 93.62 367 ILE A O 1
ATOM 2816 N N . ASP A 1 368 ? -3.086 4.550 -25.189 1.00 91.19 368 ASP A N 1
ATOM 2817 C CA . ASP A 1 368 ? -3.517 5.928 -25.481 1.00 91.19 368 ASP A CA 1
ATOM 2818 C C . ASP A 1 368 ? -4.571 6.441 -24.474 1.00 91.19 368 ASP A C 1
ATOM 2820 O O . ASP A 1 368 ? -5.647 6.909 -24.853 1.00 91.19 368 ASP A O 1
ATOM 2824 N N . ARG A 1 369 ? -4.295 6.281 -23.174 1.00 88.25 369 ARG A N 1
ATOM 2825 C CA . ARG A 1 369 ? -5.027 6.905 -22.053 1.00 88.25 369 ARG A CA 1
ATOM 2826 C C . ARG A 1 369 ? -4.172 6.920 -20.785 1.00 88.25 369 ARG A C 1
ATOM 2828 O O . ARG A 1 369 ? -3.139 6.259 -20.751 1.00 88.25 369 ARG A O 1
ATOM 2835 N N . VAL A 1 370 ? -4.622 7.625 -19.744 1.00 88.88 370 VAL A N 1
ATOM 2836 C CA . VAL A 1 370 ? -3.998 7.571 -18.410 1.00 88.88 370 VAL A CA 1
ATOM 2837 C C . VAL A 1 370 ? -4.435 6.304 -17.682 1.00 88.88 370 VAL A C 1
ATOM 2839 O O . VAL A 1 370 ? -5.626 6.087 -17.492 1.00 88.88 370 VAL A O 1
ATOM 2842 N N . VAL A 1 371 ? -3.468 5.517 -17.222 1.00 92.81 371 VAL A N 1
ATOM 2843 C CA . VAL A 1 371 ? -3.660 4.426 -16.258 1.00 92.81 371 VAL A CA 1
ATOM 2844 C C . VAL A 1 371 ? -2.683 4.588 -15.086 1.00 92.81 371 VAL A C 1
ATOM 2846 O O . VAL A 1 371 ? -1.786 5.442 -15.110 1.00 92.81 371 VAL A O 1
ATOM 2849 N N . ARG A 1 372 ? -2.864 3.785 -14.036 1.00 92.56 372 ARG A N 1
ATOM 2850 C CA . ARG A 1 372 ? -1.991 3.712 -12.855 1.00 92.56 372 ARG A CA 1
ATOM 2851 C C . ARG A 1 372 ? -1.261 2.374 -12.816 1.00 92.56 372 ARG A C 1
ATOM 2853 O O . ARG A 1 372 ? -1.795 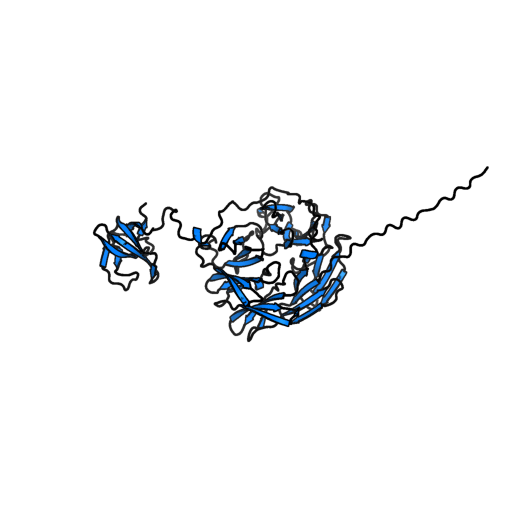1.361 -13.266 1.00 92.56 372 ARG A O 1
ATOM 2860 N N . LEU A 1 373 ? -0.049 2.365 -12.263 1.00 95.88 373 LEU A N 1
ATOM 2861 C CA . LEU A 1 373 ? 0.657 1.125 -11.943 1.00 95.88 373 LEU A CA 1
ATOM 2862 C C . LEU A 1 373 ? 0.120 0.597 -10.608 1.00 95.88 373 LEU A C 1
ATOM 2864 O O . LEU A 1 373 ? 0.372 1.201 -9.571 1.00 95.88 373 LEU A O 1
ATOM 2868 N N . ALA A 1 374 ? -0.626 -0.504 -10.641 1.00 96.19 374 ALA A N 1
ATOM 2869 C CA . ALA A 1 374 ? -1.257 -1.073 -9.451 1.00 96.19 374 ALA A CA 1
ATOM 2870 C C . ALA A 1 374 ? -0.323 -2.024 -8.690 1.00 96.19 374 ALA A C 1
ATOM 2872 O O . ALA A 1 374 ? -0.340 -2.064 -7.463 1.00 96.19 374 ALA A O 1
ATOM 2873 N N . TRP A 1 375 ? 0.496 -2.801 -9.406 1.00 97.12 375 TRP A N 1
ATOM 2874 C CA . TRP A 1 375 ? 1.328 -3.837 -8.792 1.00 97.12 375 TRP A CA 1
ATOM 2875 C C . TRP A 1 375 ? 2.472 -4.282 -9.704 1.00 97.12 375 TRP A C 1
ATOM 2877 O O . TRP A 1 375 ? 2.348 -4.213 -10.926 1.00 97.12 375 TRP A O 1
ATOM 2887 N N . VAL A 1 376 ? 3.562 -4.774 -9.103 1.00 97.94 376 VAL A N 1
ATOM 2888 C CA . VAL A 1 376 ? 4.708 -5.402 -9.782 1.00 97.94 376 VAL A CA 1
ATOM 2889 C C . VAL A 1 376 ? 5.180 -6.590 -8.951 1.00 97.94 376 VAL A C 1
ATOM 2891 O O . VAL A 1 376 ? 5.493 -6.427 -7.771 1.00 97.94 376 VAL A O 1
ATOM 2894 N N . GLY A 1 377 ? 5.263 -7.775 -9.549 1.00 96.50 377 GLY A N 1
ATOM 2895 C CA . GLY A 1 377 ? 5.589 -8.989 -8.809 1.00 96.50 377 GLY A CA 1
ATOM 2896 C C . GLY A 1 377 ? 5.670 -10.265 -9.659 1.00 96.50 377 GLY A C 1
ATOM 2897 O O . GLY A 1 377 ? 5.687 -10.175 -10.892 1.00 96.50 377 GLY A O 1
ATOM 2898 N N . PRO A 1 378 ? 5.709 -11.449 -9.012 1.00 95.12 378 PRO A N 1
ATOM 2899 C CA . PRO A 1 378 ? 5.633 -11.661 -7.559 1.00 95.12 378 PRO A CA 1
ATOM 2900 C C . PRO A 1 378 ? 6.907 -11.203 -6.832 1.00 95.12 378 PRO A C 1
ATOM 2902 O O . PRO A 1 378 ? 8.023 -11.598 -7.168 1.00 95.12 378 PRO A O 1
ATOM 2905 N N . ARG A 1 379 ? 6.761 -10.337 -5.818 1.00 92.44 379 ARG A N 1
ATOM 2906 C CA . ARG A 1 379 ? 7.918 -9.712 -5.139 1.00 92.44 379 ARG A CA 1
ATOM 2907 C C . ARG A 1 379 ? 8.740 -10.680 -4.305 1.00 92.44 379 ARG A C 1
ATOM 2909 O O . ARG A 1 379 ? 9.943 -10.480 -4.175 1.00 92.44 379 ARG A O 1
ATOM 2916 N N . GLU A 1 380 ? 8.109 -11.726 -3.783 1.00 91.62 380 GLU A N 1
ATOM 2917 C CA . GLU A 1 380 ? 8.793 -12.724 -2.968 1.00 91.62 380 GLU A CA 1
ATOM 2918 C C . GLU A 1 380 ? 9.881 -13.461 -3.755 1.00 91.62 380 GLU A C 1
ATOM 2920 O O . GLU A 1 380 ? 10.931 -13.768 -3.200 1.00 91.62 380 GLU A O 1
ATOM 2925 N N . ASP A 1 381 ? 9.677 -13.697 -5.049 1.00 92.75 381 ASP A N 1
ATOM 2926 C CA . ASP A 1 381 ? 10.659 -14.385 -5.892 1.00 92.75 381 ASP A CA 1
ATOM 2927 C C . ASP A 1 381 ? 11.785 -13.459 -6.357 1.00 92.75 381 ASP A C 1
ATOM 2929 O O . ASP A 1 381 ? 12.899 -13.907 -6.634 1.00 92.75 381 ASP A O 1
ATOM 2933 N N . MET A 1 382 ? 11.500 -12.159 -6.444 1.00 94.38 382 MET A N 1
ATOM 2934 C CA . MET A 1 382 ? 12.459 -11.143 -6.878 1.00 94.38 382 MET A CA 1
ATOM 2935 C C . MET A 1 382 ? 13.379 -10.656 -5.758 1.00 94.38 382 MET A C 1
ATOM 2937 O O . MET A 1 382 ? 14.387 -10.012 -6.046 1.00 94.38 382 MET A O 1
ATOM 2941 N N . GLU A 1 383 ? 13.036 -10.912 -4.496 1.00 94.94 383 GLU A N 1
ATOM 2942 C CA . GLU A 1 383 ? 13.818 -10.472 -3.345 1.00 94.94 383 GLU A CA 1
ATOM 2943 C C . GLU A 1 383 ? 15.134 -11.250 -3.207 1.00 94.94 383 GLU A C 1
ATOM 2945 O O . GLU A 1 383 ? 15.178 -12.483 -3.249 1.00 94.94 383 GLU A O 1
ATOM 2950 N N . ARG A 1 384 ? 16.229 -10.513 -3.008 1.00 93.31 384 ARG A N 1
ATOM 2951 C CA . ARG A 1 384 ? 17.560 -11.083 -2.806 1.00 93.31 384 ARG A CA 1
ATOM 2952 C C . ARG A 1 384 ? 17.731 -11.569 -1.376 1.00 93.31 384 ARG A C 1
ATOM 2954 O O . ARG A 1 384 ? 17.305 -10.931 -0.425 1.00 93.31 384 ARG A O 1
ATOM 2961 N N . THR A 1 385 ? 18.453 -12.670 -1.213 1.00 89.88 385 THR A N 1
ATOM 2962 C CA . THR A 1 385 ? 18.782 -13.222 0.112 1.00 89.88 385 THR A CA 1
ATOM 2963 C C . THR A 1 385 ? 20.175 -12.823 0.603 1.00 89.88 385 THR A C 1
ATOM 2965 O O . THR A 1 385 ? 20.542 -13.124 1.732 1.00 89.88 385 THR A O 1
ATOM 2968 N N . ASP A 1 386 ? 20.988 -12.202 -0.253 1.00 92.44 386 ASP A N 1
ATOM 2969 C CA . ASP A 1 386 ? 22.401 -11.879 -0.033 1.00 92.44 386 ASP A CA 1
ATOM 2970 C C . ASP A 1 386 ? 22.619 -10.367 0.130 1.00 92.44 386 ASP A C 1
ATOM 2972 O O . ASP A 1 386 ? 23.465 -9.747 -0.517 1.00 92.44 386 ASP A O 1
ATOM 2976 N N . LEU A 1 387 ? 21.805 -9.753 0.982 1.00 92.75 387 LEU A N 1
ATOM 2977 C CA . LEU A 1 387 ? 21.766 -8.309 1.142 1.00 92.75 387 LEU A CA 1
ATOM 2978 C C . LEU A 1 387 ? 22.743 -7.825 2.227 1.00 92.75 387 LEU A C 1
ATOM 2980 O O . LEU A 1 387 ? 22.869 -8.419 3.296 1.00 92.75 387 LEU A O 1
ATOM 2984 N N . ALA A 1 388 ? 23.445 -6.722 1.953 1.00 92.50 388 ALA A N 1
ATOM 2985 C CA . ALA A 1 388 ? 24.276 -6.047 2.950 1.00 92.50 388 ALA A CA 1
ATOM 2986 C C . ALA A 1 388 ? 23.412 -5.361 4.024 1.00 92.50 388 ALA A C 1
ATOM 2988 O O . ALA A 1 388 ? 22.262 -5.011 3.769 1.00 92.50 388 ALA A O 1
ATOM 2989 N N . ALA A 1 389 ? 23.971 -5.115 5.208 1.00 93.56 389 ALA A N 1
ATOM 2990 C CA . ALA A 1 389 ? 23.309 -4.291 6.218 1.00 93.56 389 ALA A CA 1
ATOM 2991 C C . ALA A 1 389 ? 23.245 -2.816 5.781 1.00 93.56 389 ALA A C 1
ATOM 2993 O O . ALA A 1 389 ? 24.127 -2.334 5.061 1.00 93.56 389 ALA A O 1
ATOM 2994 N N . TRP A 1 390 ? 22.224 -2.098 6.244 1.00 95.75 390 TRP A N 1
ATOM 2995 C CA . TRP A 1 390 ? 22.088 -0.662 6.016 1.00 95.75 390 TRP A CA 1
ATOM 2996 C C . TRP A 1 390 ? 23.025 0.156 6.912 1.00 95.75 390 TRP A C 1
ATOM 2998 O O . TRP A 1 390 ? 23.200 -0.139 8.096 1.00 95.75 390 TRP A O 1
ATOM 3008 N N . THR A 1 391 ? 23.593 1.232 6.367 1.00 94.75 391 THR A N 1
ATOM 3009 C CA . THR A 1 391 ? 24.245 2.269 7.176 1.00 94.75 391 THR A CA 1
ATOM 3010 C C . THR A 1 391 ? 23.181 3.132 7.847 1.00 94.75 391 THR A C 1
ATOM 3012 O O . THR A 1 391 ? 22.314 3.687 7.178 1.00 94.75 391 THR A O 1
ATOM 3015 N N . MET A 1 392 ? 23.289 3.308 9.162 1.00 94.94 392 MET A N 1
ATOM 3016 C CA . MET A 1 392 ? 22.414 4.192 9.933 1.00 94.94 392 MET A CA 1
ATOM 3017 C C . MET A 1 392 ? 23.033 5.594 10.025 1.00 94.94 392 MET A C 1
ATOM 3019 O O . MET A 1 392 ? 24.154 5.736 10.515 1.00 94.94 392 MET A O 1
ATOM 3023 N N . LEU A 1 393 ? 22.315 6.635 9.593 1.00 95.25 393 LEU A N 1
ATOM 3024 C CA . LEU A 1 393 ? 22.763 8.031 9.741 1.00 95.25 393 LEU A CA 1
ATOM 3025 C C . LEU A 1 393 ? 22.509 8.591 11.144 1.00 95.25 393 LEU A C 1
ATOM 3027 O O . LEU A 1 393 ? 23.205 9.499 11.593 1.00 95.25 393 LEU A O 1
ATOM 3031 N N . ALA A 1 394 ? 21.517 8.042 11.837 1.00 94.12 394 ALA A N 1
ATOM 3032 C CA . ALA A 1 394 ? 21.190 8.351 13.220 1.00 94.12 394 ALA A CA 1
ATOM 3033 C C . ALA A 1 394 ? 20.699 7.074 13.922 1.00 94.12 394 ALA A C 1
ATOM 3035 O O . ALA A 1 394 ? 20.271 6.138 13.241 1.00 94.12 394 ALA A O 1
ATOM 3036 N N . PRO A 1 395 ? 20.734 7.013 15.268 1.00 91.81 395 PRO A N 1
ATOM 3037 C CA . PRO A 1 395 ? 20.213 5.869 16.007 1.00 91.81 395 PRO A CA 1
ATOM 3038 C C . PRO A 1 395 ? 18.750 5.557 15.645 1.00 91.81 395 PRO A C 1
ATOM 3040 O O . PRO A 1 395 ? 17.984 6.500 15.392 1.00 91.81 395 PRO A O 1
ATOM 3043 N N . PRO A 1 396 ? 18.337 4.278 15.668 1.00 91.38 396 PRO A N 1
ATOM 3044 C CA . PRO A 1 396 ? 16.954 3.909 15.412 1.00 91.38 396 PRO A CA 1
ATOM 3045 C C . PRO A 1 396 ? 15.975 4.609 16.352 1.00 91.38 396 PRO A C 1
ATOM 3047 O O . PRO A 1 396 ? 16.180 4.679 17.563 1.00 91.38 396 PRO A O 1
ATOM 3050 N N . LEU A 1 397 ? 14.900 5.119 15.764 1.00 87.94 397 LEU A N 1
ATOM 3051 C CA . LEU A 1 397 ? 13.668 5.450 16.450 1.00 87.94 397 LEU A CA 1
ATOM 3052 C C . LEU A 1 397 ? 12.958 4.134 16.750 1.00 87.94 397 LEU A C 1
ATOM 3054 O O . LEU A 1 397 ? 12.591 3.383 15.844 1.00 87.94 397 LEU A O 1
ATOM 3058 N N . THR A 1 398 ? 12.780 3.851 18.028 1.00 78.19 398 THR A N 1
ATOM 3059 C CA . THR A 1 398 ? 11.914 2.775 18.492 1.00 78.19 398 THR A CA 1
ATOM 3060 C C . THR A 1 398 ? 10.621 3.397 18.990 1.00 78.19 398 THR A C 1
ATOM 3062 O O . THR A 1 398 ? 10.627 4.497 19.551 1.00 78.19 398 THR A O 1
ATOM 3065 N N . ALA A 1 399 ? 9.495 2.716 18.769 1.00 68.69 399 ALA A N 1
ATOM 3066 C CA . ALA A 1 399 ? 8.270 3.108 19.449 1.00 68.69 399 ALA A CA 1
ATOM 3067 C C . ALA A 1 399 ? 8.564 3.096 20.957 1.00 68.69 399 ALA A C 1
ATOM 3069 O O . ALA A 1 399 ? 9.222 2.172 21.452 1.00 68.69 399 ALA A O 1
ATOM 3070 N N . ALA A 1 400 ? 8.127 4.127 21.686 1.00 59.38 400 ALA A N 1
ATOM 3071 C CA . ALA A 1 400 ? 8.172 4.067 23.141 1.00 59.38 400 ALA A CA 1
ATOM 3072 C C . ALA A 1 400 ? 7.498 2.756 23.560 1.00 59.38 400 ALA A C 1
ATOM 3074 O O . ALA A 1 400 ? 6.432 2.437 23.029 1.00 59.38 400 ALA A O 1
ATOM 3075 N N . SER A 1 401 ? 8.138 1.988 24.451 1.00 54.25 401 SER A N 1
ATOM 3076 C CA . SER A 1 401 ? 7.607 0.714 24.943 1.00 54.25 401 SER A CA 1
ATOM 3077 C C . SER A 1 401 ? 6.274 0.964 25.646 1.00 54.25 401 SER A C 1
ATOM 3079 O O . SER A 1 401 ? 6.222 1.172 26.856 1.00 54.25 401 SER A O 1
ATOM 3081 N N . SER A 1 402 ? 5.203 0.973 24.869 1.00 58.66 402 SER A N 1
ATOM 3082 C CA . SER A 1 402 ? 3.828 0.975 25.322 1.00 58.66 402 SER A CA 1
ATOM 3083 C C . SER A 1 402 ? 3.403 -0.482 25.404 1.00 58.66 402 SER A C 1
ATOM 3085 O O . SER A 1 402 ? 3.720 -1.284 24.523 1.00 58.66 402 SER A O 1
ATOM 3087 N N . ALA A 1 403 ? 2.769 -0.857 26.514 1.00 61.03 403 ALA A N 1
ATOM 3088 C CA . ALA A 1 403 ? 2.171 -2.179 26.603 1.00 61.03 403 ALA A CA 1
ATOM 3089 C C . ALA A 1 403 ? 1.106 -2.303 25.498 1.00 61.03 403 ALA A C 1
ATOM 3091 O O . ALA A 1 403 ? 0.415 -1.311 25.242 1.00 61.03 403 ALA A O 1
ATOM 3092 N N . PRO A 1 404 ? 0.970 -3.474 24.849 1.00 67.56 404 PRO A N 1
ATOM 3093 C CA . PRO A 1 404 ? -0.151 -3.725 23.957 1.00 67.56 404 PRO A CA 1
ATOM 3094 C C . PRO A 1 404 ? -1.453 -3.411 24.685 1.00 67.56 404 PRO A C 1
ATOM 3096 O O . PRO A 1 404 ? -1.656 -3.874 25.806 1.00 67.56 404 PRO A O 1
ATOM 3099 N N . ILE A 1 405 ? -2.315 -2.622 24.059 1.00 70.19 405 ILE A N 1
ATOM 3100 C CA . ILE A 1 405 ? -3.622 -2.283 24.607 1.00 70.19 405 ILE A CA 1
ATOM 3101 C C . ILE A 1 405 ? -4.557 -3.405 24.181 1.00 70.19 405 ILE A C 1
ATOM 3103 O O . ILE A 1 405 ? -4.918 -3.525 23.010 1.00 70.19 405 ILE A O 1
ATOM 3107 N N . SER A 1 406 ? -4.863 -4.295 25.120 1.00 69.75 406 SER A N 1
ATOM 3108 C CA . SER A 1 406 ? -5.657 -5.498 24.871 1.00 69.75 406 SER A CA 1
ATOM 3109 C C . SER A 1 406 ? -7.113 -5.289 25.298 1.00 69.75 406 SER A C 1
ATOM 3111 O O . SER A 1 406 ? -7.390 -4.428 26.136 1.00 69.75 406 SER A O 1
ATOM 3113 N N . PRO A 1 407 ? -8.063 -6.134 24.855 1.00 61.53 407 PRO A N 1
ATOM 3114 C CA . PRO A 1 407 ? -9.434 -6.085 25.363 1.00 61.53 407 PRO A CA 1
ATOM 3115 C C . PRO A 1 407 ? -9.498 -6.258 26.887 1.00 61.53 407 PRO A C 1
ATOM 3117 O O . PRO A 1 407 ? -10.379 -5.707 27.536 1.00 61.53 407 PRO A O 1
ATOM 3120 N N . ALA A 1 408 ? -8.557 -7.019 27.460 1.00 56.72 408 ALA A N 1
ATOM 3121 C CA . ALA A 1 408 ? -8.433 -7.229 28.900 1.00 56.72 408 ALA A CA 1
ATOM 3122 C C . ALA A 1 408 ? -7.982 -5.968 29.659 1.00 56.72 408 ALA A C 1
ATOM 3124 O O . ALA A 1 408 ? -8.417 -5.771 30.790 1.00 56.72 408 ALA A O 1
ATOM 3125 N N . ASP A 1 409 ? -7.164 -5.115 29.034 1.00 51.56 409 ASP A N 1
ATOM 3126 C CA . ASP A 1 409 ? -6.761 -3.810 29.581 1.00 51.56 409 ASP A CA 1
ATOM 3127 C C . ASP A 1 409 ? -7.860 -2.757 29.374 1.00 51.56 409 ASP A C 1
ATOM 3129 O O . ASP A 1 409 ? -7.981 -1.808 30.144 1.00 51.56 409 ASP A O 1
ATOM 3133 N N . ALA A 1 410 ? -8.682 -2.957 28.339 1.00 44.44 410 ALA A N 1
ATOM 3134 C CA . ALA A 1 410 ? -9.858 -2.155 28.026 1.00 44.44 410 ALA A CA 1
ATOM 3135 C C . ALA A 1 410 ? -11.096 -2.517 28.869 1.00 44.44 410 ALA A C 1
ATOM 3137 O O . ALA A 1 410 ? -12.104 -1.806 28.838 1.00 44.44 410 ALA A O 1
ATOM 3138 N N . VAL A 1 411 ? -11.031 -3.598 29.661 1.00 41.09 411 VAL A N 1
ATOM 3139 C CA . VAL A 1 411 ? -11.900 -3.741 30.835 1.00 41.09 411 VAL A CA 1
ATOM 3140 C C . VAL A 1 411 ? -11.522 -2.589 31.756 1.00 41.09 411 VAL A C 1
ATOM 3142 O O . VAL A 1 411 ? -10.339 -2.494 32.062 1.00 41.09 411 VAL A O 1
ATOM 3145 N N . PRO A 1 412 ? -12.454 -1.728 32.211 1.00 38.44 412 PRO A N 1
ATOM 3146 C CA . PRO A 1 412 ? -12.123 -0.582 33.048 1.00 38.44 412 PRO A CA 1
ATOM 3147 C C . PRO A 1 412 ? -11.195 -0.996 34.187 1.00 38.44 412 PRO A C 1
ATOM 3149 O O . PRO A 1 412 ? -11.616 -1.624 35.162 1.00 38.44 412 PRO A O 1
ATOM 3152 N N . GLY A 1 413 ? -9.913 -0.684 34.006 1.00 32.12 413 GLY A N 1
ATOM 3153 C CA . GLY A 1 413 ? -8.861 -1.083 34.905 1.00 32.12 413 GLY A CA 1
ATOM 3154 C C . GLY A 1 413 ? -9.152 -0.482 36.262 1.00 32.12 413 GLY A C 1
ATOM 3155 O O . GLY A 1 413 ? -9.324 0.728 36.424 1.00 32.12 413 GLY A O 1
ATOM 3156 N N . GLU A 1 414 ? -9.207 -1.359 37.248 1.00 36.19 414 GLU A N 1
ATOM 3157 C CA . GLU A 1 414 ? -9.236 -1.082 38.667 1.00 36.19 414 GLU A CA 1
ATOM 3158 C C . GLU A 1 414 ? -7.930 -0.366 39.079 1.00 36.19 414 GLU A C 1
ATOM 3160 O O . GLU A 1 414 ? -7.149 -0.880 39.867 1.00 36.19 414 GLU A O 1
ATOM 3165 N N . GLY A 1 415 ? -7.643 0.833 38.555 1.00 33.28 415 GLY A N 1
ATOM 3166 C CA . GLY A 1 415 ? -6.334 1.445 38.774 1.00 33.28 415 GLY A CA 1
ATOM 3167 C C . GLY A 1 415 ? -6.073 2.866 38.296 1.00 33.28 415 GLY A C 1
ATOM 3168 O O . GLY A 1 415 ? -4.940 3.287 38.464 1.00 33.28 415 GLY A O 1
ATOM 3169 N N . GLU A 1 416 ? -7.039 3.635 37.789 1.00 33.03 416 GLU A N 1
ATOM 3170 C CA . GLU A 1 416 ? -6.855 5.090 37.655 1.00 33.03 416 GLU A CA 1
ATOM 3171 C C . GLU A 1 416 ? -7.687 5.838 38.698 1.00 33.03 416 GLU A C 1
ATOM 3173 O O . GLU A 1 416 ? -8.864 5.551 38.934 1.00 33.03 416 GLU A O 1
ATOM 3178 N N . VAL A 1 417 ? -7.041 6.773 39.390 1.00 31.77 417 VAL A N 1
ATOM 3179 C CA . VAL A 1 417 ? -7.664 7.637 40.389 1.00 31.77 417 VAL A CA 1
ATOM 3180 C C . VAL A 1 417 ? -8.706 8.503 39.677 1.00 31.77 417 VAL A C 1
ATOM 3182 O O . VAL A 1 417 ? -8.362 9.510 39.069 1.00 31.77 417 VAL A O 1
ATOM 3185 N N . GLY A 1 418 ? -9.983 8.111 39.760 1.00 50.41 418 GLY A N 1
ATOM 3186 C CA . GLY A 1 418 ? -11.101 8.987 39.401 1.00 50.41 418 GLY A CA 1
ATOM 3187 C C . GLY A 1 418 ? -12.306 8.390 38.666 1.00 50.41 418 GLY A C 1
ATOM 3188 O O . GLY A 1 418 ? -13.168 9.176 38.264 1.00 50.41 418 GLY A O 1
ATOM 3189 N N . SER A 1 419 ? -12.456 7.068 38.512 1.00 58.66 419 SER A N 1
ATOM 3190 C CA . SER A 1 419 ? -13.696 6.440 38.000 1.00 58.66 419 SER A CA 1
ATOM 3191 C C . SER A 1 419 ? -14.455 5.657 39.089 1.00 58.66 419 SER A C 1
ATOM 3193 O O . SER A 1 419 ? -13.871 5.171 40.057 1.00 58.66 419 SER A O 1
ATOM 3195 N N . LEU A 1 420 ? -15.791 5.615 38.993 1.00 70.00 420 LEU A N 1
ATOM 3196 C CA . LEU A 1 420 ? -16.656 4.925 39.961 1.00 70.00 420 LEU A CA 1
ATOM 3197 C C . LEU A 1 420 ? -16.494 3.409 39.802 1.00 70.00 420 LEU A C 1
ATOM 3199 O O . LEU A 1 420 ? -16.545 2.907 38.683 1.00 70.00 420 LEU A O 1
ATOM 3203 N N . ARG A 1 421 ? -16.329 2.681 40.912 1.00 75.44 421 ARG A N 1
ATOM 3204 C CA . ARG A 1 421 ? -16.160 1.218 40.920 1.00 75.44 421 ARG A CA 1
ATOM 3205 C C . ARG A 1 421 ? -17.327 0.546 41.620 1.00 75.44 421 ARG A C 1
ATOM 3207 O O . ARG A 1 421 ? -17.691 0.982 42.708 1.00 75.44 421 ARG A O 1
ATOM 3214 N N . ILE A 1 422 ? -17.859 -0.540 41.058 1.00 77.06 422 ILE A N 1
ATOM 3215 C CA . ILE A 1 422 ? -18.823 -1.403 41.759 1.00 77.06 422 ILE A CA 1
ATOM 3216 C C . ILE A 1 422 ? -18.170 -1.941 43.042 1.00 77.06 422 ILE A C 1
ATOM 3218 O O . ILE A 1 422 ? -17.031 -2.395 43.026 1.00 77.06 422 ILE A O 1
ATOM 3222 N N . GLY A 1 423 ? -18.875 -1.855 44.167 1.00 76.88 423 GLY A N 1
ATOM 3223 C CA . GLY A 1 423 ? -18.365 -2.160 45.506 1.00 76.88 423 GLY A CA 1
ATOM 3224 C C . GLY A 1 423 ? -17.578 -1.018 46.164 1.00 76.88 423 GLY A C 1
ATOM 3225 O O . GLY A 1 423 ? -17.385 -1.049 47.379 1.00 76.88 423 GLY A O 1
ATOM 3226 N N . GLY A 1 424 ? -17.165 -0.001 45.401 1.00 81.94 424 GLY A N 1
ATOM 3227 C CA . GLY A 1 424 ? -16.461 1.183 45.894 1.00 81.94 424 GLY A CA 1
ATOM 3228 C C . GLY A 1 424 ? -17.386 2.211 46.550 1.00 81.94 424 GLY A C 1
ATOM 3229 O O . GLY A 1 424 ? -18.614 2.117 46.473 1.00 81.94 424 GLY A O 1
ATOM 3230 N N . GLN A 1 425 ? -16.793 3.214 47.201 1.00 83.75 425 GLN A N 1
ATOM 3231 C CA . GLN A 1 425 ? -17.530 4.357 47.739 1.00 83.75 425 GLN A CA 1
ATOM 3232 C C . GLN A 1 425 ? -17.516 5.536 46.758 1.00 83.75 425 GLN A C 1
ATOM 3234 O O . GLN A 1 425 ? -16.585 5.728 45.980 1.00 83.75 425 GLN A O 1
ATOM 3239 N N . ALA A 1 426 ? -18.568 6.341 46.800 1.00 87.06 426 ALA A N 1
ATOM 3240 C CA . ALA A 1 426 ? -18.682 7.599 46.084 1.00 87.06 426 ALA A CA 1
ATOM 3241 C C . ALA A 1 426 ? -19.319 8.648 46.994 1.00 87.06 426 ALA A C 1
ATOM 3243 O O . ALA A 1 426 ? -20.074 8.313 47.904 1.00 87.06 426 ALA A O 1
ATOM 3244 N N . VAL A 1 427 ? -19.032 9.917 46.744 1.00 89.56 427 VAL A N 1
ATOM 3245 C CA . VAL A 1 427 ? -19.667 11.056 47.398 1.00 89.56 427 VAL A CA 1
ATOM 3246 C C . VAL A 1 427 ? -20.610 11.717 46.401 1.00 89.56 427 VAL A C 1
ATOM 3248 O O . VAL A 1 427 ? -20.229 11.986 45.258 1.00 89.56 427 VAL A O 1
ATOM 3251 N N . ILE A 1 428 ? -21.848 11.960 46.832 1.00 90.31 428 ILE A N 1
ATOM 3252 C CA . ILE A 1 428 ? -22.798 12.777 46.079 1.00 90.31 428 ILE A CA 1
ATOM 3253 C C . ILE A 1 428 ? -22.281 14.214 46.031 1.00 90.31 428 ILE A C 1
ATOM 3255 O O . ILE A 1 428 ? -21.988 14.780 47.080 1.00 90.31 428 ILE A O 1
ATOM 3259 N N . ASN A 1 429 ? -22.206 14.789 44.833 1.00 88.50 429 ASN A N 1
ATOM 3260 C CA . ASN A 1 429 ? -21.799 16.172 44.602 1.00 88.50 429 ASN A CA 1
ATOM 3261 C C . ASN A 1 429 ? -22.919 16.940 43.884 1.00 88.50 429 ASN A C 1
ATOM 3263 O O . ASN A 1 429 ? -23.318 16.572 42.784 1.00 88.50 429 ASN A O 1
ATOM 3267 N N . THR A 1 430 ? -23.456 17.989 44.492 1.00 84.12 430 THR A N 1
ATOM 3268 C CA . THR A 1 430 ? -24.502 18.837 43.894 1.00 84.12 430 THR A CA 1
ATOM 3269 C C . THR A 1 430 ? -24.246 20.308 44.205 1.00 84.12 430 THR A C 1
ATOM 3271 O O . THR A 1 430 ? -23.718 20.638 45.261 1.00 84.12 430 THR A O 1
ATOM 3274 N N . THR A 1 431 ? -24.647 21.209 43.314 1.00 77.88 431 THR A N 1
ATOM 3275 C CA . THR A 1 431 ? -24.462 22.660 43.471 1.00 77.88 431 THR A CA 1
ATOM 3276 C C . THR A 1 431 ? -25.560 23.301 44.329 1.00 77.88 431 THR A C 1
ATOM 3278 O O . THR A 1 431 ? -26.651 22.757 44.463 1.00 77.88 431 THR A O 1
ATOM 3281 N N . ASP A 1 432 ? -25.272 24.456 44.937 1.00 72.81 432 ASP A N 1
ATOM 3282 C CA . ASP A 1 432 ? -26.255 25.374 45.548 1.00 72.81 432 ASP A CA 1
ATOM 3283 C C . ASP A 1 432 ? -27.261 24.773 46.560 1.00 72.81 432 ASP A C 1
ATOM 3285 O O . ASP A 1 432 ? -28.358 25.294 46.767 1.00 72.81 432 ASP A O 1
ATOM 3289 N N . GLY A 1 433 ? -26.878 23.698 47.260 1.00 68.94 433 GLY A N 1
ATOM 3290 C CA . GLY A 1 433 ? -27.728 23.041 48.263 1.00 68.94 433 GLY A CA 1
ATOM 3291 C C . GLY A 1 433 ? -28.804 22.120 47.676 1.00 68.94 433 GLY A C 1
ATOM 3292 O O . GLY A 1 433 ? -29.727 21.716 48.397 1.00 68.94 433 GLY A O 1
ATOM 3293 N N . ASP A 1 434 ? -28.686 21.776 46.391 1.00 81.69 434 ASP A N 1
ATOM 3294 C CA . ASP A 1 434 ? -29.555 20.814 45.732 1.00 81.69 434 ASP A CA 1
ATOM 3295 C C . ASP A 1 434 ? -29.401 19.390 46.287 1.00 81.69 434 ASP A C 1
ATOM 3297 O O . ASP A 1 434 ? -28.590 19.078 47.160 1.00 81.69 434 ASP A O 1
ATOM 3301 N N . ARG A 1 435 ? -30.295 18.507 45.833 1.00 87.94 435 ARG A N 1
ATOM 3302 C CA . ARG A 1 435 ? -30.282 17.088 46.195 1.00 87.94 435 ARG A CA 1
ATOM 3303 C C . ARG A 1 435 ? -30.431 16.230 44.958 1.00 87.94 435 ARG A C 1
ATOM 3305 O O . ARG A 1 435 ? -31.372 16.437 44.185 1.00 87.94 435 ARG A O 1
ATOM 3312 N N . LEU A 1 436 ? -29.585 15.213 44.849 1.00 92.25 436 LEU A N 1
ATOM 3313 C CA . LEU A 1 436 ? -29.596 14.256 43.754 1.00 92.25 436 LEU A CA 1
ATOM 3314 C C . LEU A 1 436 ? -30.822 13.343 43.850 1.00 92.25 436 LEU A C 1
ATOM 3316 O O . LEU A 1 436 ? -31.121 12.778 44.904 1.00 92.25 436 LEU A O 1
ATOM 3320 N N . ASN A 1 437 ? -31.556 13.191 42.749 1.00 93.00 437 ASN A N 1
ATOM 3321 C CA . ASN A 1 437 ? -32.698 12.282 42.699 1.00 93.00 437 ASN A CA 1
ATOM 3322 C C . ASN A 1 437 ? -32.207 10.830 42.606 1.00 93.00 437 ASN A C 1
ATOM 3324 O O . ASN A 1 437 ? -31.522 10.474 41.652 1.00 93.00 437 ASN A O 1
ATOM 3328 N N . MET A 1 438 ? -32.622 9.992 43.556 1.00 94.19 438 MET A N 1
ATOM 3329 C CA . MET A 1 438 ? -32.433 8.542 43.517 1.00 94.19 438 MET A CA 1
ATOM 3330 C C . MET A 1 438 ? -33.738 7.874 43.070 1.00 94.19 438 MET A C 1
ATOM 3332 O O . MET A 1 438 ? -34.815 8.185 43.591 1.00 94.19 438 MET A O 1
ATOM 3336 N N . ARG A 1 439 ? -33.655 6.967 42.097 1.00 95.19 439 ARG A N 1
ATOM 3337 C CA . ARG A 1 439 ? -34.792 6.360 41.392 1.00 95.19 439 ARG A CA 1
ATOM 3338 C C . ARG A 1 439 ? -34.807 4.838 41.506 1.00 95.19 439 ARG A C 1
ATOM 3340 O O . ARG A 1 439 ? -33.798 4.219 41.817 1.00 95.19 439 ARG A O 1
ATOM 3347 N N . SER A 1 440 ? -35.962 4.226 41.259 1.00 86.31 440 SER A N 1
ATOM 3348 C CA . SER A 1 440 ? -36.132 2.769 41.322 1.00 86.31 440 SER A CA 1
ATOM 3349 C C . SER A 1 440 ? -35.478 2.008 40.159 1.00 86.31 440 SER A C 1
ATOM 3351 O O . SER A 1 440 ? -35.307 0.799 40.262 1.00 86.31 440 SER A O 1
ATOM 3353 N N . GLY A 1 441 ? -35.112 2.692 39.071 1.00 86.44 441 GLY A N 1
ATOM 3354 C CA . GLY A 1 441 ? -34.447 2.126 37.893 1.00 86.44 441 GLY A CA 1
ATOM 3355 C C . GLY A 1 441 ? -33.620 3.181 37.141 1.00 86.44 441 GLY A C 1
ATOM 3356 O O . GLY A 1 441 ? -33.745 4.372 37.455 1.00 86.44 441 GLY A O 1
ATOM 3357 N N . PRO A 1 442 ? -32.768 2.761 36.188 1.00 82.81 442 PRO A N 1
ATOM 3358 C CA . PRO A 1 442 ? -31.891 3.647 35.429 1.00 82.81 442 PRO A CA 1
ATOM 3359 C C . PRO A 1 442 ? -32.685 4.374 34.339 1.00 82.81 442 PRO A C 1
ATOM 3361 O O . PRO A 1 442 ? -32.905 3.839 33.256 1.00 82.81 442 PRO A O 1
ATOM 3364 N N . GLY A 1 443 ? -33.164 5.574 34.656 1.00 84.12 443 GLY A N 1
ATOM 3365 C CA . GLY A 1 443 ? -33.885 6.428 33.714 1.00 84.12 443 GLY A CA 1
ATOM 3366 C C . GLY A 1 443 ? -34.732 7.491 34.406 1.00 84.12 443 GLY A C 1
ATOM 3367 O O . GLY A 1 443 ? -35.115 7.357 35.575 1.00 84.12 443 GLY A O 1
ATOM 3368 N N . VAL A 1 444 ? -35.044 8.568 33.689 1.00 85.69 444 VAL A N 1
ATOM 3369 C CA . VAL A 1 444 ? -35.801 9.709 34.231 1.00 85.69 444 VAL A CA 1
ATOM 3370 C C . VAL A 1 444 ? -37.280 9.386 34.471 1.00 85.69 444 VAL A C 1
ATOM 3372 O O . VAL A 1 444 ? -37.913 10.041 35.307 1.00 85.69 444 VAL A O 1
ATOM 3375 N N . ASP A 1 445 ? -37.795 8.334 33.834 1.00 86.06 445 ASP A N 1
ATOM 3376 C CA . ASP A 1 445 ? -39.188 7.884 33.950 1.00 86.06 445 ASP A CA 1
ATOM 3377 C C . ASP A 1 445 ? -39.441 6.942 35.141 1.00 86.06 445 ASP A C 1
ATOM 3379 O O . ASP A 1 445 ? -40.585 6.737 35.553 1.00 86.06 445 ASP A O 1
ATOM 3383 N N . TYR A 1 446 ? -38.389 6.403 35.768 1.00 86.62 446 TYR A N 1
ATOM 3384 C CA . TYR A 1 446 ? -38.526 5.557 36.957 1.00 86.62 446 TYR A CA 1
ATOM 3385 C C . TYR A 1 446 ? -38.910 6.367 38.201 1.00 86.62 446 TYR A C 1
ATOM 3387 O O . TYR A 1 446 ? -38.462 7.502 38.395 1.00 86.62 446 TYR A O 1
ATOM 3395 N N . GLN A 1 447 ? -39.696 5.766 39.103 1.00 84.94 447 GLN A N 1
ATOM 3396 C CA . GLN A 1 447 ? -40.156 6.422 40.328 1.00 84.94 447 GLN A CA 1
ATOM 3397 C C . GLN A 1 447 ? -38.971 6.939 41.155 1.00 84.94 447 GLN A C 1
ATOM 3399 O O . GLN A 1 447 ? -38.047 6.195 41.481 1.00 84.94 447 GLN A O 1
ATOM 3404 N N . ARG A 1 448 ? -39.019 8.214 41.557 1.00 94.69 448 ARG A N 1
ATOM 3405 C CA . ARG A 1 448 ? -38.073 8.771 42.531 1.00 94.69 448 ARG A CA 1
ATOM 3406 C C . ARG A 1 448 ? -38.370 8.205 43.918 1.00 94.69 448 ARG A C 1
ATOM 3408 O O . ARG A 1 448 ? -39.443 8.452 44.466 1.00 94.69 448 ARG A O 1
ATOM 3415 N N . ILE A 1 449 ? -37.404 7.491 44.481 1.00 90.50 449 ILE A N 1
ATOM 3416 C CA . ILE A 1 449 ? -37.510 6.820 45.781 1.00 90.50 449 ILE A CA 1
ATOM 3417 C C . ILE A 1 449 ? -36.792 7.580 46.901 1.00 90.50 449 ILE A C 1
ATOM 3419 O O . ILE A 1 449 ? -37.189 7.455 48.054 1.00 90.50 449 ILE A O 1
ATOM 3423 N N . ALA A 1 450 ? -35.808 8.429 46.577 1.00 89.94 450 ALA A N 1
ATOM 3424 C CA . ALA A 1 450 ? -35.168 9.323 47.544 1.00 89.94 450 ALA A CA 1
ATOM 3425 C C . ALA A 1 450 ? -34.590 10.593 46.889 1.00 89.94 450 ALA A C 1
ATOM 3427 O O . ALA A 1 450 ? -34.490 10.707 45.664 1.00 89.94 450 ALA A O 1
ATOM 3428 N N . ARG A 1 451 ? -34.217 11.569 47.726 1.00 91.69 451 ARG A N 1
ATOM 3429 C CA . ARG A 1 451 ? -33.413 12.744 47.351 1.00 91.69 451 ARG A CA 1
ATOM 3430 C C . ARG A 1 451 ? -32.203 12.818 48.273 1.00 91.69 451 ARG A C 1
ATOM 3432 O O . ARG A 1 451 ? -32.374 13.060 49.469 1.00 91.69 451 ARG A O 1
ATOM 3439 N N . VAL A 1 452 ? -31.019 12.610 47.716 1.00 90.81 452 VAL A N 1
ATOM 3440 C CA . VAL A 1 452 ? -29.762 12.449 48.450 1.00 90.81 452 VAL A CA 1
ATOM 3441 C C . VAL A 1 452 ? -29.041 13.790 48.528 1.00 90.81 452 VAL A C 1
ATOM 3443 O O . VAL A 1 452 ? -28.951 14.495 47.527 1.00 90.81 452 VAL A O 1
ATOM 3446 N N . ALA A 1 453 ? -28.596 14.175 49.721 1.00 89.25 453 ALA A N 1
ATOM 3447 C CA . ALA A 1 453 ? -27.923 15.452 49.931 1.00 89.25 453 ALA A CA 1
ATOM 3448 C C . ALA A 1 453 ? -26.476 15.427 49.424 1.00 89.25 453 ALA A C 1
ATOM 3450 O O . ALA A 1 453 ? -25.840 14.370 49.424 1.00 89.25 453 ALA A O 1
ATOM 3451 N N . ASP A 1 454 ? -25.965 16.604 49.065 1.00 88.62 454 ASP A N 1
ATOM 3452 C CA . ASP A 1 454 ? -24.540 16.834 48.828 1.00 88.62 454 ASP A CA 1
ATOM 3453 C C . ASP A 1 454 ? -23.667 16.292 49.972 1.00 88.62 454 ASP A C 1
ATOM 3455 O O . ASP A 1 454 ? -24.066 16.306 51.141 1.00 88.62 454 ASP A O 1
ATOM 3459 N N . GLY A 1 455 ? -22.490 15.775 49.637 1.00 85.94 455 GLY A N 1
ATOM 3460 C CA . GLY A 1 455 ? -21.545 15.199 50.592 1.00 85.94 455 GLY A CA 1
ATOM 3461 C C . GLY A 1 455 ? -21.931 13.816 51.130 1.00 85.94 455 GLY A C 1
ATOM 3462 O O . GLY A 1 455 ? -21.173 13.233 51.906 1.00 85.94 455 GLY A O 1
ATOM 3463 N N . THR A 1 456 ? -23.081 13.253 50.737 1.00 89.56 456 THR A N 1
ATOM 3464 C CA . THR A 1 456 ? -23.489 11.916 51.197 1.00 89.56 456 THR A CA 1
ATOM 3465 C C . THR A 1 456 ? -22.599 10.843 50.578 1.00 89.56 456 THR A C 1
ATOM 3467 O O . THR A 1 456 ? -22.520 10.725 49.356 1.00 89.56 456 THR A O 1
ATOM 3470 N N . THR A 1 457 ? -21.980 10.015 51.417 1.00 91.25 457 THR A N 1
ATOM 3471 C CA . THR A 1 457 ? -21.240 8.832 50.970 1.00 91.25 457 THR A CA 1
ATOM 3472 C C . THR A 1 457 ? -22.193 7.683 50.649 1.00 91.25 457 THR A C 1
ATOM 3474 O O . THR A 1 457 ? -23.054 7.327 51.456 1.00 91.25 457 THR A O 1
ATOM 3477 N N . VAL A 1 458 ? -22.018 7.079 49.479 1.00 91.81 458 VAL A N 1
ATOM 3478 C CA . VAL A 1 458 ? -22.793 5.939 48.986 1.00 91.81 458 VAL A CA 1
ATOM 3479 C C . VAL A 1 458 ? -21.862 4.822 48.527 1.00 91.81 458 VAL A C 1
ATOM 3481 O O . VAL A 1 458 ? -20.755 5.076 48.063 1.00 91.81 458 VAL A O 1
ATOM 3484 N N . THR A 1 459 ? -22.307 3.575 48.640 1.00 90.06 459 THR A N 1
ATOM 3485 C CA . THR A 1 459 ? -21.617 2.415 48.063 1.00 90.06 459 THR A CA 1
ATOM 3486 C C . THR A 1 459 ? -22.187 2.132 46.685 1.00 90.06 459 THR A C 1
ATOM 3488 O O . THR A 1 459 ? -23.397 1.982 46.547 1.00 90.06 459 THR A O 1
ATOM 3491 N N . VAL A 1 460 ? -21.348 2.031 45.664 1.00 90.31 460 VAL A N 1
ATOM 3492 C CA . VAL A 1 460 ? -21.784 1.674 44.312 1.00 90.31 460 VAL A CA 1
ATOM 3493 C C . VAL A 1 460 ? -22.086 0.175 44.268 1.00 90.31 460 VAL A C 1
ATOM 3495 O O . VAL A 1 460 ? -21.280 -0.637 44.707 1.00 90.31 460 VAL A O 1
ATOM 3498 N N . LEU A 1 461 ? -23.254 -0.204 43.763 1.00 79.81 461 LEU A N 1
ATOM 3499 C CA . LEU A 1 461 ? -23.716 -1.592 43.683 1.00 79.81 461 LEU A CA 1
ATOM 3500 C C . LEU A 1 461 ? -23.758 -2.129 42.249 1.00 79.81 461 LEU A C 1
ATOM 3502 O O . LEU A 1 461 ? -23.569 -3.324 42.053 1.00 79.81 461 LEU A O 1
ATOM 3506 N N . GLU A 1 462 ? -24.058 -1.273 41.271 1.00 75.19 462 GLU A N 1
ATOM 3507 C CA . GLU A 1 462 ? -24.335 -1.667 39.882 1.00 75.19 462 GLU A CA 1
ATOM 3508 C C . GLU A 1 462 ? -24.145 -0.460 38.942 1.00 75.19 462 GLU A C 1
ATOM 3510 O O . GLU A 1 462 ? -24.252 0.686 39.386 1.00 75.19 462 GLU A O 1
ATOM 3515 N N . GLY A 1 463 ? -23.904 -0.705 37.653 1.00 79.50 463 GLY A N 1
ATOM 3516 C CA . GLY A 1 463 ? -23.628 0.320 36.633 1.00 79.50 463 GLY A CA 1
ATOM 3517 C C . GLY A 1 463 ? -22.208 0.212 36.042 1.00 79.50 463 GLY A C 1
ATOM 3518 O O . GLY A 1 463 ? -21.431 -0.620 36.507 1.00 79.50 463 GLY A O 1
ATOM 3519 N N . PRO A 1 464 ? -21.848 1.021 35.026 1.00 83.56 464 PRO A N 1
ATOM 3520 C CA . PRO A 1 464 ? -22.675 2.058 34.413 1.00 83.56 464 PRO A CA 1
ATOM 3521 C C . PRO A 1 464 ? -23.805 1.471 33.554 1.00 83.56 464 PRO A C 1
ATOM 3523 O O . PRO A 1 464 ? -23.657 0.428 32.923 1.00 83.56 464 PRO A O 1
ATOM 3526 N N . THR A 1 465 ? -24.951 2.150 33.517 1.00 76.94 465 THR A N 1
ATOM 3527 C CA . THR A 1 465 ? -26.056 1.845 32.594 1.00 76.94 465 THR A CA 1
ATOM 3528 C C . THR A 1 465 ? -26.492 3.121 31.890 1.00 76.94 465 THR A C 1
ATOM 3530 O O . THR A 1 465 ? -26.891 4.082 32.546 1.00 76.94 465 THR A O 1
ATOM 3533 N N . SER A 1 466 ? -26.413 3.141 30.561 1.00 80.44 466 SER A N 1
ATOM 3534 C CA . SER A 1 466 ? -26.800 4.302 29.756 1.00 80.44 466 SER A CA 1
ATOM 3535 C C . SER A 1 466 ? -28.302 4.289 29.470 1.00 80.44 466 SER A C 1
ATOM 3537 O O . SER A 1 466 ? -28.815 3.319 28.915 1.00 80.44 466 SER A O 1
ATOM 3539 N N . ALA A 1 467 ? -29.005 5.360 29.842 1.00 75.94 467 ALA A N 1
ATOM 3540 C CA . ALA A 1 467 ? -30.430 5.554 29.568 1.00 75.94 467 ALA A CA 1
ATOM 3541 C C . ALA A 1 467 ? -30.782 7.050 29.560 1.00 75.94 467 ALA A C 1
ATOM 3543 O O . ALA A 1 467 ? -30.262 7.815 30.373 1.00 75.94 467 ALA A O 1
ATOM 3544 N N . ASP A 1 468 ? -31.675 7.463 28.658 1.00 80.81 468 ASP A N 1
ATOM 3545 C CA . ASP A 1 468 ? -32.170 8.846 28.529 1.00 80.81 468 ASP A CA 1
ATOM 3546 C C . ASP A 1 468 ? -31.067 9.906 28.334 1.00 80.81 468 ASP A C 1
ATOM 3548 O O . ASP A 1 468 ? -31.200 11.040 28.785 1.00 80.81 468 ASP A O 1
ATOM 3552 N N . GLY A 1 469 ? -29.954 9.537 27.687 1.00 72.69 469 GLY A N 1
ATOM 3553 C CA . GLY A 1 469 ? -28.795 10.422 27.501 1.00 72.69 469 GLY A CA 1
ATOM 3554 C C . GLY A 1 469 ? -27.921 10.599 28.750 1.00 72.69 469 GLY A C 1
ATOM 3555 O O . GLY A 1 469 ? -27.005 11.414 28.744 1.00 72.69 469 GLY A O 1
ATOM 3556 N N . PHE A 1 470 ? -28.174 9.825 29.808 1.00 78.00 470 PHE A N 1
ATOM 3557 C CA . PHE A 1 470 ? -27.439 9.865 31.067 1.00 78.00 470 PHE A CA 1
ATOM 3558 C C . PHE A 1 470 ? -26.770 8.523 31.379 1.00 78.00 470 PHE A C 1
ATOM 3560 O O . PHE A 1 470 ? -27.248 7.459 30.981 1.00 78.00 470 PHE A O 1
ATOM 3567 N N . VAL A 1 471 ? -25.694 8.570 32.170 1.00 80.25 471 VAL A N 1
ATOM 3568 C CA . VAL A 1 471 ? -25.081 7.378 32.769 1.00 80.25 471 VAL A CA 1
ATOM 3569 C C . VAL A 1 471 ? -25.609 7.201 34.188 1.00 80.25 471 VAL A C 1
ATOM 3571 O O . VAL A 1 471 ? -25.476 8.095 35.027 1.00 80.25 471 VAL A O 1
ATOM 3574 N N . TRP A 1 472 ? -26.201 6.043 34.461 1.00 88.56 472 TRP A N 1
ATOM 3575 C CA . TRP A 1 472 ? -26.819 5.702 35.737 1.00 88.56 472 TRP A CA 1
ATOM 3576 C C . TRP A 1 472 ? -25.992 4.684 36.516 1.00 88.56 472 TRP A C 1
ATOM 3578 O O . TRP A 1 472 ? -25.424 3.749 35.949 1.00 88.56 472 TRP A O 1
ATOM 3588 N N . TRP A 1 473 ? -25.996 4.845 37.837 1.00 91.31 473 TRP A N 1
ATOM 3589 C CA . TRP A 1 473 ? -25.358 3.949 38.794 1.00 91.31 473 TRP A CA 1
ATOM 3590 C C . TRP A 1 473 ? -26.333 3.588 39.896 1.00 91.31 473 TRP A C 1
ATOM 3592 O O . TRP A 1 473 ? -26.989 4.461 40.467 1.00 91.31 473 TRP A O 1
ATOM 3602 N N . ARG A 1 474 ? -26.406 2.307 40.238 1.00 93.44 474 ARG A N 1
ATOM 3603 C CA . ARG A 1 474 ? -27.126 1.864 41.424 1.00 93.44 474 ARG A CA 1
ATOM 3604 C C . ARG A 1 474 ? -26.211 2.004 42.622 1.00 93.44 474 ARG A C 1
ATOM 3606 O O . ARG A 1 474 ? -25.092 1.498 42.613 1.00 93.44 474 ARG A O 1
ATOM 3613 N N . VAL A 1 475 ? -26.692 2.658 43.666 1.00 94.19 475 VAL A N 1
ATOM 3614 C CA . VAL A 1 475 ? -25.927 2.916 44.883 1.00 94.19 475 VAL A CA 1
ATOM 3615 C C . VAL A 1 475 ? -26.734 2.544 46.124 1.00 94.19 475 VAL A C 1
ATOM 3617 O O . VAL A 1 475 ? -27.963 2.468 46.077 1.00 94.19 475 VAL A O 1
ATOM 3620 N N . ARG A 1 476 ? -26.039 2.328 47.240 1.00 94.44 476 ARG A N 1
ATOM 3621 C CA . ARG A 1 476 ? -26.596 2.073 48.571 1.00 94.44 476 ARG A CA 1
ATOM 3622 C C . ARG A 1 476 ? -26.165 3.167 49.538 1.00 94.44 476 ARG A C 1
ATOM 3624 O O . ARG A 1 476 ? -24.977 3.465 49.640 1.00 94.44 476 ARG A O 1
ATOM 3631 N N . MET A 1 477 ? -27.116 3.738 50.266 1.00 92.12 477 MET A N 1
ATOM 3632 C CA . MET A 1 477 ? -26.846 4.656 51.374 1.00 92.12 477 MET A CA 1
ATOM 3633 C C . MET A 1 477 ? -26.520 3.891 52.664 1.00 92.12 477 MET A C 1
ATOM 3635 O O . MET A 1 477 ? -26.813 2.703 52.799 1.00 92.12 477 MET A O 1
ATOM 3639 N N . SER A 1 478 ? -25.938 4.576 53.649 1.00 87.06 478 SER A N 1
ATOM 3640 C CA . SER A 1 478 ? -25.587 3.985 54.951 1.00 87.06 478 SER A CA 1
ATOM 3641 C C . SER A 1 478 ? -26.791 3.460 55.747 1.00 87.06 478 SER A C 1
ATOM 3643 O O . SER A 1 478 ? -26.627 2.574 56.582 1.00 87.06 478 SER A O 1
ATOM 3645 N N . ASP A 1 479 ? -27.997 3.962 55.471 1.00 87.56 479 ASP A N 1
ATOM 3646 C CA . ASP A 1 479 ? -29.258 3.492 56.059 1.00 87.56 479 ASP A CA 1
ATOM 3647 C C . ASP A 1 479 ? -29.830 2.227 55.383 1.00 87.56 479 ASP A C 1
ATOM 3649 O O . ASP A 1 479 ? -30.867 1.716 55.804 1.00 87.56 479 ASP A O 1
ATOM 3653 N N . GLY A 1 480 ? -29.149 1.705 54.355 1.00 90.00 480 GLY A N 1
ATOM 3654 C CA . GLY A 1 480 ? -29.548 0.520 53.597 1.00 90.00 480 GLY A CA 1
ATOM 3655 C C . GLY A 1 480 ? -30.456 0.798 52.397 1.00 90.00 480 GLY A C 1
ATOM 3656 O O . GLY A 1 480 ? -30.777 -0.138 51.668 1.00 90.00 480 GLY A O 1
ATOM 3657 N N . THR A 1 481 ? -30.849 2.050 52.151 1.00 90.94 481 THR A N 1
ATOM 3658 C CA . THR A 1 481 ? -31.651 2.420 50.977 1.00 90.94 481 THR A CA 1
ATOM 3659 C C . THR A 1 481 ? -30.838 2.246 49.695 1.00 90.94 481 THR A C 1
ATOM 3661 O O . THR A 1 481 ? -29.717 2.747 49.597 1.00 90.94 481 THR A O 1
ATOM 3664 N N . GLU A 1 482 ? -31.413 1.581 48.693 1.00 95.81 482 GLU A N 1
ATOM 3665 C CA . GLU A 1 482 ? -30.792 1.363 47.384 1.00 95.81 482 GLU A CA 1
ATOM 3666 C C . GLU A 1 482 ? -31.579 2.035 46.266 1.00 95.81 482 GLU A C 1
ATOM 3668 O O . GLU A 1 482 ? -32.809 2.012 46.272 1.00 95.81 482 GLU A O 1
ATOM 3673 N N . GLY A 1 483 ? -30.874 2.553 45.264 1.00 91.44 483 GLY A N 1
ATOM 3674 C CA . GLY A 1 483 ? -31.499 3.114 44.075 1.00 91.44 483 GLY A CA 1
ATOM 3675 C C . GLY A 1 483 ? -30.511 3.610 43.038 1.00 91.44 483 GLY A C 1
ATOM 3676 O O . GLY A 1 483 ? -29.306 3.631 43.267 1.00 91.44 483 GLY A O 1
ATOM 3677 N N . TRP A 1 484 ? -31.039 4.023 41.894 1.00 95.56 484 TRP A N 1
ATOM 3678 C CA . TRP A 1 484 ? -30.288 4.519 40.751 1.00 95.56 484 TRP A CA 1
ATOM 3679 C C . TRP A 1 484 ? -30.149 6.036 40.791 1.00 95.56 484 TRP A C 1
ATOM 3681 O O . TRP A 1 484 ? -31.126 6.759 40.981 1.00 95.56 484 TRP A O 1
ATOM 3691 N N . VAL A 1 485 ? -28.933 6.517 40.596 1.00 92.50 485 VAL A N 1
ATOM 3692 C CA . VAL A 1 485 ? -28.572 7.933 40.545 1.00 92.50 485 VAL A CA 1
ATOM 3693 C C . VAL A 1 485 ? -27.773 8.201 39.276 1.00 92.50 485 VAL A C 1
ATOM 3695 O O . VAL A 1 485 ? -27.085 7.320 38.762 1.00 92.50 485 VAL A O 1
ATOM 3698 N N . VAL A 1 486 ? -27.880 9.417 38.756 1.00 90.94 486 VAL A N 1
ATOM 3699 C CA . VAL A 1 486 ? -27.125 9.837 37.575 1.00 90.94 486 VAL A CA 1
ATOM 3700 C C . VAL A 1 486 ? -25.670 10.153 37.952 1.00 90.94 486 VAL A C 1
ATOM 3702 O O . VAL A 1 486 ? -25.411 10.592 39.074 1.00 90.94 486 VAL A O 1
ATOM 3705 N N . GLN A 1 487 ? -24.722 9.899 37.046 1.00 84.25 487 GLN A N 1
ATOM 3706 C CA . GLN A 1 487 ? -23.292 10.208 37.206 1.00 84.25 487 GLN A CA 1
ATOM 3707 C C . GLN A 1 487 ? -22.967 11.683 36.966 1.00 84.25 487 GLN A C 1
ATOM 3709 O O . GLN A 1 487 ? -22.058 12.218 37.605 1.00 84.25 487 GLN A O 1
ATOM 3714 N N . GLN A 1 488 ? -23.673 12.306 36.024 1.00 83.31 488 GLN A N 1
ATOM 3715 C CA . GLN A 1 488 ? -23.482 13.690 35.615 1.00 83.31 488 GLN A CA 1
ATOM 3716 C C . GLN A 1 488 ? -24.790 14.278 35.079 1.00 83.31 488 GLN A C 1
ATOM 3718 O O . GLN A 1 488 ? -25.464 13.645 34.268 1.00 83.31 488 GLN A O 1
ATOM 3723 N N . ALA A 1 489 ? -25.135 15.481 35.526 1.00 80.38 489 ALA A N 1
ATOM 3724 C CA . ALA A 1 489 ? -26.268 16.258 35.029 1.00 80.38 489 ALA A CA 1
ATOM 3725 C C . ALA A 1 489 ? -25.901 17.747 35.041 1.00 80.38 489 ALA A C 1
ATOM 3727 O O . ALA A 1 489 ? -25.204 18.182 35.955 1.00 80.38 489 ALA A O 1
ATOM 3728 N N . ASP A 1 490 ? -26.347 18.501 34.032 1.00 80.56 490 ASP A N 1
ATOM 3729 C CA . ASP A 1 490 ? -26.082 19.944 33.891 1.00 80.56 490 ASP A CA 1
ATOM 3730 C C . ASP A 1 490 ? -24.585 20.305 34.028 1.00 80.56 490 ASP A C 1
ATOM 3732 O O . ASP A 1 490 ? -24.214 21.215 34.763 1.00 80.56 490 ASP A O 1
ATOM 3736 N N . ASP A 1 491 ? -23.713 19.524 33.374 1.00 72.50 491 ASP A N 1
ATOM 3737 C CA . ASP A 1 491 ? -22.241 19.617 33.448 1.00 72.50 491 ASP A CA 1
ATOM 3738 C C . ASP A 1 491 ? -21.624 19.434 34.851 1.00 72.50 491 ASP A C 1
ATOM 3740 O O . ASP A 1 491 ? -20.411 19.556 35.033 1.00 72.50 491 ASP A O 1
ATOM 3744 N N . VAL A 1 492 ? -22.424 19.046 35.849 1.00 74.50 492 VAL A N 1
ATOM 3745 C CA . VAL A 1 492 ? -21.964 18.708 37.198 1.00 74.50 492 VAL A CA 1
ATOM 3746 C C . VAL A 1 492 ? -21.844 17.198 37.336 1.00 74.50 492 VAL A C 1
ATOM 3748 O O . VAL A 1 492 ? -22.819 16.457 37.206 1.00 74.50 492 VAL A O 1
ATOM 3751 N N . ARG A 1 493 ? -20.641 16.720 37.670 1.00 82.81 493 ARG A N 1
ATOM 3752 C CA . ARG A 1 493 ? -20.429 15.325 38.066 1.00 82.81 493 ARG A CA 1
ATOM 3753 C C . ARG A 1 493 ? -21.054 15.096 39.439 1.00 82.81 493 ARG A C 1
ATOM 3755 O O . ARG A 1 493 ? -20.543 15.585 40.444 1.00 82.81 493 ARG A O 1
ATOM 3762 N N . THR A 1 494 ? -22.147 14.345 39.474 1.00 88.12 494 THR A N 1
ATOM 3763 C CA . THR A 1 494 ? -22.956 14.112 40.674 1.00 88.12 494 THR A CA 1
ATOM 3764 C C . THR A 1 494 ? -22.450 12.970 41.544 1.00 88.12 494 THR A C 1
ATOM 3766 O O . THR A 1 494 ? -22.841 12.862 42.705 1.00 88.12 494 THR A O 1
ATOM 3769 N N . LEU A 1 495 ? -21.554 12.138 41.006 1.00 85.19 495 LEU A N 1
ATOM 3770 C CA . LEU A 1 495 ? -20.876 11.062 41.721 1.00 85.19 495 LEU A CA 1
ATOM 3771 C C . LEU A 1 495 ? -19.358 11.207 41.607 1.00 85.19 495 LEU A C 1
ATOM 3773 O O . LEU A 1 495 ? -18.764 10.952 40.551 1.00 85.19 495 LEU A O 1
ATOM 3777 N N . ILE A 1 496 ? -18.734 11.581 42.721 1.00 83.56 496 ILE A N 1
ATOM 3778 C CA . ILE A 1 496 ? -17.281 11.672 42.858 1.00 83.56 496 ILE A CA 1
ATOM 3779 C C . ILE A 1 496 ? -16.794 10.399 43.558 1.00 83.56 496 ILE A C 1
ATOM 3781 O O . ILE A 1 496 ? -17.230 10.138 44.676 1.00 83.56 496 ILE A O 1
ATOM 3785 N N . PRO A 1 497 ? -15.918 9.584 42.951 1.00 80.75 497 PRO A N 1
ATOM 3786 C CA . PRO A 1 497 ? -15.344 8.423 43.628 1.00 80.75 497 PRO A CA 1
ATOM 3787 C C . PRO A 1 497 ? -14.660 8.825 44.941 1.00 80.75 497 PRO A C 1
ATOM 3789 O O . PRO A 1 497 ? -13.868 9.766 44.965 1.00 80.75 497 PRO A O 1
ATOM 3792 N N . ALA A 1 498 ? -14.974 8.117 46.025 1.00 70.56 498 ALA A N 1
ATOM 3793 C CA . ALA A 1 498 ? -14.277 8.233 47.299 1.00 70.56 498 ALA A CA 1
ATOM 3794 C C . ALA A 1 498 ? -13.229 7.114 47.350 1.00 70.56 498 ALA A C 1
ATOM 3796 O O . ALA A 1 498 ? -13.584 5.950 47.151 1.00 70.56 498 ALA A O 1
ATOM 3797 N N . GLY A 1 499 ? -11.959 7.495 47.518 1.00 55.19 499 GLY A N 1
ATOM 3798 C CA . GLY A 1 499 ? -10.807 6.585 47.480 1.00 55.19 499 GLY A CA 1
ATOM 3799 C C . GLY A 1 499 ? -10.796 5.517 48.563 1.00 55.19 499 GLY A C 1
ATOM 3800 O O . GLY A 1 499 ? -11.419 5.737 49.628 1.00 55.19 499 GLY A O 1
#

pLDDT: mean 86.38, std 15.78, range [31.77, 98.62]

Sequence (499 aa):
MKKILLIALLLTMAISTSQAQTPWSAWLYDSTTGEAWQVNQDGTVLNALTLPTVMAHDVYSDQLTVSPDGERLAYSVYSSDMGTTQFLVYDVPTDVMIATYTPPDLLLGDAVSIAPVAFNRLGTAVTYGYLLQSGEWQIIVLDVEANTMIFQLSSSDPMVAGMLGDAPYLMPVPQYYGSAEVNFTMVPYGTEGPLTLDNYRWDLLTNSMTPTLIYTQLYADTLPRSGEVVVTAFDERLPNMLDSLPFPYQTNTVQIYDPDTFGRFPVLANEGWSFSSARFIEGGARVIASAYVIPDDTTIYPIIQRSGAIDGYAPISLDYPMNIGGTSDGFVYLSNPASSGPGGYSSTLYHVNSSVAIDSGSLIWSIDRVVRLAWVGPREDMERTDLAAWTMLAPPLTAASSAPISPADAVPGEGEVGSLRIGGQAVINTTDGDRLNMRSGPGVDYQRIARVADGTTVTVLEGPTSADGFVWWRVRMSDGTEGWVVQQADDVRTLIPAG